Protein AF-A0A6A4UZ64-F1 (afdb_monomer_lite)

pLDDT: mean 75.23, std 24.89, range [23.45, 98.62]

Foldseek 3Di:
DDDPPPPVVVVVVVVVVVVVVVVVVVVVVVVVVVVVVVVLVVVLVVPPDPVVSVVSVVVVVVVVVVVVVVVVVVVVVVVVVVVVVVVVVVVVVVVVVVVVVVVVVVVVVVVVVVVVVVVVVVVVVVVVVVVVVVVVVVVVVVVVVVVVVVVVVVVVVVVVVVVVVVVVVVVVVVVVVVVVVVVVVVVVVVVVVVVVVVVVVVVVVVVVVVVVVVVVVVVVVVVVVVVVVVVVVVVVVVVVVVVVVVVVVVVVVVVVVVVVVVVVVVVVVVVVVVVVVVVVVVVVVVVVVVVVVVVVVVVVVVVVVVVVVVVVVVVVVVVVVVVVVVVVVVVVVVVPPVPDDDDDDDDDDDDDDDDDDDDDDDDDDDDDDDDDDDDDDDDDDDDDDDDDDDDDDDDDDDDDDDDDDDDDDDDDDDDDDDDDDDDDDDDDDDDDDDDDDDDDDDPDDDDDDDDDDD

Organism: Amphibalanus amphitrite (NCBI:txid1232801)

Secondary structure (DSSP, 8-state):
-----THHHHHHHHHHHHHHHHHHHHHHHHHHHHHHHHHHHH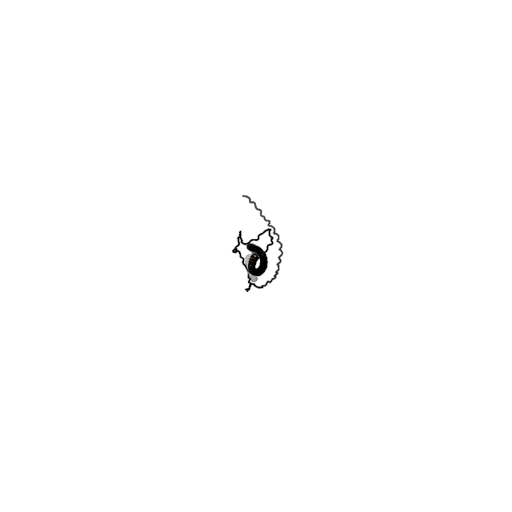HHHT--SHHHHHHHHHHHHHHHHHHHHHHHHHHHHHHHHHHHHHHHHHHHHHHHHHHHHHHHHHHHHHHHHHHHHHHHHHHHHHHHHHHHHHHHHHHHHHHHHHHHHHHHHHHHHHHHHHHHHHHHHHHHHHHHHHHHHHHHHHHHHHHHHHHHHHHHHHHHHHHHHHHHHHHHHHHHHHHHHHHHHHHHHHHHHHHHHHHHHHHHHHHHHHHHHHHHHHHHHHHHHHHHHHHHHHHHHHHHHHHHHHHHHHHHHHHHHHHHHHHHHHHHHHHHHHHHHHHHHHHHHHHHHHHHHTTS-----------------------------------------------------------------------------------PPP-PPPPPPPPPPPPPP---PPPPPP----

Radius of gyration: 127.4 Å; chains: 1; bounding box: 224×89×368 Å

Sequence (454 aa):
MTSSADSNNGSKVLEAQVSEDGAKRDRKTQKRIEKTVEQVMSAANDIADPSERLMFVCRKHAESQEENKKLNSSIRKLEQRVEQLLKEKASMESEQSKALLTRSRLEGLCRELQKQNKLVKEESVAKIREEEEKRREVSAKFQTTLSDITGTMNENNQKNNKLTEENIEMSKKLKSLCEQYEQNNSLVEKMMKQKELESQLAEARLAKLQLEMNQEKQAFLLEKQKLLQEMSTYQKRCTDLQMSEVSLREQLNTYTEKYEDFQGALAKSSKVFNNFKSEMEKNIRRLEKETATWRQRCEGSNRSLIKMAEQKQADDAQLLGQRRRIDTLERLCRALQARAAAGVGAEDGGGGETDEAAEGAAAAPERTLNGQGDCAESAVSSSEERPDTTPADSPAVSCCQDAAVDSTSGVTGSGDTSPGESTTPEPSAPAPAPAPAPAPAPSGAPAEAQPVSL

Structure (mmCIF, N/CA/C/O backbone):
data_AF-A0A6A4UZ64-F1
#
_entry.id   AF-A0A6A4UZ64-F1
#
loop_
_atom_site.group_PDB
_atom_site.id
_atom_site.type_symbol
_atom_site.label_atom_id
_atom_site.label_alt_id
_atom_site.label_comp_id
_atom_site.label_asym_id
_atom_site.label_entity_id
_atom_site.label_seq_id
_atom_site.pdbx_PDB_ins_code
_atom_site.Cartn_x
_atom_site.Cartn_y
_atom_site.Cartn_z
_atom_site.occupancy
_atom_site.B_iso_or_equiv
_atom_site.auth_seq_id
_atom_site.auth_comp_id
_atom_site.auth_asym_id
_atom_site.auth_atom_id
_atom_site.pdbx_PDB_model_num
ATOM 1 N N . MET A 1 1 ? -56.331 -39.428 98.655 1.00 46.72 1 MET A N 1
ATOM 2 C CA . MET A 1 1 ? -57.129 -40.491 99.301 1.00 46.72 1 MET A CA 1
ATOM 3 C C . MET A 1 1 ? -56.332 -41.030 100.477 1.00 46.72 1 MET A C 1
ATOM 5 O O . MET A 1 1 ? -55.365 -41.727 100.218 1.00 46.72 1 MET A O 1
ATOM 9 N N . THR A 1 2 ? -56.707 -40.698 101.715 1.00 43.50 2 THR A N 1
ATOM 10 C CA . THR A 1 2 ? -56.256 -41.353 102.966 1.00 43.50 2 THR A CA 1
ATOM 11 C C . THR A 1 2 ? -57.065 -40.780 104.145 1.00 43.50 2 THR A C 1
ATOM 13 O O . THR A 1 2 ? -57.401 -39.604 104.095 1.00 43.50 2 THR A O 1
ATOM 16 N N . SER A 1 3 ? -57.392 -41.620 105.143 1.00 41.50 3 SER A N 1
ATOM 17 C CA . SER A 1 3 ? -57.885 -41.338 106.521 1.00 41.50 3 SER A CA 1
ATOM 18 C C . SER A 1 3 ? -58.543 -39.972 106.837 1.00 41.50 3 SER A C 1
ATOM 20 O O . SER A 1 3 ? -57.881 -38.945 106.777 1.00 41.50 3 SER A O 1
ATOM 22 N N . SER A 1 4 ? -59.801 -39.836 107.283 1.00 48.75 4 SER A N 1
ATOM 23 C CA . SER A 1 4 ? -60.962 -40.747 107.440 1.00 48.75 4 SER A CA 1
ATOM 24 C C . SER A 1 4 ? -60.971 -41.881 108.488 1.00 48.75 4 SER A C 1
ATOM 26 O O . SER A 1 4 ? -61.999 -42.545 108.591 1.00 48.75 4 SER A O 1
ATOM 28 N N . ALA A 1 5 ? -59.926 -42.117 109.289 1.00 49.25 5 ALA A N 1
ATOM 29 C CA . ALA A 1 5 ? -59.957 -43.158 110.333 1.00 49.25 5 ALA A CA 1
ATOM 30 C C . ALA A 1 5 ? -60.399 -42.629 111.714 1.00 49.25 5 ALA A C 1
ATOM 32 O O . ALA A 1 5 ? -61.210 -43.259 112.394 1.00 49.25 5 ALA A O 1
ATOM 33 N N . ASP A 1 6 ? -59.894 -41.465 112.128 1.00 48.03 6 ASP A N 1
ATOM 34 C CA . ASP A 1 6 ? -59.922 -41.042 113.537 1.00 48.03 6 ASP A CA 1
ATOM 35 C C . ASP A 1 6 ? -61.311 -40.636 114.066 1.00 48.03 6 ASP A C 1
ATOM 37 O O . ASP A 1 6 ? -61.625 -40.855 115.240 1.00 48.03 6 ASP A O 1
ATOM 41 N N . SER A 1 7 ? -62.189 -40.101 113.209 1.00 50.59 7 SER A N 1
ATOM 42 C CA . SER A 1 7 ? -63.511 -39.598 113.624 1.00 50.59 7 SER A CA 1
ATOM 43 C C . SER A 1 7 ? -64.421 -40.673 114.232 1.00 50.59 7 SER A C 1
ATOM 45 O O . SER A 1 7 ? -65.237 -40.363 115.099 1.00 50.59 7 SER A O 1
ATOM 47 N N . ASN A 1 8 ? -64.278 -41.937 113.819 1.00 48.88 8 ASN A N 1
ATOM 48 C CA . ASN A 1 8 ? -65.162 -43.018 114.269 1.00 48.88 8 ASN A CA 1
ATOM 49 C C . ASN A 1 8 ? -64.829 -43.513 115.693 1.00 48.88 8 ASN A C 1
ATOM 51 O O . ASN A 1 8 ? -65.674 -44.108 116.360 1.00 48.88 8 ASN A O 1
ATOM 55 N N . ASN A 1 9 ? -63.615 -43.245 116.188 1.00 50.94 9 ASN A N 1
ATOM 56 C CA . ASN A 1 9 ? -63.218 -43.631 117.544 1.00 50.94 9 ASN A CA 1
ATOM 57 C C . ASN A 1 9 ? -63.698 -42.603 118.589 1.00 50.94 9 ASN A C 1
ATOM 59 O O . ASN A 1 9 ? -64.123 -42.974 119.682 1.00 50.94 9 ASN A O 1
ATOM 63 N N . GLY A 1 10 ? -63.712 -41.311 118.232 1.00 50.03 10 GLY A N 1
ATOM 64 C CA . GLY A 1 10 ? -64.172 -40.232 119.116 1.00 50.03 10 GLY A CA 1
ATOM 65 C C . GLY A 1 10 ? -65.662 -40.309 119.477 1.00 50.03 10 GLY A C 1
ATOM 66 O O . GLY A 1 10 ? -66.021 -40.080 120.631 1.00 50.03 10 GLY A O 1
ATOM 67 N N . SER A 1 11 ? -66.528 -40.692 118.529 1.00 53.59 11 SER A N 1
ATOM 68 C CA . SER A 1 11 ? -67.984 -40.745 118.761 1.00 53.59 11 SER A CA 1
ATOM 69 C C . SER A 1 11 ? -68.373 -41.751 119.855 1.00 53.59 11 SER A C 1
ATOM 71 O O . SER A 1 11 ? -69.161 -41.421 120.738 1.00 53.59 11 SER A O 1
ATOM 73 N N . LYS A 1 12 ? -67.758 -42.945 119.864 1.00 54.38 12 LYS A N 1
ATOM 74 C CA . LYS A 1 12 ? -68.024 -43.976 120.886 1.00 54.38 12 LYS A CA 1
ATOM 75 C C . LYS A 1 12 ? -67.574 -43.574 122.291 1.00 54.38 12 LYS A C 1
ATOM 77 O O . LYS A 1 12 ? -68.222 -43.952 123.265 1.00 54.38 12 LYS A O 1
ATOM 82 N N . VAL A 1 13 ? -66.478 -42.821 122.411 1.00 56.25 13 VAL A N 1
ATOM 83 C CA . VAL A 1 13 ? -65.994 -42.331 123.714 1.00 56.25 13 VAL A CA 1
ATOM 84 C C . VAL A 1 13 ? -66.969 -41.304 124.296 1.00 56.25 13 VAL A C 1
ATOM 86 O O . VAL A 1 13 ? -67.273 -41.362 125.487 1.00 56.25 13 VAL A O 1
ATOM 89 N N . LEU A 1 14 ? -67.513 -40.419 123.454 1.00 56.16 14 LEU A N 1
ATOM 90 C CA . LEU A 1 14 ? -68.499 -39.416 123.866 1.00 56.16 14 LEU A CA 1
ATOM 91 C C . LEU A 1 14 ? -69.822 -40.053 124.324 1.00 56.16 14 LEU A C 1
ATOM 93 O O . LEU A 1 14 ? -70.315 -39.703 125.396 1.00 56.16 14 LEU A O 1
ATOM 97 N N . GLU A 1 15 ? -70.371 -41.022 123.581 1.00 54.75 15 GLU A N 1
ATOM 98 C CA . GLU A 1 15 ? -71.595 -41.733 123.997 1.00 54.75 15 GLU A CA 1
ATOM 99 C C . GLU A 1 15 ? -71.411 -42.490 125.323 1.00 54.75 15 GLU A C 1
ATOM 101 O O . GLU A 1 15 ? -72.265 -42.408 126.209 1.00 54.75 15 GLU A O 1
ATOM 106 N N . ALA A 1 16 ? -70.274 -43.172 125.506 1.00 56.00 16 ALA A N 1
ATOM 107 C CA . ALA A 1 16 ? -69.980 -43.890 126.744 1.00 56.00 16 ALA A CA 1
ATOM 108 C C . ALA A 1 16 ? -69.924 -42.944 127.960 1.00 56.00 16 ALA A C 1
ATOM 110 O O . ALA A 1 16 ? -70.578 -43.204 128.974 1.00 56.00 16 ALA A O 1
ATOM 111 N N . GLN A 1 17 ? -69.207 -41.819 127.847 1.00 54.34 17 GLN A N 1
ATOM 112 C CA . GLN A 1 17 ? -69.059 -40.839 128.932 1.00 54.34 17 GLN A CA 1
ATOM 113 C C . GLN A 1 17 ? -70.385 -40.185 129.349 1.00 54.34 17 GLN A C 1
ATOM 115 O O . GLN A 1 17 ? -70.590 -39.932 130.538 1.00 54.34 17 GLN A O 1
ATOM 120 N N . VAL A 1 18 ? -71.311 -39.951 128.411 1.00 57.78 18 VAL A N 1
ATOM 121 C CA . VAL A 1 18 ? -72.632 -39.373 128.721 1.00 57.78 18 VAL A CA 1
ATOM 122 C C . VAL A 1 18 ? -73.469 -40.300 129.619 1.00 57.78 18 VAL A C 1
ATOM 124 O O . VAL A 1 18 ? -74.214 -39.809 130.469 1.00 57.78 18 VAL A O 1
ATOM 127 N N . SER A 1 19 ? -73.315 -41.624 129.491 1.00 58.53 19 SER A N 1
ATOM 128 C CA . SER A 1 19 ? -74.107 -42.609 130.248 1.00 58.53 19 SER A CA 1
ATOM 129 C C . SER A 1 19 ? -73.720 -42.718 131.734 1.00 58.53 19 SER A C 1
ATOM 131 O O . SER A 1 19 ? -74.588 -42.639 132.606 1.00 58.53 19 SER A O 1
ATOM 133 N N . GLU A 1 20 ? -72.422 -42.824 132.048 1.00 57.47 20 GLU A N 1
ATOM 134 C CA . GLU A 1 20 ? -71.928 -42.886 133.434 1.00 57.47 20 GLU A CA 1
ATOM 135 C C . GLU A 1 20 ? -72.263 -41.611 134.219 1.00 57.47 20 GLU A C 1
ATOM 137 O O . GLU A 1 20 ? -72.607 -41.660 135.406 1.00 57.47 20 GLU A O 1
ATOM 142 N N . ASP A 1 21 ? -72.128 -40.459 133.562 1.00 58.69 21 ASP A N 1
ATOM 143 C CA . ASP A 1 21 ? -72.280 -39.167 134.218 1.00 58.69 21 ASP A CA 1
ATOM 144 C C . ASP A 1 21 ? -73.758 -38.810 134.452 1.00 58.69 21 ASP A C 1
ATOM 146 O O . ASP A 1 21 ? -74.077 -38.131 135.427 1.00 58.69 21 ASP A O 1
ATOM 150 N N . GLY A 1 22 ? -74.681 -39.355 133.647 1.00 60.94 22 GLY A N 1
ATOM 151 C CA . GLY A 1 22 ? -76.120 -39.347 133.937 1.00 60.94 22 GLY A CA 1
ATOM 152 C C . GLY A 1 22 ? -76.445 -40.049 135.260 1.00 60.94 22 GLY A C 1
ATOM 153 O O . GLY A 1 22 ? -76.942 -39.418 136.192 1.00 60.94 22 GLY A O 1
ATOM 154 N N . ALA A 1 23 ? -76.050 -41.318 135.408 1.00 61.22 23 ALA A N 1
ATOM 155 C CA . ALA A 1 23 ? -76.323 -42.101 136.620 1.00 61.22 23 ALA A CA 1
ATOM 156 C C . ALA A 1 23 ? -75.717 -41.482 137.902 1.00 61.22 23 ALA A C 1
ATOM 158 O O . ALA A 1 23 ? -76.315 -41.544 138.984 1.00 61.22 23 ALA A O 1
ATOM 159 N N . LYS A 1 24 ? -74.544 -40.836 137.797 1.00 63.28 24 LYS A N 1
ATOM 160 C CA . LYS A 1 24 ? -73.922 -40.085 138.907 1.00 63.28 24 LYS A CA 1
ATOM 161 C C . LYS A 1 24 ? -74.680 -38.798 139.251 1.00 63.28 24 LYS A C 1
ATOM 163 O O . LYS A 1 24 ? -74.742 -38.442 140.432 1.00 63.28 24 LYS A O 1
ATOM 168 N N . ARG A 1 25 ? -75.274 -38.109 138.268 1.00 63.16 25 ARG A N 1
ATOM 169 C CA . ARG A 1 25 ? -76.149 -36.946 138.504 1.00 63.16 25 ARG A CA 1
ATOM 170 C C . ARG A 1 25 ? -77.462 -37.368 139.157 1.00 63.16 25 ARG A C 1
ATOM 172 O O . ARG A 1 25 ? -77.815 -36.768 140.168 1.00 63.16 25 ARG A O 1
ATOM 179 N N . ASP A 1 26 ? -78.112 -38.426 138.679 1.00 65.56 26 ASP A N 1
ATOM 180 C CA . ASP A 1 26 ? -79.411 -38.874 139.203 1.00 65.56 26 ASP A CA 1
ATOM 181 C C . ASP A 1 26 ? -79.323 -39.342 140.662 1.00 65.56 26 ASP A C 1
ATOM 183 O O . ASP A 1 26 ? -80.104 -38.927 141.519 1.00 65.56 26 ASP A O 1
ATOM 187 N N . ARG A 1 27 ? -78.273 -40.091 141.025 1.00 70.25 27 ARG A N 1
ATOM 188 C CA . ARG A 1 27 ? -78.033 -40.465 142.433 1.00 70.25 27 ARG A CA 1
ATOM 189 C C . ARG A 1 27 ? -77.709 -39.259 143.337 1.00 70.25 27 ARG A C 1
ATOM 191 O O . ARG A 1 27 ? -77.781 -39.370 144.563 1.00 70.25 27 ARG A O 1
ATOM 198 N N . LYS A 1 28 ? -77.351 -38.108 142.754 1.00 70.81 28 LYS A N 1
ATOM 199 C CA . LYS A 1 28 ? -77.047 -36.846 143.451 1.00 70.81 28 LYS A CA 1
ATOM 200 C C . LYS A 1 28 ? -78.245 -35.888 143.485 1.00 70.81 28 LYS A C 1
ATOM 202 O O . LYS A 1 28 ? -78.356 -35.132 144.447 1.00 70.81 28 LYS A O 1
ATOM 207 N N . THR A 1 29 ? -79.149 -35.921 142.505 1.00 71.75 29 THR A N 1
ATOM 208 C CA . THR A 1 29 ? -80.445 -35.224 142.567 1.00 71.75 29 THR A CA 1
ATOM 209 C C . THR A 1 29 ? -81.384 -35.927 143.539 1.00 71.75 29 THR A C 1
ATOM 211 O O . THR A 1 29 ? -81.924 -35.244 144.404 1.00 71.75 29 THR A O 1
ATOM 214 N N . GLN A 1 30 ? -81.468 -37.264 143.518 1.00 69.06 30 GLN A N 1
ATOM 215 C CA . GLN A 1 30 ? -82.259 -38.056 144.473 1.00 69.06 30 GLN A CA 1
ATOM 216 C C . GLN A 1 30 ? -81.941 -37.672 145.932 1.00 69.06 30 GLN A C 1
ATOM 218 O O . GLN A 1 30 ? -82.822 -37.237 146.670 1.00 69.06 30 GLN A O 1
ATOM 223 N N . LYS A 1 31 ? -80.651 -37.672 146.306 1.00 74.81 31 LYS A N 1
ATOM 224 C CA . LYS A 1 31 ? -80.186 -37.255 147.644 1.00 74.81 31 LYS A CA 1
ATOM 225 C C . LYS A 1 31 ? -80.425 -35.781 147.988 1.00 74.81 31 LYS A C 1
ATOM 227 O O . LYS A 1 31 ? -80.440 -35.426 149.165 1.00 74.81 31 LYS A O 1
ATOM 232 N N . ARG A 1 32 ? -80.571 -34.894 146.995 1.00 70.75 32 ARG A N 1
ATOM 233 C CA . ARG A 1 32 ? -80.977 -33.497 147.244 1.00 70.75 32 ARG A CA 1
ATOM 234 C C . ARG A 1 32 ? -82.479 -33.409 147.497 1.00 70.75 32 ARG A C 1
ATOM 236 O O . ARG A 1 32 ? -82.862 -32.707 148.424 1.00 70.75 32 ARG A O 1
ATOM 243 N N . ILE A 1 33 ? -83.283 -34.145 146.725 1.00 71.69 33 ILE A N 1
ATOM 244 C CA . ILE A 1 33 ? -84.744 -34.217 146.866 1.00 71.69 33 ILE A CA 1
ATOM 245 C C . ILE A 1 33 ? -85.106 -34.745 148.258 1.00 71.69 33 ILE A C 1
ATOM 247 O O . ILE A 1 33 ? -85.822 -34.057 148.983 1.00 71.69 33 ILE A O 1
ATOM 251 N N . GLU A 1 34 ? -84.534 -35.886 148.663 1.00 72.94 34 GLU A N 1
ATOM 252 C CA . GLU A 1 34 ? -84.685 -36.481 150.003 1.00 72.94 34 GLU A CA 1
ATOM 253 C C . GLU A 1 34 ? -84.432 -35.437 151.105 1.00 72.94 34 GLU A C 1
ATOM 255 O O . GLU A 1 34 ? -85.305 -35.176 151.932 1.00 72.94 34 GLU A O 1
ATOM 260 N N . LYS A 1 35 ? -83.293 -34.735 151.043 1.00 74.81 35 LYS A N 1
ATOM 261 C CA . LYS A 1 35 ? -82.915 -33.731 152.047 1.00 74.81 35 LYS A CA 1
ATOM 262 C C . LYS A 1 35 ? -83.826 -32.493 152.072 1.00 74.81 35 LYS A C 1
ATOM 264 O O . LYS A 1 35 ? -84.039 -31.916 153.137 1.00 74.81 35 LYS A O 1
ATOM 269 N N . THR A 1 36 ? -84.386 -32.067 150.936 1.00 70.62 36 THR A N 1
ATOM 270 C CA . THR A 1 36 ? -85.413 -31.005 150.932 1.00 70.62 36 THR A CA 1
ATOM 271 C C . THR A 1 36 ? -86.767 -31.486 151.446 1.00 70.62 36 THR A C 1
ATOM 273 O O . THR A 1 36 ? -87.466 -30.704 152.088 1.00 70.62 36 THR A O 1
ATOM 276 N N . VAL A 1 37 ? -87.131 -32.755 151.228 1.00 72.31 37 VAL A N 1
ATOM 277 C CA . VAL A 1 37 ? -88.349 -33.344 151.807 1.00 72.31 37 VAL A CA 1
ATOM 278 C C . VAL A 1 37 ? -88.231 -33.403 153.331 1.00 72.31 37 VAL A C 1
ATOM 280 O O . VAL A 1 37 ? -89.152 -32.963 154.013 1.00 72.31 37 VAL A O 1
ATOM 283 N N . GLU A 1 38 ? -87.084 -33.824 153.876 1.00 74.38 38 GLU A N 1
ATOM 284 C CA . GLU A 1 38 ? -86.818 -33.781 155.324 1.00 74.38 38 GLU A CA 1
ATOM 285 C C . GLU A 1 38 ? -86.960 -32.362 155.903 1.00 74.38 38 GLU A C 1
ATOM 287 O O . GLU A 1 38 ? -87.641 -32.178 156.912 1.00 74.38 38 GLU A O 1
ATOM 292 N N . GLN A 1 39 ? -86.390 -31.338 155.251 1.00 72.06 39 GLN A N 1
ATOM 293 C CA . GLN A 1 39 ? -86.523 -29.948 155.713 1.00 72.06 39 GLN A CA 1
ATOM 294 C C . GLN A 1 39 ? -87.974 -29.441 155.695 1.00 72.06 39 GLN A C 1
ATOM 296 O O . GLN A 1 39 ? -88.387 -28.759 156.633 1.00 72.06 39 GLN A O 1
ATOM 301 N N . VAL A 1 40 ? -88.757 -29.772 154.662 1.00 72.69 40 VAL A N 1
ATOM 302 C CA . VAL A 1 40 ? -90.175 -29.374 154.578 1.00 72.69 40 VAL A CA 1
ATOM 303 C C . VAL A 1 40 ? -91.022 -30.116 155.616 1.00 72.69 40 VAL A C 1
ATOM 305 O O . VAL A 1 40 ? -91.861 -29.492 156.260 1.00 72.69 40 VAL A O 1
ATOM 308 N N . MET A 1 41 ? -90.779 -31.412 155.832 1.00 73.38 41 MET A N 1
ATOM 309 C CA . MET A 1 41 ? -91.495 -32.209 156.836 1.00 73.38 41 MET A CA 1
ATOM 310 C C . MET A 1 41 ? -91.154 -31.783 158.271 1.00 73.38 41 MET A C 1
ATOM 312 O O . MET A 1 41 ? -92.044 -31.751 159.118 1.00 73.38 41 MET A O 1
ATOM 316 N N . SER A 1 42 ? -89.901 -31.401 158.547 1.00 72.06 42 SER A N 1
ATOM 317 C CA . SER A 1 42 ? -89.509 -30.850 159.850 1.00 72.06 42 SER A CA 1
ATOM 318 C C . SER A 1 42 ? -90.230 -29.530 160.129 1.00 72.06 42 SER A C 1
ATOM 320 O O . SER A 1 42 ? -90.925 -29.426 161.133 1.00 72.06 42 SER A O 1
ATOM 322 N N . ALA A 1 43 ? -90.151 -28.560 159.210 1.00 67.12 43 ALA A N 1
ATOM 323 C CA . ALA A 1 43 ? -90.790 -27.250 159.378 1.00 67.12 43 ALA A CA 1
ATOM 324 C C . ALA A 1 43 ? -92.332 -27.315 159.422 1.00 67.12 43 ALA A C 1
ATOM 326 O O . ALA A 1 43 ? -92.973 -26.416 159.958 1.00 67.12 43 ALA A O 1
ATOM 327 N N . ALA A 1 44 ? -92.937 -28.378 158.882 1.00 66.25 44 ALA A N 1
ATOM 328 C CA . ALA A 1 44 ? -94.363 -28.649 159.031 1.00 66.25 44 ALA A CA 1
ATOM 329 C C . ALA A 1 44 ? -94.722 -29.209 160.424 1.00 66.25 44 ALA A C 1
ATOM 331 O O . ALA A 1 44 ? -95.828 -28.977 160.909 1.00 66.25 44 ALA A O 1
ATOM 332 N N . ASN A 1 45 ? -93.820 -29.943 161.086 1.00 69.50 45 ASN A N 1
ATOM 333 C CA . ASN A 1 45 ? -94.112 -30.586 162.371 1.00 69.50 45 ASN A CA 1
ATOM 334 C C . ASN A 1 45 ? -94.202 -29.611 163.553 1.00 69.50 45 ASN A C 1
ATOM 336 O O . ASN A 1 45 ? -94.972 -29.883 164.476 1.00 69.50 45 ASN A O 1
ATOM 340 N N . ASP A 1 46 ? -93.494 -28.482 163.491 1.00 65.56 46 ASP A N 1
ATOM 341 C CA . ASP A 1 46 ? -93.517 -27.428 164.517 1.00 65.56 46 ASP A CA 1
ATOM 342 C C . ASP A 1 46 ? -94.838 -26.624 164.532 1.00 65.56 46 ASP A C 1
ATOM 344 O O . ASP A 1 46 ? -95.129 -25.902 165.486 1.00 65.56 46 ASP A O 1
ATOM 348 N N . ILE A 1 47 ? -95.668 -26.758 163.489 1.00 71.81 47 ILE A N 1
ATOM 349 C CA . ILE A 1 47 ? -96.963 -26.077 163.366 1.00 71.81 47 ILE A CA 1
ATOM 350 C C . ILE A 1 47 ? -98.032 -26.894 164.103 1.00 71.81 47 ILE A C 1
ATOM 352 O O . ILE A 1 47 ? -98.448 -27.955 163.629 1.00 71.81 47 ILE A O 1
ATOM 356 N N . ALA A 1 48 ? -98.463 -26.417 165.273 1.00 61.06 48 ALA A N 1
ATOM 357 C CA . ALA A 1 48 ? -99.353 -27.157 166.173 1.00 61.06 48 ALA A CA 1
ATOM 358 C C . ALA A 1 48 ? -100.775 -27.388 165.618 1.00 61.06 48 ALA A C 1
ATOM 360 O O . ALA A 1 48 ? -101.395 -28.393 165.963 1.00 61.06 48 ALA A O 1
ATOM 361 N N . ASP A 1 49 ? -101.280 -26.504 164.752 1.00 65.69 49 ASP A N 1
ATOM 362 C CA . ASP A 1 49 ? -102.584 -26.675 164.104 1.00 65.69 49 ASP A CA 1
ATOM 363 C C . ASP A 1 49 ? -102.492 -27.527 162.811 1.00 65.69 49 ASP A C 1
ATOM 365 O O . ASP A 1 49 ? -101.674 -27.233 161.929 1.00 65.69 49 ASP A O 1
ATOM 369 N N . PRO A 1 50 ? -103.337 -28.565 162.635 1.00 72.19 50 PRO A N 1
ATOM 370 C CA . PRO A 1 50 ? -103.339 -29.392 161.424 1.00 72.19 50 PRO A CA 1
ATOM 371 C C . PRO A 1 50 ? -103.693 -28.653 160.120 1.00 72.19 50 PRO A C 1
ATOM 373 O O . PRO A 1 50 ? -103.242 -29.073 159.051 1.00 72.19 50 PRO A O 1
ATOM 376 N N . SER A 1 51 ? -104.484 -27.576 160.175 1.00 75.88 51 SER A N 1
ATOM 377 C CA . SER A 1 51 ? -104.899 -26.805 158.995 1.00 75.88 51 SER A CA 1
ATOM 378 C C . SER A 1 51 ? -103.771 -25.890 158.508 1.00 75.88 51 SER A C 1
ATOM 380 O O . SER A 1 51 ? -103.421 -25.902 157.323 1.00 75.88 51 SER A O 1
ATOM 382 N N . GLU A 1 52 ? -103.110 -25.173 159.422 1.00 75.06 52 GLU A N 1
ATOM 383 C CA . GLU A 1 52 ? -101.904 -24.393 159.116 1.00 75.06 52 GLU A CA 1
ATOM 384 C C . GLU A 1 52 ? -100.761 -25.280 158.593 1.00 75.06 52 GLU A C 1
ATOM 386 O O . GLU A 1 52 ? -100.054 -24.908 157.649 1.00 75.06 52 GLU A O 1
ATOM 391 N N . ARG A 1 53 ? -100.618 -26.496 159.138 1.00 74.06 53 ARG A N 1
ATOM 392 C CA . ARG A 1 53 ? -99.644 -27.491 158.668 1.00 74.06 53 ARG A CA 1
ATOM 393 C C . ARG A 1 53 ? -99.879 -27.885 157.206 1.00 74.06 53 ARG A C 1
ATOM 395 O O . ARG A 1 53 ? -98.933 -27.911 156.415 1.00 74.06 53 ARG A O 1
ATOM 402 N N . LEU A 1 54 ? -101.132 -28.144 156.824 1.00 79.50 54 LEU A N 1
ATOM 403 C CA . LEU A 1 54 ? -101.502 -28.425 155.434 1.00 79.50 54 LEU A CA 1
ATOM 404 C C . LEU A 1 54 ? -101.255 -27.204 154.531 1.00 79.50 54 LEU A C 1
ATOM 406 O O . LEU A 1 54 ? -100.673 -27.343 153.455 1.00 79.50 54 LEU A O 1
ATOM 410 N N . MET A 1 55 ? -101.611 -26.002 154.993 1.00 80.31 55 MET A N 1
ATOM 411 C CA . MET A 1 55 ? -101.362 -24.739 154.284 1.00 80.31 55 MET A CA 1
ATOM 412 C C . MET A 1 55 ? -99.872 -24.509 153.982 1.00 80.31 55 MET A C 1
ATOM 414 O O . MET A 1 55 ? -99.539 -24.057 152.883 1.00 80.31 55 MET A O 1
ATOM 418 N N . PHE A 1 56 ? -98.963 -24.854 154.901 1.00 82.38 56 PHE A N 1
ATOM 419 C CA . PHE A 1 56 ? -97.516 -24.764 154.668 1.00 82.38 56 PHE A CA 1
ATOM 420 C C . PHE A 1 56 ? -97.040 -25.719 153.562 1.00 82.38 56 PHE A C 1
ATOM 422 O O . PHE A 1 56 ? -96.324 -25.297 152.650 1.00 82.38 56 PHE A O 1
ATOM 429 N N . VAL A 1 57 ? -97.478 -26.983 153.588 1.00 82.06 57 VAL A N 1
ATOM 430 C CA . VAL A 1 57 ? -97.123 -27.976 152.555 1.00 82.06 57 VAL A CA 1
ATOM 431 C C . VAL A 1 57 ? -97.701 -27.581 151.192 1.00 82.06 57 VAL A C 1
ATOM 433 O O . VAL A 1 57 ? -96.984 -27.610 150.190 1.00 82.06 57 VAL A O 1
ATOM 436 N N . CYS A 1 58 ? -98.955 -27.121 151.141 1.00 82.88 58 CYS A N 1
ATOM 437 C CA . CYS A 1 58 ? -99.568 -26.596 149.920 1.00 82.88 58 CYS A CA 1
ATOM 438 C C . CYS A 1 58 ? -98.823 -25.366 149.376 1.00 82.88 58 CYS A C 1
ATOM 440 O O . CYS A 1 58 ? -98.595 -25.283 148.168 1.00 82.88 58 CYS A O 1
ATOM 442 N N . ARG A 1 59 ? -98.371 -24.446 150.244 1.00 84.69 59 ARG A N 1
ATOM 443 C CA . ARG A 1 59 ? -97.529 -23.307 149.843 1.00 84.69 59 ARG A CA 1
ATOM 444 C C . ARG A 1 59 ? -96.196 -23.777 149.257 1.00 84.69 59 ARG A C 1
ATOM 446 O O . ARG A 1 59 ? -95.832 -23.325 148.176 1.00 84.69 59 ARG A O 1
ATOM 453 N N . LYS A 1 60 ? -95.498 -24.719 149.902 1.00 85.19 60 LYS A N 1
ATOM 454 C CA . LYS A 1 60 ? -94.223 -25.260 149.394 1.00 85.19 60 LYS A CA 1
ATOM 455 C C . LYS A 1 60 ? -94.381 -26.018 148.075 1.00 85.19 60 LYS A C 1
ATOM 457 O O . LYS A 1 60 ? -93.529 -25.888 147.197 1.00 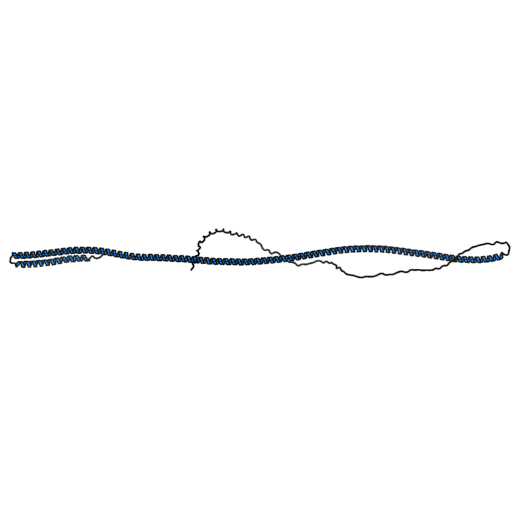85.19 60 LYS A O 1
ATOM 462 N N . HIS A 1 61 ? -95.489 -26.734 147.882 1.00 84.12 61 HIS A N 1
ATOM 463 C CA . HIS A 1 61 ? -95.810 -27.326 146.585 1.00 84.12 61 HIS A CA 1
ATOM 464 C C . HIS A 1 61 ? -96.067 -26.249 145.518 1.00 84.12 61 HIS A C 1
ATOM 466 O O . HIS A 1 61 ? -95.525 -26.347 144.421 1.00 84.12 61 HIS A O 1
ATOM 472 N N . ALA A 1 62 ? -96.823 -25.192 145.833 1.00 86.06 62 ALA A N 1
ATOM 473 C CA . ALA A 1 62 ? -97.072 -24.083 144.910 1.00 86.06 62 ALA A CA 1
ATOM 474 C C . ALA A 1 62 ? -95.786 -23.320 144.531 1.00 86.06 62 ALA A C 1
ATOM 476 O O . ALA A 1 62 ? -95.596 -22.997 143.359 1.00 86.06 62 ALA A O 1
ATOM 477 N N . GLU A 1 63 ? -94.877 -23.093 145.485 1.00 85.50 63 GLU A N 1
ATOM 478 C CA . GLU A 1 63 ? -93.540 -22.535 145.234 1.00 85.50 63 GLU A CA 1
ATOM 479 C C . GLU A 1 63 ? -92.741 -23.423 144.263 1.00 85.50 63 GLU A C 1
ATOM 481 O O . GLU A 1 63 ? -92.249 -22.929 143.249 1.00 85.50 63 GLU A O 1
ATOM 486 N N . SER A 1 64 ? -92.688 -24.740 144.498 1.00 86.25 64 SER A N 1
ATOM 487 C CA . SER A 1 64 ? -91.972 -25.685 143.626 1.00 86.25 64 SER A CA 1
ATOM 488 C C . SER A 1 64 ? -92.611 -25.838 142.235 1.00 86.25 64 SER A C 1
ATOM 490 O O . SER A 1 64 ? -91.906 -25.986 141.234 1.00 86.25 64 SER A O 1
ATOM 492 N N . GLN A 1 65 ? -93.940 -25.746 142.129 1.00 87.12 65 GLN A N 1
ATOM 493 C CA . GLN A 1 65 ? -94.649 -25.684 140.845 1.00 87.12 65 GLN A CA 1
ATOM 494 C C . GLN A 1 65 ? -94.313 -24.396 140.081 1.00 87.12 65 GLN A C 1
ATOM 496 O O . GLN A 1 65 ? -94.147 -24.412 138.863 1.00 87.12 65 GLN A O 1
ATOM 501 N N . GLU A 1 66 ? -94.173 -23.271 140.780 1.00 87.50 66 GLU A N 1
ATOM 502 C CA . GLU A 1 66 ? -93.788 -21.993 140.184 1.00 87.50 66 GLU A CA 1
ATOM 503 C C . GLU A 1 66 ? -92.306 -21.970 139.762 1.00 87.50 66 GLU A C 1
ATOM 505 O O . GLU A 1 66 ? -91.972 -21.454 138.695 1.00 87.50 66 GLU A O 1
ATOM 510 N N . GLU A 1 67 ? -91.412 -22.606 140.522 1.00 87.75 67 GLU A N 1
ATOM 511 C CA . GLU A 1 67 ? -90.035 -22.882 140.088 1.00 87.75 67 GLU A CA 1
ATOM 512 C C . GLU A 1 67 ? -89.992 -23.802 138.861 1.00 87.75 67 GLU A C 1
ATOM 514 O O . GLU A 1 67 ? -89.261 -23.517 137.913 1.00 87.75 67 GLU A O 1
ATOM 519 N N . ASN A 1 68 ? -90.830 -24.842 138.806 1.00 87.06 68 ASN A N 1
ATOM 520 C CA . ASN A 1 68 ? -90.954 -25.697 137.625 1.00 87.06 68 ASN A CA 1
ATOM 521 C C . ASN A 1 68 ? -91.465 -24.927 136.400 1.00 87.06 68 ASN A C 1
ATOM 523 O O . ASN A 1 68 ? -90.924 -25.111 135.310 1.00 87.06 68 ASN A O 1
ATOM 527 N N . LYS A 1 69 ? -92.441 -24.019 136.542 1.00 91.81 69 LYS A N 1
ATOM 528 C CA . LYS A 1 69 ? -92.856 -23.123 135.443 1.00 91.81 69 LYS A CA 1
ATOM 529 C C . LYS A 1 69 ? -91.705 -22.231 134.980 1.00 91.81 69 LYS A C 1
ATOM 531 O O . LYS A 1 69 ? -91.482 -22.108 133.776 1.00 91.81 69 LYS A O 1
ATOM 536 N N . LYS A 1 70 ? -90.940 -21.648 135.910 1.00 91.62 70 LYS A N 1
ATOM 537 C CA . LYS A 1 70 ? -89.766 -20.812 135.597 1.00 91.62 70 LYS A CA 1
ATOM 538 C C . LYS A 1 70 ? -88.689 -21.611 134.863 1.00 91.62 70 LYS A C 1
ATOM 540 O O . LYS A 1 70 ? -88.230 -21.155 133.815 1.00 91.62 70 LYS A O 1
ATOM 545 N N . LEU A 1 71 ? -88.356 -22.815 135.332 1.00 90.44 71 LEU A N 1
ATOM 546 C CA . LEU A 1 71 ? -87.407 -23.722 134.678 1.00 90.44 71 LEU A CA 1
ATOM 547 C C . LEU A 1 71 ? -87.889 -24.139 133.284 1.00 90.44 71 LEU A C 1
ATOM 549 O O . LEU A 1 71 ? -87.136 -23.977 132.330 1.00 90.44 71 LEU A O 1
ATOM 553 N N . ASN A 1 72 ? -89.150 -24.549 133.122 1.00 89.75 72 ASN A N 1
ATOM 554 C CA . ASN A 1 72 ? -89.731 -24.845 131.806 1.00 89.75 72 ASN A CA 1
ATOM 555 C C . ASN A 1 72 ? -89.725 -23.618 130.873 1.00 89.75 72 ASN A C 1
ATOM 557 O O . ASN A 1 72 ? -89.456 -23.752 129.682 1.00 89.75 72 ASN A O 1
ATOM 561 N N . SER A 1 73 ? -89.954 -22.406 131.392 1.00 92.56 73 SER A N 1
ATOM 562 C CA . SER A 1 73 ? -89.829 -21.170 130.602 1.00 92.56 73 SER A CA 1
ATOM 563 C C . SER A 1 73 ? -88.382 -20.865 130.194 1.00 92.56 73 SER A C 1
ATOM 565 O O . SER A 1 73 ? -88.158 -20.253 129.153 1.00 92.56 73 SER A O 1
ATOM 567 N N . SER A 1 74 ? -87.404 -21.294 130.998 1.00 92.38 74 SER A N 1
ATOM 568 C CA . SER A 1 74 ? -85.974 -21.169 130.707 1.00 92.38 74 SER A CA 1
ATOM 569 C C . SER A 1 74 ? -85.535 -22.196 129.662 1.00 92.38 74 SER A C 1
ATOM 571 O O . SER A 1 74 ? -84.899 -21.830 128.679 1.00 92.38 74 SER A O 1
ATOM 573 N N . ILE A 1 75 ? -85.967 -23.454 129.811 1.00 91.88 75 ILE A N 1
ATOM 574 C CA . ILE A 1 75 ? -85.754 -24.536 128.841 1.00 91.88 75 ILE A CA 1
ATOM 575 C C . ILE A 1 75 ? -86.297 -24.120 127.472 1.00 91.88 75 ILE A C 1
ATOM 577 O O . ILE A 1 75 ? -85.521 -24.073 126.527 1.00 91.88 75 ILE A O 1
ATOM 581 N N . ARG A 1 76 ? -87.550 -23.650 127.379 1.00 93.81 76 ARG A N 1
ATOM 582 C CA . ARG A 1 76 ? -88.131 -23.160 126.111 1.00 93.81 76 ARG A CA 1
ATOM 583 C C . ARG A 1 76 ? -87.340 -22.018 125.463 1.00 93.81 76 ARG A C 1
ATOM 585 O O . ARG A 1 76 ? -87.228 -21.972 124.243 1.00 93.81 76 ARG A O 1
ATOM 592 N N . LYS A 1 77 ? -86.764 -21.104 126.255 1.00 94.25 77 LYS A N 1
ATOM 593 C CA . LYS A 1 77 ? -85.890 -20.028 125.744 1.00 94.25 77 LYS A CA 1
ATOM 594 C C . LYS A 1 77 ? -84.548 -20.567 125.239 1.00 94.25 77 LYS A C 1
ATOM 596 O O . LYS A 1 77 ? -84.039 -20.080 124.233 1.00 94.25 77 LYS A O 1
ATOM 601 N N . LEU A 1 78 ? -83.980 -21.564 125.918 1.00 92.88 78 LEU A N 1
ATOM 602 C CA . LEU A 1 78 ? -82.748 -22.233 125.497 1.00 92.88 78 LEU A CA 1
ATOM 603 C C . LEU A 1 78 ? -82.975 -23.078 124.236 1.00 92.88 78 LEU A C 1
ATOM 605 O O . LEU A 1 78 ? -82.179 -22.980 123.311 1.00 92.88 78 LEU A O 1
ATOM 609 N N . GLU A 1 79 ? -84.079 -23.821 124.153 1.00 93.44 79 GLU A N 1
ATOM 610 C CA . GLU A 1 79 ? -84.513 -24.564 122.961 1.00 93.44 79 GLU A CA 1
ATOM 611 C C . GLU A 1 79 ? -84.676 -23.625 121.760 1.00 93.44 79 GLU A C 1
ATOM 613 O O . GLU A 1 79 ? -84.069 -23.859 120.717 1.00 93.44 79 GLU A O 1
ATOM 618 N N . GLN A 1 80 ? -85.392 -22.505 121.925 1.00 94.62 80 GLN A N 1
ATOM 619 C CA . GLN A 1 80 ? -85.519 -21.474 120.888 1.00 94.62 80 GLN A CA 1
ATOM 620 C C . GLN A 1 80 ? -84.163 -20.885 120.477 1.00 94.62 80 GLN A C 1
ATOM 622 O O . GLN A 1 80 ? -83.922 -20.693 119.285 1.00 94.62 80 GLN A O 1
ATOM 627 N N . ARG A 1 81 ? -83.245 -20.625 121.422 1.00 95.06 81 ARG A N 1
ATOM 628 C CA . ARG A 1 81 ? -81.905 -20.115 121.081 1.00 95.06 81 ARG A CA 1
ATOM 629 C C . ARG A 1 81 ? -81.037 -21.173 120.395 1.00 95.06 81 ARG A C 1
ATOM 631 O O . ARG A 1 81 ? -80.261 -20.806 119.519 1.00 95.06 81 ARG A O 1
ATOM 638 N N . VAL A 1 82 ? -81.176 -22.457 120.730 1.00 94.19 82 VAL A N 1
ATOM 639 C CA . VAL A 1 82 ? -80.509 -23.568 120.028 1.00 94.19 82 VAL A CA 1
ATOM 640 C C . VAL A 1 82 ? -81.067 -23.726 118.614 1.00 94.19 82 VAL A C 1
ATOM 642 O O . VAL A 1 82 ? -80.289 -23.808 117.669 1.00 94.19 82 VAL A O 1
ATOM 645 N N . GLU A 1 83 ? -82.388 -23.690 118.430 1.00 94.94 83 GLU A N 1
ATOM 646 C CA . GLU A 1 83 ? -83.015 -23.736 117.104 1.00 94.94 83 GLU A CA 1
ATOM 647 C C . GLU A 1 83 ? -82.584 -22.537 116.239 1.00 94.94 83 GLU A C 1
ATOM 649 O O . GLU A 1 83 ? -82.260 -22.695 115.060 1.00 94.94 83 GLU A O 1
ATOM 654 N N . GLN A 1 84 ? -82.507 -21.341 116.833 1.00 95.12 84 GLN A N 1
ATOM 655 C CA . GLN A 1 84 ? -81.985 -20.148 116.171 1.00 95.12 84 GLN A CA 1
ATOM 656 C C . GLN A 1 84 ? -80.503 -20.311 115.797 1.00 95.12 84 GLN A C 1
ATOM 658 O O . GLN A 1 84 ? -80.150 -20.054 114.652 1.00 95.12 84 GLN A O 1
ATOM 663 N N . LEU A 1 85 ? -79.651 -20.793 116.709 1.00 94.56 85 LEU A N 1
ATOM 664 C CA . LEU A 1 85 ? -78.229 -21.056 116.447 1.00 94.56 85 LEU A CA 1
ATOM 665 C C . LEU A 1 85 ? -78.014 -22.111 115.351 1.00 94.56 85 LEU A C 1
ATOM 667 O O . LEU A 1 85 ? -77.076 -21.991 114.568 1.00 94.56 85 LEU A O 1
ATOM 671 N N . LEU A 1 86 ? -78.881 -23.124 115.255 1.00 95.25 86 LEU A N 1
ATOM 672 C CA . LEU A 1 86 ? -78.839 -24.121 114.181 1.00 95.25 86 LEU A CA 1
ATOM 673 C C . LEU A 1 86 ? -79.232 -23.517 112.823 1.00 95.25 86 LEU A C 1
ATOM 675 O O . LEU A 1 86 ? -78.594 -23.827 111.817 1.00 95.25 86 LEU A O 1
ATOM 679 N N . LYS A 1 87 ? -80.222 -22.614 112.786 1.00 95.31 87 LYS A N 1
ATOM 680 C CA . LYS A 1 87 ? -80.595 -21.860 111.573 1.00 95.31 87 LYS A CA 1
ATOM 681 C C . LYS A 1 87 ? -79.507 -20.862 111.161 1.00 95.31 87 LYS A C 1
ATOM 683 O O . LYS A 1 87 ? -79.151 -20.814 109.987 1.00 95.31 87 LYS A O 1
ATOM 688 N N . GLU A 1 88 ? -78.940 -20.126 112.121 1.00 94.62 88 GLU A N 1
ATOM 689 C CA . GLU A 1 88 ? -77.782 -19.238 111.933 1.00 94.62 88 GLU A CA 1
ATOM 690 C C . GLU A 1 88 ? -76.602 -20.034 111.347 1.00 94.62 88 GLU A C 1
ATOM 692 O O . GLU A 1 88 ? -76.086 -19.680 110.287 1.00 94.62 88 GLU A O 1
ATOM 697 N N . LYS A 1 89 ? -76.246 -21.176 111.955 1.00 95.56 89 LYS A N 1
ATOM 698 C CA . LYS A 1 89 ? -75.198 -22.079 111.459 1.00 95.56 89 LYS A CA 1
ATOM 699 C C . LYS A 1 89 ? -75.468 -22.547 110.021 1.00 95.56 89 LYS A C 1
ATOM 701 O O . LYS A 1 89 ? -74.578 -22.440 109.181 1.00 95.56 89 LYS A O 1
ATOM 706 N N . ALA A 1 90 ? -76.672 -23.038 109.726 1.00 94.69 90 ALA A N 1
ATOM 707 C CA . ALA A 1 90 ? -77.018 -23.538 108.394 1.00 94.69 90 ALA A CA 1
ATOM 708 C C . ALA A 1 90 ? -76.980 -22.436 107.314 1.00 94.69 90 ALA A C 1
ATOM 710 O O . ALA A 1 90 ? -76.588 -22.707 106.176 1.00 94.69 90 ALA A O 1
ATOM 711 N N . SER A 1 91 ? -77.325 -21.187 107.663 1.00 94.62 91 SER A N 1
ATOM 712 C CA . SER A 1 91 ? -77.133 -20.035 106.769 1.00 94.62 91 SER A CA 1
ATOM 713 C C . SER A 1 91 ? -75.647 -19.795 106.502 1.00 94.62 91 SER A C 1
ATOM 715 O O . SER A 1 91 ? -75.232 -19.776 105.345 1.00 94.62 91 SER A O 1
ATOM 717 N N . MET A 1 92 ? -74.821 -19.749 107.553 1.00 95.00 92 MET A N 1
ATOM 718 C CA . MET A 1 92 ? -73.372 -19.549 107.427 1.00 95.00 92 MET A CA 1
ATOM 719 C C . MET A 1 92 ? -72.684 -20.662 106.614 1.00 95.00 92 MET A C 1
ATOM 721 O O . MET A 1 92 ? -71.828 -20.363 105.786 1.00 95.00 92 MET A O 1
ATOM 725 N N . GLU A 1 93 ? -73.072 -21.932 106.775 1.00 95.25 93 GLU A N 1
ATOM 726 C CA . GLU A 1 93 ? -72.549 -23.053 105.970 1.00 95.25 93 GLU A CA 1
ATOM 727 C C . GLU A 1 93 ? -72.989 -22.952 104.492 1.00 95.25 93 GLU A C 1
ATOM 729 O O . GLU A 1 93 ? -72.201 -23.223 103.577 1.00 95.25 93 GLU A O 1
ATOM 734 N N . SER A 1 94 ? -74.220 -22.490 104.233 1.00 95.19 94 SER A N 1
ATOM 735 C CA . SER A 1 94 ? -74.733 -22.197 102.884 1.00 95.19 94 SER A CA 1
ATOM 736 C C . SER A 1 94 ? -73.971 -21.043 102.220 1.00 95.19 94 SER A C 1
ATOM 738 O O . SER A 1 94 ? -73.591 -21.125 101.050 1.00 95.19 94 SER A O 1
ATOM 740 N N . GLU A 1 95 ? -73.724 -19.968 102.964 1.00 95.19 95 GLU A N 1
ATOM 741 C CA . GLU A 1 95 ? -72.994 -18.777 102.524 1.00 95.19 95 GLU A CA 1
ATOM 742 C C . GLU A 1 95 ? -71.511 -19.073 102.287 1.00 95.19 95 GLU A C 1
ATOM 744 O O . GLU A 1 95 ? -70.980 -18.705 101.238 1.00 95.19 95 GLU A O 1
ATOM 749 N N . GLN A 1 96 ? -70.865 -19.834 103.175 1.00 95.31 96 GLN A N 1
ATOM 750 C CA . GLN A 1 96 ? -69.496 -20.319 102.991 1.00 95.31 96 GLN A CA 1
ATOM 751 C C . GLN A 1 96 ? -69.376 -21.194 101.737 1.00 95.31 96 GLN A C 1
ATOM 753 O O . GLN A 1 96 ? -68.446 -21.021 100.949 1.00 95.31 96 GLN A O 1
ATOM 758 N N . SER A 1 97 ? -70.338 -22.092 101.502 1.00 96.62 97 SER A N 1
ATOM 759 C CA . SER A 1 97 ? -70.369 -22.942 100.305 1.00 96.62 97 SER A CA 1
ATOM 760 C C . SER A 1 97 ? -70.494 -22.115 99.019 1.00 96.62 97 SER A C 1
ATOM 762 O O . SER A 1 97 ? -69.750 -22.336 98.060 1.00 96.62 97 SER A O 1
ATOM 764 N N . LYS A 1 98 ? -71.373 -21.101 99.006 1.00 97.00 98 LYS A N 1
ATOM 765 C CA . LYS A 1 98 ? -71.498 -20.142 97.892 1.00 97.00 98 LYS A CA 1
ATOM 766 C C . LYS A 1 98 ? -70.200 -19.355 97.685 1.00 97.00 98 LYS A C 1
ATOM 768 O O . LYS A 1 98 ? -69.748 -19.232 96.548 1.00 97.00 98 LYS A O 1
ATOM 773 N N . ALA A 1 99 ? -69.578 -18.875 98.763 1.00 95.75 99 ALA A N 1
ATOM 774 C CA . ALA A 1 99 ? -68.326 -18.122 98.722 1.00 95.75 99 ALA A CA 1
ATOM 775 C C . ALA A 1 99 ? -67.144 -18.958 98.200 1.00 95.75 99 ALA A C 1
ATOM 777 O O . ALA A 1 99 ? -66.323 -18.452 97.440 1.00 95.75 99 ALA A O 1
ATOM 778 N N . LEU A 1 100 ? -67.062 -20.249 98.540 1.00 96.31 100 LEU A N 1
ATOM 779 C CA . LEU A 1 100 ? -66.046 -21.156 97.995 1.00 96.31 100 LEU A CA 1
ATOM 780 C C . LEU A 1 100 ? -66.234 -21.389 96.488 1.00 96.31 100 LEU A C 1
ATOM 782 O O . LEU A 1 100 ? -65.254 -21.363 95.740 1.00 96.31 100 LEU A O 1
ATOM 786 N N . LEU A 1 101 ? -67.478 -21.552 96.024 1.00 96.12 101 LEU A N 1
ATOM 787 C CA . LEU A 1 101 ? -67.792 -21.697 94.599 1.00 96.12 101 LEU A CA 1
ATOM 788 C C . LEU A 1 101 ? -67.478 -20.422 93.799 1.00 96.12 101 LEU A C 1
ATOM 790 O O . LEU A 1 101 ? -66.876 -20.508 92.726 1.00 96.12 101 LEU A O 1
ATOM 794 N N . THR A 1 102 ? -67.821 -19.234 94.311 1.00 95.44 102 THR A N 1
ATOM 795 C CA . THR A 1 102 ? -67.464 -17.970 93.644 1.00 95.44 102 THR A CA 1
ATOM 796 C C . THR A 1 102 ? -65.957 -17.726 93.665 1.00 95.44 102 THR A C 1
ATOM 798 O O . THR A 1 102 ? -65.409 -17.339 92.634 1.00 95.44 102 THR A O 1
ATOM 801 N N . ARG A 1 103 ? -65.258 -18.035 94.769 1.00 96.56 103 ARG A N 1
ATOM 802 C CA . ARG A 1 103 ? -63.790 -17.950 94.848 1.00 96.56 103 ARG A CA 1
ATOM 803 C C . ARG A 1 103 ? -63.120 -18.867 93.823 1.00 96.56 103 ARG A C 1
ATOM 805 O O . ARG A 1 103 ? -62.270 -18.402 93.075 1.00 96.56 103 ARG A O 1
ATOM 812 N N . SER A 1 104 ? -63.552 -20.126 93.715 1.00 96.75 104 SER A N 1
ATOM 813 C CA . SER A 1 104 ? -63.033 -21.078 92.721 1.00 96.75 104 SER A CA 1
ATOM 814 C C . SER A 1 104 ? -63.274 -20.606 91.279 1.00 96.75 104 SER A C 1
ATOM 816 O O . SER A 1 104 ? -62.364 -20.654 90.448 1.00 96.75 104 SER A O 1
ATOM 818 N N . ARG A 1 105 ? -64.463 -20.058 90.984 1.00 96.81 105 ARG A N 1
ATOM 819 C CA . ARG A 1 105 ? -64.774 -19.476 89.667 1.00 96.81 105 ARG A CA 1
ATOM 820 C C . ARG A 1 105 ? -63.900 -18.257 89.349 1.00 96.81 105 ARG A C 1
ATOM 822 O O . ARG A 1 105 ? -63.442 -18.130 88.216 1.00 96.81 105 ARG A O 1
ATOM 829 N N . LEU A 1 106 ? -63.641 -17.390 90.330 1.00 96.81 106 LEU A N 1
ATOM 830 C CA . LEU A 1 106 ? -62.747 -16.236 90.184 1.00 96.81 106 LEU A CA 1
ATOM 831 C C . LEU A 1 106 ? -61.280 -16.661 90.021 1.00 96.81 106 LEU A C 1
ATOM 833 O O . LEU A 1 106 ? -60.602 -16.132 89.148 1.00 96.81 106 LEU A O 1
ATOM 837 N N . GLU A 1 107 ? -60.797 -17.653 90.774 1.00 96.44 107 GLU A N 1
ATOM 838 C CA . GLU A 1 107 ? -59.457 -18.234 90.587 1.00 96.44 107 GLU A CA 1
ATOM 839 C C . GLU A 1 107 ? -59.272 -18.791 89.165 1.00 96.44 107 GLU A C 1
ATOM 841 O O . GLU A 1 107 ? -58.239 -18.549 88.537 1.00 96.44 107 GLU A O 1
ATOM 846 N N . GLY A 1 108 ? -60.277 -19.498 88.633 1.00 97.19 108 GLY A N 1
ATOM 847 C CA . GLY A 1 108 ? -60.276 -19.999 87.256 1.00 97.19 108 GLY A CA 1
ATOM 848 C C . GLY A 1 108 ? -60.241 -18.877 86.213 1.00 97.19 108 GLY A C 1
ATOM 849 O O . GLY A 1 108 ? -59.396 -18.895 85.318 1.00 97.19 108 GLY A O 1
ATOM 850 N N . LEU A 1 109 ? -61.103 -17.865 86.367 1.00 97.00 109 LEU A N 1
ATOM 851 C CA . LEU A 1 109 ? -61.133 -16.684 85.494 1.00 97.00 109 LEU A CA 1
ATOM 852 C C . LEU A 1 109 ? -59.808 -15.910 85.525 1.00 97.00 109 LEU A C 1
ATOM 854 O O . LEU A 1 109 ? -59.304 -15.536 84.471 1.00 97.00 109 LEU A O 1
ATOM 858 N N . CYS A 1 110 ? -59.203 -15.720 86.700 1.00 96.88 110 CYS A N 1
ATOM 859 C CA . CYS A 1 110 ? -57.903 -15.063 86.838 1.00 96.88 110 CYS A CA 1
ATOM 860 C C . CYS A 1 110 ? -56.772 -15.851 86.161 1.00 96.88 110 CYS A C 1
ATOM 862 O O . CYS A 1 110 ? -55.927 -15.244 85.505 1.00 96.88 110 CYS A O 1
ATOM 864 N N . ARG A 1 111 ? -56.759 -17.188 86.268 1.00 97.62 111 ARG A N 1
ATOM 865 C CA . ARG A 1 111 ? -55.761 -18.039 85.590 1.00 97.62 111 ARG A CA 1
ATOM 866 C C . ARG A 1 111 ? -55.886 -17.966 84.070 1.00 97.62 111 ARG A C 1
ATOM 868 O O . ARG A 1 111 ? -54.874 -17.794 83.394 1.00 97.62 111 ARG A O 1
ATOM 875 N N . GLU A 1 112 ? -57.101 -18.056 83.528 1.00 97.25 112 GLU A N 1
ATOM 876 C CA . GLU A 1 112 ? -57.291 -17.941 82.079 1.00 97.25 112 GLU A CA 1
ATOM 877 C C . GLU A 1 112 ? -57.003 -16.510 81.598 1.00 97.25 112 GLU A C 1
ATOM 879 O O . GLU A 1 112 ? -56.299 -16.344 80.610 1.00 97.25 112 GLU A O 1
ATOM 884 N N . LEU A 1 113 ? -57.404 -15.467 82.336 1.00 97.00 113 LEU A N 1
ATOM 885 C CA . LEU A 1 113 ? -57.060 -14.077 82.013 1.00 97.00 113 LEU A CA 1
ATOM 886 C C . LEU A 1 113 ? -55.540 -13.832 82.013 1.00 97.00 113 LEU A C 1
ATOM 888 O O . LEU A 1 113 ? -55.040 -13.126 81.138 1.00 97.00 113 LEU A O 1
ATOM 892 N N . GLN A 1 114 ? -54.790 -14.427 82.948 1.00 97.25 114 GLN A N 1
ATOM 893 C CA . GLN A 1 114 ? -53.321 -14.389 82.960 1.00 97.25 114 GLN A CA 1
ATOM 894 C C . GLN A 1 114 ? -52.720 -15.124 81.754 1.00 97.25 114 GLN A C 1
ATOM 896 O O . GLN A 1 114 ? -51.808 -14.601 81.114 1.00 97.25 114 GLN A O 1
ATOM 901 N N . LYS A 1 115 ? -53.251 -16.303 81.406 1.00 98.00 115 LYS A N 1
ATOM 902 C CA . LYS A 1 115 ? -52.842 -17.088 80.230 1.00 98.00 115 LYS A CA 1
ATOM 903 C C . LYS A 1 115 ? -53.110 -16.344 78.918 1.00 98.00 115 LYS A C 1
ATOM 905 O O . LYS A 1 115 ? -52.209 -16.264 78.090 1.00 98.00 115 LYS A O 1
ATOM 910 N N . GLN A 1 116 ? -54.282 -15.730 78.765 1.00 97.44 116 GLN A N 1
ATOM 911 C CA . GLN A 1 116 ? -54.627 -14.887 77.615 1.00 97.44 116 GLN A CA 1
ATOM 912 C C . GLN A 1 116 ? -53.733 -13.637 77.548 1.00 97.44 116 GLN A C 1
ATOM 914 O O . GLN A 1 116 ? -53.178 -13.340 76.497 1.00 97.44 116 GLN A O 1
ATOM 919 N N . ASN A 1 117 ? -53.483 -12.955 78.675 1.00 97.00 117 ASN A N 1
ATOM 920 C CA . ASN A 1 117 ? -52.533 -11.833 78.726 1.00 97.00 117 ASN A CA 1
ATOM 921 C C . ASN A 1 117 ? -51.098 -12.241 78.357 1.00 97.00 117 ASN A C 1
ATOM 923 O O . ASN A 1 117 ? -50.368 -11.438 77.778 1.00 97.00 117 ASN A O 1
ATOM 927 N N . LYS A 1 118 ? -50.671 -13.462 78.705 1.00 97.69 118 LYS A N 1
ATOM 928 C CA . LYS A 1 118 ? -49.366 -13.997 78.302 1.00 97.69 118 LYS A CA 1
ATOM 929 C C . LYS A 1 118 ? -49.339 -14.279 76.798 1.00 97.69 118 LYS A C 1
ATOM 931 O O . LYS A 1 118 ? -48.446 -13.782 76.123 1.00 97.69 118 LYS A O 1
ATOM 936 N N . LEU A 1 119 ? -50.349 -14.979 76.281 1.00 97.31 119 LEU A N 1
ATOM 937 C CA . LEU A 1 119 ? -50.476 -15.326 74.864 1.00 97.31 119 LEU A CA 1
ATOM 938 C C . LEU A 1 119 ? -50.515 -14.076 73.974 1.00 97.31 119 LEU A C 1
ATOM 940 O O . LEU A 1 119 ? -49.727 -13.985 73.044 1.00 97.31 119 LEU A O 1
ATOM 944 N N . VAL A 1 120 ? -51.326 -13.067 74.312 1.00 97.56 120 VAL A N 1
ATOM 945 C CA . VAL A 1 120 ? -51.398 -11.793 73.569 1.00 97.56 120 VAL A CA 1
ATOM 946 C C . VAL A 1 120 ? -50.060 -11.039 73.578 1.00 97.56 120 VAL A C 1
ATOM 948 O O . VAL A 1 120 ? -49.706 -10.403 72.588 1.00 97.56 120 VAL A O 1
ATOM 951 N N . LYS A 1 121 ? -49.274 -11.120 74.662 1.00 97.44 121 LYS A N 1
ATOM 952 C CA . LYS A 1 121 ? -47.915 -10.547 74.699 1.00 97.44 121 LYS A CA 1
ATOM 953 C C . LYS A 1 121 ? -46.938 -11.332 73.824 1.00 97.44 121 LYS A C 1
ATOM 955 O O . LYS A 1 121 ? -46.139 -10.718 73.125 1.00 97.44 121 LYS A O 1
ATOM 960 N N . GLU A 1 122 ? -47.003 -12.661 73.850 1.00 96.94 122 GLU A N 1
ATOM 961 C CA . GLU A 1 122 ? -46.153 -13.534 73.033 1.00 96.94 122 GLU A CA 1
ATOM 962 C C . GLU A 1 122 ? -46.474 -13.385 71.534 1.00 96.94 122 GLU A C 1
ATOM 964 O O . GLU A 1 122 ? -45.554 -13.205 70.738 1.00 96.94 122 GLU A O 1
ATOM 969 N N . GLU A 1 123 ? -47.756 -13.337 71.160 1.00 96.50 123 GLU A N 1
ATOM 970 C CA . GLU A 1 123 ? -48.226 -13.077 69.792 1.00 96.50 123 GLU A CA 1
ATOM 971 C C . GLU A 1 123 ? -47.845 -11.669 69.314 1.00 96.50 123 GLU A C 1
ATOM 973 O O . GLU A 1 123 ? -47.311 -11.518 68.218 1.00 96.50 123 GLU A O 1
ATOM 978 N N . SER A 1 124 ? -48.041 -10.636 70.142 1.00 96.31 124 SER A N 1
ATOM 979 C CA . SER A 1 124 ? -47.651 -9.258 69.811 1.00 96.31 124 SER A CA 1
ATOM 980 C C . SER A 1 124 ? -46.146 -9.142 69.535 1.00 96.31 124 SER A C 1
ATOM 982 O O . SER A 1 124 ? -45.742 -8.599 68.507 1.00 96.31 124 SER A O 1
ATOM 984 N N . VAL A 1 125 ? -45.300 -9.731 70.389 1.00 97.00 125 VAL A N 1
ATOM 985 C CA . VAL A 1 125 ? -43.839 -9.743 70.192 1.00 97.00 125 VAL A CA 1
ATOM 986 C C . VAL A 1 125 ? -43.428 -10.580 68.974 1.00 97.00 125 VAL A C 1
ATOM 988 O O . VAL A 1 125 ? -42.505 -10.189 68.260 1.00 97.00 125 VAL A O 1
ATOM 991 N N . ALA A 1 126 ? -44.102 -11.701 68.699 1.00 97.25 126 ALA A N 1
ATOM 992 C CA . ALA A 1 126 ? -43.861 -12.489 67.490 1.00 97.25 126 ALA A CA 1
ATOM 993 C C . ALA A 1 126 ? -44.207 -11.694 66.219 1.00 97.25 126 ALA A C 1
ATOM 995 O O . ALA A 1 126 ? -43.392 -11.616 65.304 1.00 97.25 126 ALA A O 1
ATOM 996 N N . LYS A 1 127 ? -45.364 -11.026 66.202 1.00 97.44 127 LYS A N 1
ATOM 997 C CA . LYS A 1 127 ? -45.854 -10.228 65.071 1.00 97.44 127 LYS A CA 1
ATOM 998 C C . LYS A 1 127 ? -45.012 -8.976 64.809 1.00 97.44 127 LYS A C 1
ATOM 1000 O O . LYS A 1 127 ? -44.798 -8.616 63.656 1.00 97.44 127 LYS A O 1
ATOM 1005 N N . ILE A 1 128 ? -44.477 -8.344 65.858 1.00 96.69 128 ILE A N 1
ATOM 1006 C CA . ILE A 1 128 ? -43.487 -7.262 65.723 1.00 96.69 128 ILE A CA 1
ATOM 1007 C C . ILE A 1 128 ? -42.229 -7.780 65.013 1.00 96.69 128 ILE A C 1
ATOM 1009 O O . ILE A 1 128 ? -41.791 -7.167 64.042 1.00 96.69 128 ILE A O 1
ATOM 1013 N N . ARG A 1 129 ? -41.688 -8.934 65.433 1.00 96.81 129 ARG A N 1
ATOM 1014 C CA . ARG A 1 129 ? -40.512 -9.544 64.783 1.00 96.81 129 ARG A CA 1
ATOM 1015 C C . ARG A 1 129 ? -40.782 -9.930 63.332 1.00 96.81 129 ARG A C 1
ATOM 1017 O O . ARG A 1 129 ? -39.930 -9.682 62.490 1.00 96.81 129 ARG A O 1
ATOM 1024 N N . GLU A 1 130 ? -41.956 -10.487 63.040 1.00 96.94 130 GLU A N 1
ATOM 1025 C CA . GLU A 1 130 ? -42.379 -10.862 61.685 1.00 96.94 130 GLU A CA 1
ATOM 1026 C C . GLU A 1 130 ? -42.432 -9.639 60.745 1.00 96.94 130 GLU A C 1
ATOM 1028 O O . GLU A 1 130 ? -41.916 -9.679 59.630 1.00 96.94 130 GLU A O 1
ATOM 1033 N N . GLU A 1 131 ? -42.989 -8.513 61.201 1.00 96.88 131 GLU A N 1
ATOM 1034 C CA . GLU A 1 131 ? -43.028 -7.267 60.422 1.00 96.88 131 GLU A CA 1
ATOM 1035 C C . GLU A 1 131 ? -41.652 -6.582 60.312 1.00 96.88 131 GLU A C 1
ATOM 1037 O O . GLU A 1 131 ? -41.325 -6.008 59.271 1.00 96.88 131 GLU A O 1
ATOM 1042 N N . GLU A 1 132 ? -40.801 -6.665 61.339 1.00 96.69 132 GLU A N 1
ATOM 1043 C CA . GLU A 1 132 ? -39.394 -6.245 61.252 1.00 96.69 132 GLU A CA 1
ATOM 1044 C C . GLU A 1 132 ? -38.586 -7.104 60.267 1.00 96.69 132 GLU A C 1
ATOM 1046 O O . GLU A 1 132 ? -37.710 -6.586 59.572 1.00 96.69 132 GLU A O 1
ATOM 1051 N N . GLU A 1 133 ? -38.880 -8.402 60.187 1.00 96.94 133 GLU A N 1
ATOM 1052 C CA . GLU A 1 133 ? -38.250 -9.351 59.268 1.00 96.94 133 GLU A CA 1
ATOM 1053 C C . GLU A 1 133 ? -38.662 -9.076 57.823 1.00 96.94 133 GLU A C 1
ATOM 1055 O O . GLU A 1 133 ? -37.793 -8.868 56.978 1.00 96.94 133 GLU A O 1
ATOM 1060 N N . LYS A 1 134 ? -39.966 -8.914 57.555 1.00 97.62 134 LYS A N 1
ATOM 1061 C CA . LYS A 1 134 ? -40.480 -8.464 56.248 1.00 97.62 134 LYS A CA 1
ATOM 1062 C C . LYS A 1 134 ? -39.858 -7.137 55.817 1.00 97.62 134 LYS A C 1
ATOM 1064 O O . LYS A 1 134 ? -39.463 -6.990 54.662 1.00 97.62 134 LYS A O 1
ATOM 1069 N N . ARG A 1 135 ? -39.721 -6.168 56.732 1.00 97.81 135 ARG A N 1
ATOM 1070 C CA . ARG A 1 135 ? -39.050 -4.886 56.446 1.00 97.81 135 ARG A CA 1
ATOM 1071 C C . ARG A 1 135 ? -37.569 -5.066 56.115 1.00 97.81 135 ARG A C 1
ATOM 1073 O O . ARG A 1 135 ? -37.093 -4.418 55.181 1.00 97.81 135 ARG A O 1
ATOM 1080 N N . ARG A 1 136 ? -36.852 -5.944 56.829 1.00 97.75 136 ARG A N 1
ATOM 1081 C CA . ARG A 1 136 ? -35.453 -6.301 56.527 1.00 97.75 136 ARG A CA 1
ATOM 1082 C C . ARG A 1 136 ? -35.329 -6.978 55.164 1.00 97.75 136 ARG A C 1
ATOM 1084 O O . ARG A 1 136 ? -34.506 -6.543 54.366 1.00 97.75 136 ARG A O 1
ATOM 1091 N N . GLU A 1 137 ? -36.174 -7.961 54.862 1.00 97.69 137 GLU A N 1
ATOM 1092 C CA . GLU A 1 137 ? -36.209 -8.635 53.561 1.00 97.69 137 GLU A CA 1
ATOM 1093 C C . GLU A 1 137 ? -36.478 -7.670 52.406 1.00 97.69 137 GLU A C 1
ATOM 1095 O O . GLU A 1 137 ? -35.753 -7.688 51.417 1.00 97.69 137 GLU A O 1
ATOM 1100 N N . VAL A 1 138 ? -37.515 -6.834 52.511 1.00 97.38 138 VAL A N 1
ATOM 1101 C CA . VAL A 1 138 ? -37.877 -5.872 51.459 1.00 97.38 138 VAL A CA 1
ATOM 1102 C C . VAL A 1 138 ? -36.752 -4.855 51.250 1.00 97.38 138 VAL A C 1
ATOM 1104 O O . VAL A 1 138 ? -36.379 -4.589 50.110 1.00 97.38 138 VAL A O 1
ATOM 1107 N N . SER A 1 139 ? -36.149 -4.350 52.331 1.00 97.31 139 SER A N 1
ATOM 1108 C CA . SER A 1 139 ? -34.994 -3.446 52.247 1.00 97.31 139 SER A CA 1
ATOM 1109 C C . SER A 1 139 ? -33.782 -4.122 51.593 1.00 97.31 139 SER A C 1
ATOM 1111 O O . SER A 1 139 ? -33.145 -3.523 50.731 1.00 97.31 139 SER A O 1
ATOM 1113 N N . ALA A 1 140 ? -33.485 -5.377 51.950 1.00 98.19 140 ALA A N 1
ATOM 1114 C CA . ALA A 1 140 ? -32.402 -6.147 51.342 1.00 98.19 140 ALA A CA 1
ATOM 1115 C C . ALA A 1 140 ? -32.654 -6.385 49.846 1.00 98.19 140 ALA A C 1
ATOM 1117 O O . ALA A 1 140 ? -31.780 -6.099 49.036 1.00 98.19 140 ALA A O 1
ATOM 1118 N N . LYS A 1 141 ? -33.869 -6.806 49.470 1.00 98.25 141 LYS A N 1
ATOM 1119 C CA . LYS A 1 141 ? -34.286 -7.003 48.071 1.00 98.25 141 LYS A CA 1
ATOM 1120 C C . LYS A 1 141 ? -34.107 -5.721 47.250 1.00 98.25 141 LYS A C 1
ATOM 1122 O O . LYS A 1 141 ? -33.491 -5.777 46.191 1.00 98.25 141 LYS A O 1
ATOM 1127 N N . PHE A 1 142 ? -34.537 -4.561 47.761 1.00 98.19 142 PHE A N 1
ATOM 1128 C CA . PHE A 1 142 ? -34.298 -3.274 47.094 1.00 98.19 142 PHE A CA 1
ATOM 1129 C C . PHE A 1 142 ? -32.807 -2.931 46.951 1.00 98.19 142 PHE A C 1
ATOM 1131 O O . PHE A 1 142 ? -32.403 -2.470 45.887 1.00 98.19 142 PHE A O 1
ATOM 1138 N N . GLN A 1 143 ? -31.983 -3.163 47.978 1.00 98.25 143 GLN A N 1
ATOM 1139 C CA . GLN A 1 143 ? -30.538 -2.900 47.904 1.00 98.25 143 GLN A CA 1
ATOM 1140 C C . GLN A 1 143 ? -29.826 -3.834 46.914 1.00 98.25 143 GLN A C 1
ATOM 1142 O O . GLN A 1 143 ? -29.002 -3.367 46.131 1.00 98.25 143 GLN A O 1
ATOM 1147 N N . THR A 1 144 ? -30.185 -5.122 46.878 1.00 98.31 144 THR A N 1
ATOM 1148 C CA . THR A 1 144 ? -29.695 -6.068 45.866 1.00 98.31 144 THR A CA 1
ATOM 1149 C C . THR A 1 144 ? -30.085 -5.605 44.464 1.00 98.31 144 THR A C 1
ATOM 1151 O O . THR A 1 144 ? -29.204 -5.387 43.644 1.00 98.31 144 THR A O 1
ATOM 1154 N N . THR A 1 145 ? -31.365 -5.311 44.204 1.00 98.12 145 THR A N 1
ATOM 1155 C CA . THR A 1 145 ? -31.806 -4.840 42.879 1.00 98.12 145 THR A CA 1
ATOM 1156 C C . THR A 1 145 ? -31.145 -3.520 42.459 1.00 98.12 145 THR A C 1
ATOM 1158 O O . THR A 1 145 ? -30.792 -3.365 41.292 1.00 98.12 145 THR A O 1
ATOM 1161 N N . LEU A 1 146 ? -30.914 -2.576 43.380 1.00 98.25 146 LEU A N 1
ATOM 1162 C CA . LEU A 1 146 ? -30.155 -1.351 43.087 1.00 98.25 146 LEU A CA 1
ATOM 1163 C C . LEU A 1 146 ? -28.685 -1.647 42.751 1.00 98.25 146 LEU A C 1
ATOM 1165 O O . LEU A 1 146 ? -28.141 -1.046 41.821 1.00 98.25 146 LEU A O 1
ATOM 1169 N N . SER A 1 147 ? -28.053 -2.587 43.459 1.00 98.31 147 SER A N 1
ATOM 1170 C CA . SER A 1 147 ? -26.700 -3.065 43.155 1.00 98.31 147 SER A CA 1
ATOM 1171 C C . SER A 1 147 ? -26.633 -3.738 41.780 1.00 98.31 147 SER A C 1
ATOM 1173 O O . SER A 1 147 ? -25.736 -3.428 41.000 1.00 98.31 147 SER A O 1
ATOM 1175 N N . ASP A 1 148 ? -27.603 -4.588 41.440 1.00 98.31 148 ASP A N 1
ATOM 1176 C CA . ASP A 1 148 ? -27.664 -5.309 40.162 1.00 98.31 148 ASP A CA 1
ATOM 1177 C C . ASP A 1 148 ? -27.891 -4.354 38.978 1.00 98.31 148 ASP A C 1
ATOM 1179 O O . ASP A 1 148 ? -27.230 -4.469 37.942 1.00 98.31 148 ASP A O 1
ATOM 1183 N N . ILE A 1 149 ? -28.770 -3.356 39.137 1.00 98.12 149 ILE A N 1
ATOM 1184 C CA . ILE A 1 149 ? -28.977 -2.279 38.153 1.00 98.12 149 ILE A CA 1
ATOM 1185 C C . ILE A 1 149 ? -27.687 -1.468 37.969 1.00 98.12 149 ILE A C 1
ATOM 1187 O O . ILE A 1 149 ? -27.276 -1.212 36.836 1.00 98.12 149 ILE A O 1
ATOM 1191 N N . THR A 1 150 ? -27.014 -1.103 39.065 1.00 97.88 150 THR A N 1
ATOM 1192 C CA . THR A 1 150 ? -25.758 -0.333 39.029 1.00 97.88 150 THR A CA 1
ATOM 1193 C C . THR A 1 150 ? -24.629 -1.135 38.372 1.00 97.88 150 THR A C 1
ATOM 1195 O O . THR A 1 150 ? -23.895 -0.600 37.540 1.00 97.88 150 THR A O 1
ATOM 1198 N N . GLY A 1 151 ? -24.523 -2.431 38.681 1.00 98.50 151 GLY A N 1
ATOM 1199 C CA . GLY A 1 151 ? -23.588 -3.362 38.049 1.00 98.50 151 GLY A CA 1
ATOM 1200 C C . GLY A 1 151 ? -23.844 -3.494 36.550 1.00 98.50 151 GLY A C 1
ATOM 1201 O O . GLY A 1 151 ? -22.932 -3.279 35.756 1.00 98.50 151 GLY A O 1
ATOM 1202 N N . THR A 1 152 ? -25.098 -3.726 36.155 1.00 97.94 152 THR A N 1
ATOM 1203 C CA . THR A 1 152 ? -25.519 -3.823 34.745 1.00 97.94 152 THR A CA 1
ATOM 1204 C C . THR A 1 152 ? -25.225 -2.533 33.971 1.00 97.94 152 THR A C 1
ATOM 1206 O O . THR A 1 152 ? -24.735 -2.579 32.841 1.00 97.94 152 THR A O 1
ATOM 1209 N N . MET A 1 153 ? -25.472 -1.367 34.578 1.00 97.69 153 MET A N 1
ATOM 1210 C CA . MET A 1 153 ? -25.167 -0.065 33.979 1.00 97.69 153 MET A CA 1
ATOM 1211 C C . MET A 1 153 ? -23.656 0.146 33.808 1.00 97.69 153 MET A C 1
ATOM 1213 O O . MET A 1 153 ? -23.219 0.596 32.747 1.00 97.69 153 MET A O 1
ATOM 1217 N N . ASN A 1 154 ? -22.849 -0.219 34.809 1.00 97.81 154 ASN A N 1
ATOM 1218 C CA . ASN A 1 154 ? -21.390 -0.126 34.743 1.00 97.81 154 ASN A CA 1
ATOM 1219 C C . ASN A 1 154 ? -20.799 -1.111 33.715 1.00 97.81 154 ASN A C 1
ATOM 1221 O O . ASN A 1 154 ? -19.945 -0.729 32.920 1.00 97.81 154 ASN A O 1
ATOM 1225 N N . GLU A 1 155 ? -21.300 -2.347 33.654 1.00 97.94 155 GLU A N 1
ATOM 1226 C CA . GLU A 1 155 ? -20.944 -3.318 32.613 1.00 97.94 155 GLU A CA 1
ATOM 1227 C C . GLU A 1 155 ? -21.256 -2.803 31.206 1.00 97.94 155 GLU A C 1
ATOM 1229 O O . GLU A 1 155 ? -20.435 -2.951 30.303 1.00 97.94 155 GLU A O 1
ATOM 1234 N N . ASN A 1 156 ? -22.436 -2.210 31.002 1.00 98.12 156 ASN A N 1
ATOM 1235 C CA . ASN A 1 156 ? -22.821 -1.643 29.712 1.00 98.12 156 ASN A CA 1
ATOM 1236 C C . ASN A 1 156 ? -21.895 -0.475 29.331 1.00 98.12 156 ASN A C 1
ATOM 1238 O O . ASN A 1 156 ? -21.381 -0.427 28.217 1.00 98.12 156 ASN A O 1
ATOM 1242 N N . ASN A 1 157 ? -21.583 0.406 30.287 1.00 97.94 157 ASN A N 1
ATOM 1243 C CA . ASN A 1 157 ? -20.641 1.505 30.082 1.00 97.94 157 ASN A CA 1
ATOM 1244 C C . ASN A 1 157 ? -19.225 0.997 29.733 1.00 97.94 157 ASN A C 1
ATOM 1246 O O . ASN A 1 157 ? -18.599 1.495 28.804 1.00 97.94 157 ASN A O 1
ATOM 1250 N N . GLN A 1 158 ? -18.740 -0.057 30.400 1.00 98.12 158 GLN A N 1
ATOM 1251 C CA . GLN A 1 158 ? -17.461 -0.700 30.069 1.00 98.12 158 GLN A CA 1
ATOM 1252 C C . GLN A 1 158 ? -17.465 -1.367 28.686 1.00 98.12 158 GLN A C 1
ATOM 1254 O O . GLN A 1 158 ? -16.466 -1.292 27.974 1.00 98.12 158 GLN A O 1
ATOM 1259 N N . LYS A 1 159 ? -18.571 -2.007 28.285 1.00 98.06 159 LYS A N 1
ATOM 1260 C CA . LYS A 1 159 ? -18.730 -2.599 26.943 1.00 98.06 159 LYS A CA 1
ATOM 1261 C C . LYS A 1 159 ? -18.742 -1.510 25.863 1.00 98.06 159 LYS A C 1
ATOM 1263 O O . LYS A 1 159 ? -18.075 -1.666 24.848 1.00 98.06 159 LYS A O 1
ATOM 1268 N N . ASN A 1 160 ? -19.412 -0.384 26.111 1.00 98.25 160 ASN A N 1
ATOM 1269 C CA . ASN A 1 160 ? -19.422 0.778 25.219 1.00 98.25 160 ASN A CA 1
ATOM 1270 C C . ASN A 1 160 ? -18.028 1.431 25.099 1.00 98.25 160 ASN A C 1
ATOM 1272 O O . ASN A 1 160 ? -17.549 1.682 23.994 1.00 98.25 160 ASN A O 1
ATOM 1276 N N . ASN A 1 161 ? -17.321 1.615 26.219 1.00 98.12 161 ASN A N 1
ATOM 1277 C CA . ASN A 1 161 ? -15.948 2.130 26.215 1.00 98.12 161 ASN A CA 1
ATOM 1278 C C . ASN A 1 161 ? -15.009 1.224 25.399 1.00 98.12 161 ASN A C 1
ATOM 1280 O O . ASN A 1 161 ? -14.317 1.721 24.518 1.00 98.12 161 ASN A O 1
ATOM 1284 N N . LYS A 1 162 ? -15.073 -0.103 25.576 1.00 98.44 162 LYS A N 1
ATOM 1285 C CA . LYS A 1 162 ? -14.304 -1.052 24.747 1.00 98.44 162 LYS A CA 1
ATOM 1286 C C . LYS A 1 162 ? -14.644 -0.953 23.259 1.00 98.44 162 LYS A C 1
ATOM 1288 O O . LYS A 1 162 ? -13.740 -0.864 22.441 1.00 98.44 162 LYS A O 1
ATOM 1293 N N . LEU A 1 163 ? -15.928 -0.882 22.900 1.00 98.38 163 LEU A N 1
ATOM 1294 C CA . LEU A 1 163 ? -16.345 -0.724 21.500 1.00 98.38 163 LEU A CA 1
ATOM 1295 C C . LEU A 1 163 ? -15.861 0.598 20.882 1.00 98.38 163 LEU A C 1
ATOM 1297 O O . LEU A 1 163 ? -15.526 0.633 19.699 1.00 98.38 163 LEU A O 1
ATOM 1301 N N . THR A 1 164 ? -15.791 1.685 21.657 1.00 98.12 164 THR A N 1
ATOM 1302 C CA . THR A 1 164 ? -15.220 2.954 21.170 1.00 98.12 164 THR A CA 1
ATOM 1303 C C . THR A 1 164 ? -13.693 2.907 21.063 1.00 98.12 164 THR A C 1
ATOM 1305 O O . THR A 1 164 ? -13.156 3.392 20.069 1.00 98.12 164 THR A O 1
ATOM 1308 N N . GLU A 1 165 ? -12.992 2.258 21.996 1.00 98.38 165 GLU A N 1
ATOM 1309 C CA . GLU A 1 165 ? -11.547 1.990 21.916 1.00 98.38 165 GLU A CA 1
ATOM 1310 C C . GLU A 1 165 ? -11.190 1.128 20.688 1.00 98.38 165 GLU A C 1
ATOM 1312 O O . GLU A 1 165 ? -10.331 1.516 19.892 1.00 98.38 165 GLU A O 1
ATOM 1317 N N . GLU A 1 166 ? -11.899 0.015 20.477 1.00 98.19 166 GLU A N 1
ATOM 1318 C CA . GLU A 1 166 ? -11.740 -0.891 19.330 1.00 98.19 166 GLU A CA 1
ATOM 1319 C C . GLU A 1 166 ? -12.024 -0.184 17.994 1.00 98.19 166 GLU A C 1
ATOM 1321 O O . GLU A 1 166 ? -11.276 -0.347 17.028 1.00 98.19 166 GLU A O 1
ATOM 1326 N N . ASN A 1 167 ? -13.061 0.659 17.931 1.00 98.38 167 ASN A N 1
ATOM 1327 C CA . ASN A 1 167 ? -13.392 1.449 16.741 1.00 98.38 167 ASN A CA 1
ATOM 1328 C C . ASN A 1 167 ? -12.326 2.529 16.456 1.00 98.38 167 ASN A C 1
ATOM 1330 O O . ASN A 1 167 ? -11.917 2.719 15.307 1.00 98.38 167 ASN A O 1
ATOM 1334 N N . ILE A 1 168 ? -11.785 3.177 17.494 1.00 98.44 168 ILE A N 1
ATOM 1335 C CA . ILE A 1 168 ? -10.640 4.093 17.371 1.00 98.44 168 ILE A CA 1
ATOM 1336 C C . ILE A 1 168 ? -9.392 3.347 16.872 1.00 98.44 168 ILE A C 1
ATOM 1338 O O . ILE A 1 168 ? -8.665 3.876 16.028 1.00 98.44 168 ILE A O 1
ATOM 1342 N N . GLU A 1 169 ? -9.126 2.127 17.345 1.00 98.44 169 GLU A N 1
ATOM 1343 C CA . GLU A 1 169 ? -7.992 1.322 16.878 1.00 98.44 169 GLU A CA 1
ATOM 1344 C C . GLU A 1 169 ? -8.176 0.850 15.426 1.00 98.44 169 GLU A C 1
ATOM 1346 O O . GLU A 1 169 ? -7.255 0.973 14.616 1.00 98.44 169 GLU A O 1
ATOM 1351 N N . MET A 1 170 ? -9.375 0.390 15.058 1.00 98.50 170 MET A N 1
ATOM 1352 C CA . MET A 1 170 ? -9.729 0.036 13.680 1.00 98.50 170 MET A CA 1
ATOM 1353 C C . MET A 1 170 ? -9.584 1.242 12.743 1.00 98.50 170 MET A C 1
ATOM 1355 O O . MET A 1 170 ? -8.961 1.136 11.688 1.00 98.50 170 MET A O 1
ATOM 1359 N N . SER A 1 171 ? -10.061 2.416 13.165 1.00 98.56 171 SER A N 1
ATOM 1360 C CA . SER A 1 171 ? -9.916 3.676 12.428 1.00 98.56 171 SER A CA 1
ATOM 1361 C C . SER A 1 171 ? -8.449 4.087 12.238 1.00 98.56 171 SER A C 1
ATOM 1363 O O . SER A 1 171 ? -8.090 4.599 11.178 1.00 98.56 171 SER A O 1
ATOM 1365 N N . LYS A 1 172 ? -7.576 3.845 13.228 1.00 98.56 172 LYS A N 1
ATOM 1366 C CA . LYS A 1 172 ? -6.120 4.058 13.098 1.00 98.56 172 LYS A CA 1
ATOM 1367 C C . LYS A 1 172 ? -5.488 3.076 12.105 1.00 98.56 172 LYS A C 1
ATOM 1369 O O . LYS A 1 172 ? -4.703 3.502 11.263 1.00 98.56 172 LYS A O 1
ATOM 1374 N N . LYS A 1 173 ? -5.852 1.789 12.170 1.00 98.62 173 LYS A N 1
ATOM 1375 C CA . LYS A 1 173 ? -5.365 0.748 11.243 1.00 98.62 173 LYS A CA 1
ATOM 1376 C C . LYS A 1 173 ? -5.765 1.047 9.797 1.00 98.62 173 LYS A C 1
ATOM 1378 O O . LYS A 1 173 ? -4.916 0.975 8.916 1.00 98.62 173 LYS A O 1
ATOM 1383 N N . LEU A 1 174 ? -7.016 1.454 9.564 1.00 98.56 174 LEU A N 1
ATOM 1384 C CA . LEU A 1 174 ? -7.503 1.855 8.240 1.00 98.56 174 LEU A CA 1
ATOM 1385 C C . LEU A 1 174 ? -6.757 3.081 7.695 1.00 98.56 174 LEU A C 1
ATOM 1387 O O . LEU A 1 174 ? -6.318 3.050 6.551 1.00 98.56 174 LEU A O 1
ATOM 1391 N N . LYS A 1 175 ? -6.541 4.125 8.511 1.00 98.62 175 LYS A N 1
ATOM 1392 C CA . LYS A 1 175 ? -5.750 5.301 8.099 1.00 98.62 175 LYS A CA 1
ATOM 1393 C C . LYS A 1 175 ? -4.318 4.931 7.718 1.00 98.62 175 LYS A C 1
ATOM 1395 O O . LYS A 1 175 ? -3.889 5.266 6.621 1.00 98.62 175 LYS A O 1
ATOM 1400 N N . SER A 1 176 ? -3.627 4.164 8.562 1.00 98.56 176 SER A N 1
ATOM 1401 C CA . SER A 1 176 ? -2.256 3.723 8.277 1.00 98.56 176 SER A CA 1
ATOM 1402 C C . SER A 1 176 ? -2.167 2.851 7.017 1.00 98.56 176 SER A C 1
ATOM 1404 O O . SER A 1 176 ? -1.202 2.956 6.263 1.00 98.56 176 SER A O 1
ATOM 1406 N N . LEU A 1 177 ? -3.190 2.034 6.737 1.00 98.50 177 LEU A N 1
ATOM 1407 C CA . LEU A 1 177 ? -3.272 1.258 5.500 1.00 98.50 177 LEU A CA 1
ATOM 1408 C C . LEU A 1 177 ? -3.459 2.163 4.268 1.00 98.50 177 LEU A C 1
ATOM 1410 O O . LEU A 1 177 ? -2.762 1.971 3.273 1.00 98.50 177 LEU A O 1
ATOM 1414 N N . CYS A 1 178 ? -4.332 3.175 4.333 1.00 98.44 178 CYS A N 1
ATOM 1415 C CA . CYS A 1 178 ? -4.474 4.173 3.264 1.00 98.44 178 CYS A CA 1
ATOM 1416 C C . CYS A 1 178 ? -3.164 4.939 3.024 1.00 98.44 178 CYS A C 1
ATOM 1418 O O . CYS A 1 178 ? -2.704 5.010 1.889 1.00 98.44 178 CYS A O 1
ATOM 1420 N N . GLU A 1 179 ? -2.512 5.422 4.086 1.00 98.56 179 GLU A N 1
ATOM 1421 C CA . GLU A 1 179 ? -1.215 6.113 4.022 1.00 98.56 179 GLU A CA 1
ATOM 1422 C C . GLU A 1 179 ? -0.129 5.240 3.359 1.00 98.56 179 GLU A C 1
ATOM 1424 O O . GLU A 1 179 ? 0.676 5.738 2.570 1.00 98.56 179 GLU A O 1
ATOM 1429 N N . GLN A 1 180 ? -0.117 3.927 3.626 1.00 98.25 180 GLN A N 1
ATOM 1430 C CA . GLN A 1 180 ? 0.778 2.973 2.958 1.00 98.25 180 GLN A CA 1
ATOM 1431 C C . GLN A 1 180 ? 0.427 2.775 1.476 1.00 98.25 180 GLN A C 1
ATOM 1433 O O . GLN A 1 180 ? 1.332 2.709 0.641 1.00 98.25 180 GLN A O 1
ATOM 1438 N N . TYR A 1 181 ? -0.858 2.699 1.113 1.00 98.56 181 TYR A N 1
ATOM 1439 C CA . TYR A 1 181 ? -1.276 2.618 -0.292 1.00 98.56 181 TYR A CA 1
ATOM 1440 C C . TYR A 1 181 ? -0.938 3.894 -1.074 1.00 98.56 181 TYR A C 1
ATOM 1442 O O . TYR A 1 181 ? -0.440 3.793 -2.194 1.00 98.56 181 TYR A O 1
ATOM 1450 N N . GLU A 1 182 ? -1.119 5.078 -0.488 1.00 98.38 182 GLU A N 1
ATOM 1451 C CA . GLU A 1 182 ? -0.736 6.363 -1.089 1.00 98.38 182 GLU A CA 1
ATOM 1452 C C . GLU A 1 182 ? 0.782 6.454 -1.322 1.00 98.38 182 GLU A C 1
ATOM 1454 O O . GLU A 1 182 ? 1.230 6.835 -2.409 1.00 98.38 182 GLU A O 1
ATOM 1459 N N . GLN A 1 183 ? 1.591 6.030 -0.343 1.00 98.25 183 GLN A N 1
ATOM 1460 C CA . GLN A 1 183 ? 3.052 5.959 -0.473 1.00 98.25 183 GLN A CA 1
ATOM 1461 C C . GLN A 1 183 ? 3.488 4.973 -1.567 1.00 98.25 183 GLN A C 1
ATOM 1463 O O . GLN A 1 183 ? 4.319 5.323 -2.410 1.00 98.25 183 GLN A O 1
ATOM 1468 N N . ASN A 1 184 ? 2.898 3.774 -1.601 1.00 98.44 184 ASN A N 1
ATOM 1469 C CA . ASN A 1 184 ? 3.173 2.771 -2.631 1.00 98.44 184 ASN A CA 1
ATOM 1470 C C . ASN A 1 184 ? 2.765 3.260 -4.028 1.00 98.44 184 ASN A C 1
ATOM 1472 O O . ASN A 1 184 ? 3.550 3.135 -4.966 1.00 98.44 184 ASN A O 1
ATOM 1476 N N . ASN A 1 185 ? 1.593 3.883 -4.177 1.00 98.19 185 ASN A N 1
ATOM 1477 C CA . ASN A 1 185 ? 1.150 4.433 -5.459 1.00 98.19 185 ASN A CA 1
ATOM 1478 C C . ASN A 1 185 ? 2.073 5.572 -5.929 1.00 98.19 185 ASN A C 1
ATOM 1480 O O . ASN A 1 185 ? 2.488 5.598 -7.086 1.00 98.19 185 ASN A O 1
ATOM 1484 N N . SER A 1 186 ? 2.503 6.450 -5.015 1.00 98.12 186 SER A N 1
ATOM 1485 C CA . SER A 1 186 ? 3.497 7.491 -5.306 1.00 98.12 186 SER A CA 1
ATOM 1486 C C . SER A 1 186 ? 4.857 6.920 -5.738 1.00 98.12 186 SER A C 1
ATOM 1488 O O . SER A 1 186 ? 5.551 7.533 -6.551 1.00 98.12 186 SER A O 1
ATOM 1490 N N . LEU A 1 187 ? 5.262 5.759 -5.211 1.00 98.31 187 LEU A N 1
ATOM 1491 C CA . LEU A 1 187 ? 6.479 5.056 -5.633 1.00 98.31 187 LEU A CA 1
ATOM 1492 C C . LEU A 1 187 ? 6.317 4.419 -7.022 1.00 98.31 187 LEU A C 1
ATOM 1494 O O . LEU A 1 187 ? 7.207 4.568 -7.860 1.00 98.31 187 LEU A O 1
ATOM 1498 N N . VAL A 1 188 ? 5.178 3.774 -7.293 1.00 98.56 188 VAL A N 1
ATOM 1499 C CA . VAL A 1 188 ? 4.852 3.202 -8.611 1.00 98.56 188 VAL A CA 1
ATOM 1500 C C . VAL A 1 188 ? 4.798 4.293 -9.682 1.00 98.56 188 VAL A C 1
ATOM 1502 O O . VAL A 1 188 ? 5.413 4.135 -10.732 1.00 98.56 188 VAL A O 1
ATOM 1505 N N . GLU A 1 189 ? 4.175 5.442 -9.408 1.00 98.56 189 GLU A N 1
ATOM 1506 C CA . GLU A 1 189 ? 4.197 6.597 -10.315 1.00 98.56 189 GLU A CA 1
ATOM 1507 C C . GLU A 1 189 ? 5.618 7.067 -10.649 1.00 98.56 189 GLU A C 1
ATOM 1509 O O . GLU A 1 189 ? 5.913 7.362 -11.807 1.00 98.56 189 GLU A O 1
ATOM 1514 N N . LYS A 1 190 ? 6.506 7.157 -9.649 1.00 98.62 190 LYS A N 1
ATOM 1515 C CA . LYS A 1 190 ? 7.909 7.557 -9.855 1.00 98.62 190 LYS A CA 1
ATOM 1516 C C . LYS A 1 190 ? 8.657 6.526 -10.701 1.00 98.62 190 LYS A C 1
ATOM 1518 O O . LYS A 1 190 ? 9.403 6.914 -11.595 1.00 98.62 190 LYS A O 1
ATOM 1523 N N . MET A 1 191 ? 8.413 5.236 -10.466 1.00 98.50 191 MET A N 1
ATOM 1524 C CA . MET A 1 191 ? 8.989 4.146 -11.256 1.00 98.50 191 MET A CA 1
ATOM 1525 C C . MET A 1 191 ? 8.496 4.170 -12.710 1.00 98.50 191 MET A C 1
ATOM 1527 O O . MET A 1 191 ? 9.308 4.034 -13.621 1.00 98.50 191 MET A O 1
ATOM 1531 N N . MET A 1 192 ? 7.200 4.409 -12.942 1.00 98.31 192 MET A N 1
ATOM 1532 C CA . MET A 1 192 ? 6.639 4.571 -14.289 1.00 98.31 192 MET A CA 1
ATOM 1533 C C . MET A 1 192 ? 7.255 5.774 -15.010 1.00 98.31 192 MET A C 1
ATOM 1535 O O . MET A 1 192 ? 7.755 5.622 -16.120 1.00 98.31 192 MET A O 1
ATOM 1539 N N . LYS A 1 193 ? 7.323 6.939 -14.351 1.00 98.62 193 LYS A N 1
ATOM 1540 C CA . LYS A 1 193 ? 7.955 8.156 -14.896 1.00 98.62 193 LYS A CA 1
ATOM 1541 C C . LYS A 1 193 ? 9.438 7.935 -15.224 1.00 98.62 193 LYS A C 1
ATOM 1543 O O . LYS A 1 193 ? 9.909 8.405 -16.255 1.00 98.62 193 LYS A O 1
ATOM 1548 N N . GLN A 1 194 ? 10.169 7.175 -14.403 1.00 98.50 194 GLN A N 1
ATOM 1549 C CA . GLN A 1 194 ? 11.539 6.757 -14.720 1.00 98.50 194 GLN A CA 1
ATOM 1550 C C . GLN A 1 194 ? 11.585 5.842 -15.956 1.00 98.50 194 GLN A C 1
ATOM 1552 O O . GLN A 1 194 ? 12.399 6.073 -16.846 1.00 98.50 194 GLN A O 1
ATOM 1557 N N . LYS A 1 195 ? 10.724 4.818 -16.034 1.00 98.50 195 LYS A N 1
ATOM 1558 C CA . LYS A 1 195 ? 10.712 3.858 -17.152 1.00 98.50 195 LYS A CA 1
ATOM 1559 C C . LYS A 1 195 ? 10.312 4.493 -18.480 1.00 98.50 195 LYS A C 1
ATOM 1561 O O . LYS A 1 195 ? 10.884 4.147 -19.508 1.00 98.50 195 LYS A O 1
ATOM 1566 N N . GLU A 1 196 ? 9.396 5.454 -18.457 1.00 98.56 196 GLU A N 1
ATOM 1567 C CA . GLU A 1 196 ? 9.012 6.226 -19.636 1.00 98.56 196 GLU A CA 1
ATOM 1568 C C . GLU A 1 196 ? 10.174 7.102 -20.139 1.00 98.56 196 GLU A C 1
ATOM 1570 O O . GLU A 1 196 ? 10.491 7.070 -21.327 1.00 98.56 196 GLU A O 1
ATOM 1575 N N . LEU A 1 197 ? 10.891 7.792 -19.242 1.00 98.50 197 LEU A N 1
ATOM 1576 C CA . LEU A 1 197 ? 12.101 8.549 -19.598 1.00 98.50 197 LEU A CA 1
ATOM 1577 C C . LEU A 1 197 ? 13.240 7.646 -20.108 1.00 98.50 197 LEU A C 1
ATOM 1579 O O . LEU A 1 197 ? 13.959 8.028 -21.030 1.00 98.50 197 LEU A O 1
ATOM 1583 N N . GLU A 1 198 ? 13.402 6.443 -19.547 1.00 98.25 198 GLU A N 1
ATOM 1584 C CA . GLU A 1 198 ? 14.346 5.437 -20.054 1.00 98.25 198 GLU A CA 1
ATOM 1585 C C . GLU A 1 198 ? 13.971 4.956 -21.470 1.00 98.25 198 GLU A C 1
ATOM 1587 O O . GLU A 1 198 ? 14.865 4.816 -22.309 1.00 98.25 198 GLU A O 1
ATOM 1592 N N . SER A 1 199 ? 12.676 4.765 -21.762 1.00 98.25 199 SER A N 1
ATOM 1593 C CA . SER A 1 199 ? 12.181 4.395 -23.099 1.00 98.25 199 SER A CA 1
ATOM 1594 C C . SER A 1 199 ? 12.422 5.511 -24.114 1.00 98.25 199 SER A C 1
ATOM 1596 O O . SER A 1 199 ? 13.114 5.292 -25.107 1.00 98.25 199 SER A O 1
ATOM 1598 N N . GLN A 1 200 ? 11.989 6.741 -23.813 1.00 98.50 200 GLN A N 1
ATOM 1599 C CA . GLN A 1 200 ? 12.197 7.915 -24.672 1.00 98.50 200 GLN A CA 1
ATOM 1600 C C . GLN A 1 200 ? 13.688 8.143 -24.987 1.00 98.50 200 GLN A C 1
ATOM 1602 O O . GLN A 1 200 ? 14.055 8.483 -26.112 1.00 98.50 200 GLN A O 1
ATOM 1607 N N . LEU A 1 201 ? 14.575 7.909 -24.013 1.00 98.44 201 LEU A N 1
ATOM 1608 C CA . LEU A 1 201 ? 16.026 7.989 -24.188 1.00 98.44 201 LEU A CA 1
ATOM 1609 C C . LEU A 1 201 ? 16.585 6.856 -25.069 1.00 98.44 201 LEU A C 1
ATOM 1611 O O . LEU A 1 201 ? 17.517 7.091 -25.844 1.00 98.44 201 LEU A O 1
ATOM 1615 N N . ALA A 1 202 ? 16.040 5.640 -24.980 1.00 98.12 202 ALA A N 1
ATOM 1616 C CA . ALA A 1 202 ? 16.405 4.528 -25.857 1.00 98.12 202 ALA A CA 1
ATOM 1617 C C . ALA A 1 202 ? 15.910 4.751 -27.299 1.00 98.12 202 ALA A C 1
ATOM 1619 O O . ALA A 1 202 ? 16.679 4.578 -28.246 1.00 98.12 202 ALA A O 1
ATOM 1620 N N . GLU A 1 203 ? 14.673 5.217 -27.463 1.00 98.56 203 GLU A N 1
ATOM 1621 C CA . GLU A 1 203 ? 14.058 5.584 -28.742 1.00 98.56 203 GLU A CA 1
ATOM 1622 C C . GLU A 1 203 ? 14.827 6.721 -29.432 1.00 98.56 203 GLU A C 1
ATOM 1624 O O . GLU A 1 203 ? 15.175 6.608 -30.607 1.00 98.56 203 GLU A O 1
ATOM 1629 N N . ALA A 1 204 ? 15.197 7.775 -28.696 1.00 98.44 204 ALA A N 1
ATOM 1630 C CA . ALA A 1 204 ? 16.008 8.873 -29.223 1.00 98.44 204 ALA A CA 1
ATOM 1631 C C . ALA A 1 204 ? 17.411 8.414 -29.670 1.00 98.44 204 ALA A C 1
ATOM 1633 O O . ALA A 1 204 ? 17.919 8.876 -30.695 1.00 98.44 204 ALA A O 1
ATOM 1634 N N . ARG A 1 205 ? 18.037 7.472 -28.946 1.00 98.38 205 ARG A N 1
ATOM 1635 C CA . ARG A 1 205 ? 19.311 6.853 -29.359 1.00 98.38 205 ARG A CA 1
ATOM 1636 C C . ARG A 1 205 ? 19.152 6.006 -30.621 1.00 98.38 205 ARG A C 1
ATOM 1638 O O . ARG A 1 205 ? 19.991 6.107 -31.513 1.00 98.38 205 ARG A O 1
ATOM 1645 N N . LEU A 1 206 ? 18.082 5.214 -30.717 1.00 98.44 206 LEU A N 1
ATOM 1646 C CA . LEU A 1 206 ? 17.766 4.418 -31.905 1.00 98.44 206 LEU A CA 1
ATOM 1647 C C . LEU A 1 206 ? 17.558 5.323 -33.129 1.00 98.44 206 LEU A C 1
ATOM 1649 O O . LEU A 1 206 ? 18.189 5.107 -34.162 1.00 98.44 206 LEU A O 1
ATOM 1653 N N . ALA A 1 207 ? 16.738 6.368 -32.993 1.00 98.31 207 ALA A N 1
ATOM 1654 C CA . ALA A 1 207 ? 16.465 7.335 -34.052 1.00 98.31 207 ALA A CA 1
ATOM 1655 C C . ALA A 1 207 ? 17.736 8.077 -34.506 1.00 98.31 207 ALA A C 1
ATOM 1657 O O . ALA A 1 207 ? 17.940 8.261 -35.706 1.00 98.31 207 ALA A O 1
ATOM 1658 N N . LYS A 1 208 ? 18.632 8.441 -33.572 1.00 98.06 208 LYS A N 1
ATOM 1659 C CA . LYS A 1 208 ? 19.940 9.029 -33.904 1.00 98.06 208 LYS A CA 1
ATOM 1660 C C . LYS A 1 208 ? 20.789 8.075 -34.752 1.00 98.06 208 LYS A C 1
ATOM 1662 O O . LYS A 1 208 ? 21.234 8.466 -35.826 1.00 98.06 208 LYS A O 1
ATOM 1667 N N . LEU A 1 209 ? 20.969 6.829 -34.308 1.00 98.00 209 LEU A N 1
ATOM 1668 C CA . LEU A 1 209 ? 21.776 5.834 -35.028 1.00 98.00 209 LEU A CA 1
ATOM 1669 C C . LEU A 1 209 ? 21.188 5.503 -36.410 1.00 98.00 209 LEU A C 1
ATOM 1671 O O . LEU A 1 209 ? 21.928 5.347 -37.378 1.00 98.00 209 LEU A O 1
ATOM 1675 N N . GLN A 1 210 ? 19.857 5.452 -36.528 1.00 98.12 210 GLN A N 1
ATOM 1676 C CA . GLN A 1 210 ? 19.175 5.301 -37.815 1.00 98.12 210 GLN A CA 1
ATOM 1677 C C . GLN A 1 210 ? 19.407 6.505 -38.740 1.00 98.12 210 GLN A C 1
ATOM 1679 O O . GLN A 1 210 ? 19.554 6.317 -39.948 1.00 98.12 210 GLN A O 1
ATOM 1684 N N . LEU A 1 211 ? 19.451 7.731 -38.210 1.00 98.12 211 LEU A N 1
ATOM 1685 C CA . LEU A 1 211 ? 19.752 8.927 -38.997 1.00 98.12 211 LEU A CA 1
ATOM 1686 C C . LEU A 1 211 ? 21.210 8.926 -39.480 1.00 98.12 211 LEU A C 1
ATOM 1688 O O . LEU A 1 211 ? 21.442 9.138 -40.668 1.00 98.12 211 LEU A O 1
ATOM 1692 N N . GLU A 1 212 ? 22.165 8.628 -38.596 1.00 97.75 212 GLU A N 1
ATOM 1693 C CA . GLU A 1 212 ? 23.598 8.545 -38.920 1.00 97.75 212 GLU A CA 1
ATOM 1694 C C . GLU A 1 212 ? 23.858 7.470 -39.993 1.00 97.75 212 GLU A C 1
ATOM 1696 O O . GLU A 1 212 ? 24.401 7.782 -41.053 1.00 97.75 212 GLU A O 1
ATOM 1701 N N . MET A 1 213 ? 23.328 6.253 -39.818 1.00 97.69 213 MET A N 1
ATOM 1702 C CA . MET A 1 213 ? 23.421 5.179 -40.821 1.00 97.69 213 MET A CA 1
ATOM 1703 C C . MET A 1 213 ? 22.792 5.571 -42.172 1.00 97.69 213 MET A C 1
ATOM 1705 O O . MET A 1 213 ? 23.287 5.182 -43.232 1.00 97.69 213 MET A O 1
ATOM 1709 N N . ASN A 1 214 ? 21.696 6.340 -42.178 1.00 97.50 214 ASN A N 1
ATOM 1710 C CA . ASN A 1 214 ? 21.086 6.811 -43.426 1.00 97.50 214 ASN A CA 1
ATOM 1711 C C . ASN A 1 214 ? 21.931 7.896 -44.112 1.00 97.50 214 ASN A C 1
ATOM 1713 O O . ASN A 1 214 ? 21.998 7.904 -45.342 1.00 97.50 214 ASN A O 1
ATOM 1717 N N . GLN A 1 215 ? 22.596 8.770 -43.352 1.00 97.44 215 GLN A N 1
ATOM 1718 C CA . GLN A 1 215 ? 23.521 9.774 -43.885 1.00 97.44 215 GLN A CA 1
ATOM 1719 C C . GLN A 1 215 ? 24.768 9.116 -44.493 1.00 97.44 215 GLN A C 1
ATOM 1721 O O . GLN A 1 215 ? 25.095 9.394 -45.646 1.00 97.44 215 GLN A O 1
ATOM 1726 N N . GLU A 1 216 ? 25.400 8.178 -43.781 1.00 97.19 216 GLU A N 1
ATOM 1727 C CA . GLU A 1 216 ? 26.534 7.386 -44.287 1.00 97.19 216 GLU A CA 1
ATOM 1728 C C . GLU A 1 216 ? 26.165 6.627 -45.569 1.00 97.19 216 GLU A C 1
ATOM 1730 O O . GLU A 1 216 ? 26.875 6.692 -46.575 1.00 97.19 216 GLU A O 1
ATOM 1735 N N . LYS A 1 217 ? 24.998 5.969 -45.579 1.00 97.44 217 LYS A N 1
ATOM 1736 C CA . LYS A 1 217 ? 24.478 5.254 -46.751 1.00 97.44 217 LYS A CA 1
ATOM 1737 C C . LYS A 1 217 ? 24.236 6.181 -47.946 1.00 97.44 217 LYS A C 1
ATOM 1739 O O . LYS A 1 217 ? 24.505 5.779 -49.077 1.00 97.44 217 LYS A O 1
ATOM 1744 N N . GLN A 1 218 ? 23.737 7.400 -47.730 1.00 97.56 218 GLN A N 1
ATOM 1745 C CA . GLN A 1 218 ? 23.569 8.388 -48.803 1.00 97.56 218 GLN A CA 1
ATOM 1746 C C . GLN A 1 218 ? 24.919 8.897 -49.325 1.00 97.56 218 GLN A C 1
ATOM 1748 O O . GLN A 1 218 ? 25.108 8.943 -50.540 1.00 97.56 218 GLN A O 1
ATOM 1753 N N . ALA A 1 219 ? 25.872 9.203 -48.439 1.00 98.00 219 ALA A N 1
ATOM 1754 C CA . ALA A 1 219 ? 27.219 9.624 -48.819 1.00 98.00 219 ALA A CA 1
ATOM 1755 C C . ALA A 1 219 ? 27.935 8.550 -49.659 1.00 98.00 219 ALA A C 1
ATOM 1757 O O . ALA A 1 219 ? 28.403 8.843 -50.759 1.00 98.00 219 ALA A O 1
ATOM 1758 N N . PHE A 1 220 ? 27.914 7.291 -49.208 1.00 98.12 220 PHE A N 1
ATOM 1759 C CA . PHE A 1 220 ? 28.469 6.151 -49.944 1.00 98.12 220 PHE A CA 1
ATOM 1760 C C . PHE A 1 220 ? 27.810 5.951 -51.319 1.00 98.12 220 PHE A C 1
ATOM 1762 O O . PHE A 1 220 ? 28.491 5.657 -52.301 1.00 98.12 220 PHE A O 1
ATOM 1769 N N . LEU A 1 221 ? 26.485 6.119 -51.426 1.00 98.19 221 LEU A N 1
ATOM 1770 C CA . LEU A 1 221 ? 25.786 6.006 -52.711 1.00 98.19 221 LEU A CA 1
ATOM 1771 C C . LEU A 1 221 ? 26.169 7.129 -53.687 1.00 98.19 221 LEU A C 1
ATOM 1773 O O . LEU A 1 221 ? 26.324 6.852 -54.877 1.00 98.19 221 LEU A O 1
ATOM 1777 N N . LEU A 1 222 ? 26.371 8.358 -53.199 1.00 98.31 222 LEU A N 1
ATOM 1778 C CA . LEU A 1 222 ? 26.843 9.489 -54.006 1.00 98.31 222 LEU A CA 1
ATOM 1779 C C . LEU A 1 222 ? 28.302 9.309 -54.451 1.00 98.31 222 LEU A C 1
ATOM 1781 O O . LEU A 1 222 ? 28.612 9.514 -55.624 1.00 98.31 222 LEU A O 1
ATOM 1785 N N . GLU A 1 223 ? 29.189 8.868 -53.557 1.00 97.81 223 GLU A N 1
ATOM 1786 C CA . GLU A 1 223 ? 30.586 8.564 -53.889 1.00 97.81 223 GLU A CA 1
ATOM 1787 C C . GLU A 1 223 ? 30.678 7.429 -54.918 1.00 97.81 223 GLU A C 1
ATOM 1789 O O . GLU A 1 223 ? 31.324 7.577 -55.956 1.00 97.81 223 GLU A O 1
ATOM 1794 N N . LYS A 1 224 ? 29.939 6.333 -54.705 1.00 98.19 224 LYS A N 1
ATOM 1795 C CA . LYS A 1 224 ? 29.817 5.236 -55.673 1.00 98.19 224 LYS A CA 1
ATOM 1796 C C . LYS A 1 224 ? 29.296 5.724 -57.028 1.00 98.19 224 LYS A C 1
ATOM 1798 O O . LYS A 1 224 ? 29.797 5.283 -58.061 1.00 98.19 224 LYS A O 1
ATOM 1803 N N . GLN A 1 225 ? 28.303 6.616 -57.051 1.00 98.06 225 GLN A N 1
ATOM 1804 C CA . GLN A 1 225 ? 27.780 7.182 -58.296 1.00 98.06 225 GLN A CA 1
ATOM 1805 C C . GLN A 1 225 ? 28.838 8.023 -59.023 1.00 98.06 225 GLN A C 1
ATOM 1807 O O . GLN A 1 225 ? 28.992 7.877 -60.236 1.00 98.06 225 GLN A O 1
ATOM 1812 N N . LYS A 1 226 ? 29.594 8.851 -58.292 1.00 97.81 226 LYS A N 1
ATOM 1813 C CA . LYS A 1 226 ? 30.700 9.648 -58.835 1.00 97.81 226 LYS A CA 1
ATOM 1814 C C . LYS A 1 226 ? 31.801 8.755 -59.422 1.00 97.81 226 LYS A C 1
ATOM 1816 O O . LYS A 1 226 ? 32.162 8.934 -60.581 1.00 97.81 226 LYS A O 1
ATOM 1821 N N . LEU A 1 227 ? 32.264 7.747 -58.681 1.00 98.12 227 LEU A N 1
ATOM 1822 C CA . LEU A 1 227 ? 33.287 6.804 -59.151 1.00 98.12 227 LEU A CA 1
ATOM 1823 C C . LEU A 1 227 ? 32.831 6.026 -60.398 1.00 98.12 227 LEU A C 1
ATOM 1825 O O . LEU A 1 227 ? 33.618 5.817 -61.317 1.00 98.12 227 LEU A O 1
ATOM 1829 N N . LEU A 1 228 ? 31.551 5.643 -60.485 1.00 98.19 228 LEU A N 1
ATOM 1830 C CA . LEU A 1 228 ? 30.992 5.014 -61.691 1.00 98.19 228 LEU A CA 1
ATOM 1831 C C . LEU A 1 228 ? 30.947 5.971 -62.897 1.00 98.19 228 LEU A C 1
ATOM 1833 O O . LEU A 1 228 ? 31.165 5.534 -64.028 1.00 98.19 228 LEU A O 1
ATOM 1837 N N . GLN A 1 229 ? 30.696 7.266 -62.679 1.00 98.00 229 GLN A N 1
ATOM 1838 C CA . GLN A 1 229 ? 30.770 8.281 -63.737 1.00 98.00 229 GLN A CA 1
ATOM 1839 C C . GLN A 1 229 ? 32.213 8.492 -64.211 1.00 98.00 229 GLN A C 1
ATOM 1841 O O . GLN A 1 229 ? 32.450 8.497 -65.418 1.00 98.00 229 GLN A O 1
ATOM 1846 N N . GLU A 1 230 ? 33.172 8.598 -63.288 1.00 97.75 230 GLU A N 1
ATOM 1847 C CA . GLU A 1 230 ? 34.602 8.748 -63.593 1.00 97.75 230 GLU A CA 1
ATOM 1848 C C . GLU A 1 230 ? 35.151 7.521 -64.337 1.00 97.75 230 GLU A C 1
ATOM 1850 O O . GLU A 1 230 ? 35.760 7.661 -65.396 1.00 97.75 230 GLU A O 1
ATOM 1855 N N . MET A 1 231 ? 34.844 6.301 -63.886 1.00 96.44 231 MET A N 1
ATOM 1856 C CA . MET A 1 231 ? 35.210 5.081 -64.619 1.00 96.44 231 MET A CA 1
ATOM 1857 C C . MET A 1 231 ? 34.588 5.034 -66.025 1.00 96.44 231 MET A C 1
ATOM 1859 O O . MET A 1 231 ? 35.246 4.595 -66.968 1.00 96.44 231 MET A O 1
ATOM 1863 N N . SER A 1 232 ? 33.359 5.535 -66.206 1.00 97.75 232 SER A N 1
ATOM 1864 C CA . SER A 1 232 ? 32.723 5.615 -67.529 1.00 97.75 232 SER A CA 1
ATOM 1865 C C . SER A 1 232 ? 33.376 6.655 -68.451 1.00 97.75 232 SER A C 1
ATOM 1867 O O . SER A 1 232 ? 33.463 6.420 -69.659 1.00 97.75 232 SER A O 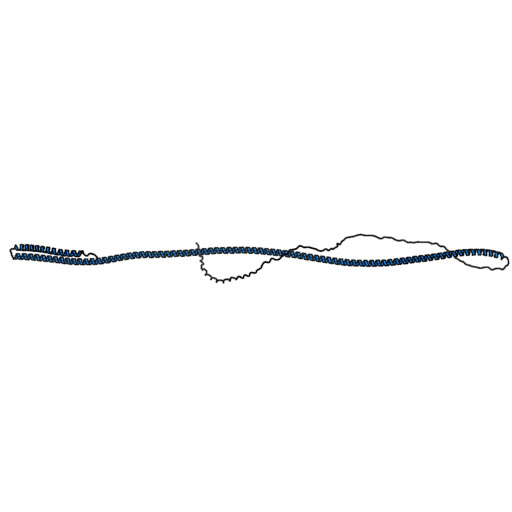1
ATOM 1869 N N . THR A 1 233 ? 33.858 7.791 -67.932 1.00 97.69 233 THR A N 1
ATOM 1870 C CA . THR A 1 233 ? 34.579 8.784 -68.750 1.00 97.69 233 THR A CA 1
ATOM 1871 C C . THR A 1 233 ? 36.002 8.336 -69.075 1.00 97.69 233 THR A C 1
ATOM 1873 O O . THR A 1 233 ? 36.428 8.515 -70.216 1.00 97.69 233 THR A O 1
ATOM 1876 N N . TYR A 1 234 ? 36.702 7.671 -68.148 1.00 96.75 234 TYR A N 1
ATOM 1877 C CA . TYR A 1 234 ? 37.978 7.011 -68.444 1.00 96.75 234 TYR A CA 1
ATOM 1878 C C . TYR A 1 234 ? 37.818 5.924 -69.512 1.00 96.75 234 TYR A C 1
ATOM 1880 O O . TYR A 1 234 ? 38.564 5.932 -70.486 1.00 96.75 234 TYR A O 1
ATOM 1888 N N . GLN A 1 235 ? 36.813 5.046 -69.394 1.00 98.12 235 GLN A N 1
ATOM 1889 C CA . GLN A 1 235 ? 36.553 4.000 -70.389 1.00 98.12 235 GLN A CA 1
ATOM 1890 C C . GLN A 1 235 ? 36.334 4.585 -71.793 1.00 98.12 235 GLN A C 1
ATOM 1892 O O . GLN A 1 235 ? 36.950 4.108 -72.744 1.00 98.12 235 GLN A O 1
ATOM 1897 N N . LYS A 1 236 ? 35.519 5.644 -71.916 1.00 98.00 236 LYS A N 1
ATOM 1898 C CA . LYS A 1 236 ? 35.296 6.352 -73.190 1.00 98.00 236 LYS A CA 1
ATOM 1899 C C . LYS A 1 236 ? 36.589 6.943 -73.745 1.00 98.00 236 LYS A C 1
ATOM 1901 O O . LYS A 1 236 ? 36.934 6.674 -74.888 1.00 98.00 236 LYS A O 1
ATOM 1906 N N . ARG A 1 237 ? 37.363 7.653 -72.917 1.00 97.75 237 ARG A N 1
ATOM 1907 C CA . ARG A 1 237 ? 38.653 8.221 -73.335 1.00 97.75 237 ARG A CA 1
ATOM 1908 C C . ARG A 1 237 ? 39.634 7.143 -73.806 1.00 97.75 237 ARG A C 1
ATOM 1910 O O . ARG A 1 237 ? 40.360 7.376 -74.767 1.00 97.75 237 ARG A O 1
ATOM 1917 N N . CYS A 1 238 ? 39.650 5.973 -73.168 1.00 97.00 238 CYS A N 1
ATOM 1918 C CA . CYS A 1 238 ? 40.455 4.838 -73.616 1.00 97.00 238 CYS A CA 1
ATOM 1919 C C . CYS A 1 238 ? 39.980 4.294 -74.971 1.00 97.00 238 CYS A C 1
ATOM 1921 O O . CYS A 1 238 ? 40.821 4.055 -75.833 1.00 97.00 238 CYS A O 1
ATOM 1923 N N . THR A 1 239 ? 38.668 4.155 -75.205 1.00 97.38 239 THR A N 1
ATOM 1924 C CA . THR A 1 239 ? 38.158 3.743 -76.526 1.00 97.38 239 THR A CA 1
ATOM 1925 C C . THR A 1 239 ? 38.420 4.793 -77.607 1.00 97.38 239 THR A C 1
ATOM 1927 O O . THR A 1 239 ? 38.820 4.429 -78.707 1.00 97.38 239 THR A O 1
ATOM 1930 N N . ASP A 1 240 ? 38.284 6.084 -77.299 1.00 97.00 240 ASP A N 1
ATOM 1931 C CA . ASP A 1 240 ? 38.543 7.177 -78.247 1.00 97.00 240 ASP A CA 1
ATOM 1932 C C . ASP A 1 240 ? 40.029 7.220 -78.648 1.00 97.00 240 ASP A C 1
ATOM 1934 O O . ASP A 1 240 ? 40.365 7.332 -79.830 1.00 97.00 240 ASP A O 1
ATOM 1938 N N . LEU A 1 241 ? 40.933 7.057 -77.672 1.00 96.88 241 LEU A N 1
ATOM 1939 C CA . LEU A 1 241 ? 42.370 6.929 -77.918 1.00 96.88 241 LEU A CA 1
ATOM 1940 C C . LEU A 1 241 ? 42.698 5.666 -78.722 1.00 96.88 241 LEU A C 1
ATOM 1942 O O . LEU A 1 241 ? 43.484 5.754 -79.657 1.00 96.88 241 LEU A O 1
ATOM 1946 N N . GLN A 1 242 ? 42.077 4.523 -78.419 1.00 97.75 242 GLN A N 1
ATOM 1947 C CA . GLN A 1 242 ? 42.281 3.277 -79.164 1.00 97.75 242 GLN A CA 1
ATOM 1948 C C . GLN A 1 242 ? 41.821 3.395 -80.627 1.00 97.75 242 GLN A C 1
ATOM 1950 O O . GLN A 1 242 ? 42.526 2.937 -81.523 1.00 97.75 242 GLN A O 1
ATOM 1955 N N . MET A 1 243 ? 40.687 4.051 -80.894 1.00 97.00 243 MET A N 1
ATOM 1956 C CA . MET A 1 243 ? 40.226 4.313 -82.265 1.00 97.00 243 MET A CA 1
ATOM 1957 C C . MET A 1 243 ? 41.161 5.273 -83.017 1.00 97.00 243 MET A C 1
ATOM 1959 O O . MET A 1 243 ? 41.428 5.070 -84.201 1.00 97.00 243 MET A O 1
ATOM 1963 N N . SER A 1 244 ? 41.700 6.288 -82.332 1.00 96.62 244 SER A N 1
ATOM 1964 C CA . SER A 1 244 ? 42.721 7.186 -82.890 1.00 96.62 244 SER A CA 1
ATOM 1965 C C . SER A 1 244 ? 44.028 6.444 -83.205 1.00 96.62 244 SER A C 1
ATOM 1967 O O . SER A 1 244 ? 44.610 6.632 -84.270 1.00 96.62 244 SER A O 1
ATOM 1969 N N . GLU A 1 245 ? 44.460 5.545 -82.318 1.00 97.06 245 GLU A N 1
ATOM 1970 C CA . GLU A 1 245 ? 45.670 4.728 -82.469 1.00 97.06 245 GLU A CA 1
ATOM 1971 C C . GLU A 1 245 ? 45.565 3.784 -83.677 1.00 97.06 245 GLU A C 1
ATOM 1973 O O . GLU A 1 245 ? 46.455 3.780 -84.528 1.00 97.06 245 GLU A O 1
ATOM 1978 N N . VAL A 1 246 ? 44.427 3.097 -83.832 1.00 97.56 246 VAL A N 1
ATOM 1979 C CA . VAL A 1 246 ? 44.116 2.291 -85.026 1.00 97.56 246 VAL A CA 1
ATOM 1980 C C . VAL A 1 246 ? 44.128 3.153 -86.291 1.00 97.56 246 VAL A C 1
ATOM 1982 O O . VAL A 1 246 ? 44.806 2.798 -87.253 1.00 97.56 246 VAL A O 1
ATOM 1985 N N . SER A 1 247 ? 43.472 4.319 -86.289 1.00 96.81 247 SER A N 1
ATOM 1986 C CA . SER A 1 247 ? 43.445 5.206 -87.462 1.00 96.81 247 SER A CA 1
ATOM 1987 C C . SER A 1 247 ? 44.831 5.755 -87.836 1.00 96.81 247 SER A C 1
ATOM 1989 O O . SER A 1 247 ? 45.135 5.936 -89.017 1.00 96.81 247 SER A O 1
ATOM 1991 N N . LEU A 1 248 ? 45.707 5.996 -86.855 1.00 96.88 248 LEU A N 1
ATOM 1992 C CA . LEU A 1 248 ? 47.096 6.391 -87.099 1.00 96.88 248 LEU A CA 1
ATOM 1993 C C . LEU A 1 248 ? 47.942 5.223 -87.627 1.00 96.88 248 LEU A C 1
ATOM 1995 O O . LEU A 1 248 ? 48.777 5.445 -88.505 1.00 96.88 248 LEU A O 1
ATOM 1999 N N . ARG A 1 249 ? 47.699 3.979 -87.183 1.00 96.75 249 ARG A N 1
ATOM 2000 C CA . ARG A 1 249 ? 48.312 2.779 -87.787 1.00 96.75 249 ARG A CA 1
ATOM 2001 C C . ARG A 1 249 ? 47.866 2.570 -89.231 1.00 96.75 249 ARG A C 1
ATOM 2003 O O . ARG A 1 249 ? 48.709 2.290 -90.075 1.00 96.75 249 ARG A O 1
ATOM 2010 N N . GLU A 1 250 ? 46.581 2.743 -89.534 1.00 97.00 250 GLU A N 1
ATOM 2011 C CA . GLU A 1 250 ? 46.042 2.661 -90.901 1.00 97.00 250 GLU A CA 1
ATOM 2012 C C . GLU A 1 250 ? 46.666 3.725 -91.817 1.00 97.00 250 GLU A C 1
ATOM 2014 O O . GLU A 1 250 ? 47.090 3.420 -92.936 1.00 97.00 250 GLU A O 1
ATOM 2019 N N . GLN A 1 251 ? 46.802 4.964 -91.330 1.00 96.19 251 GLN A N 1
ATOM 2020 C CA . GLN A 1 251 ? 47.508 6.031 -92.044 1.00 96.19 251 GLN A CA 1
ATOM 2021 C C . GLN A 1 251 ? 48.990 5.700 -92.255 1.00 96.19 251 GLN A C 1
ATOM 2023 O O . GLN A 1 251 ? 49.485 5.854 -93.370 1.00 96.19 251 GLN A O 1
ATOM 2028 N N . LEU A 1 252 ? 49.695 5.219 -91.226 1.00 95.81 252 LEU A N 1
ATOM 2029 C CA . LEU A 1 252 ? 51.105 4.835 -91.331 1.00 95.81 252 LEU A CA 1
ATOM 2030 C C . LEU A 1 252 ? 51.293 3.685 -92.326 1.00 95.81 252 LEU A C 1
ATOM 2032 O O . LEU A 1 252 ? 52.156 3.785 -93.191 1.00 95.81 252 LEU A O 1
ATOM 2036 N N . ASN A 1 253 ? 50.444 2.655 -92.283 1.00 96.38 253 ASN A N 1
ATOM 2037 C CA . ASN A 1 253 ? 50.437 1.570 -93.265 1.00 96.38 253 ASN A CA 1
ATOM 2038 C C . ASN A 1 253 ? 50.211 2.105 -94.690 1.00 96.38 253 ASN A C 1
ATOM 2040 O O . ASN A 1 253 ? 50.979 1.793 -95.593 1.00 96.38 253 ASN A O 1
ATOM 2044 N N . THR A 1 254 ? 49.243 3.009 -94.871 1.00 96.38 254 THR A N 1
ATOM 2045 C CA . THR A 1 254 ? 48.977 3.679 -96.157 1.00 96.38 254 THR A CA 1
ATOM 2046 C C . THR A 1 254 ? 50.183 4.496 -96.657 1.00 96.38 254 THR A C 1
ATOM 2048 O O . THR A 1 254 ? 50.393 4.623 -97.864 1.00 96.38 254 THR A O 1
ATOM 2051 N N . TYR A 1 255 ? 50.983 5.087 -95.761 1.00 96.62 255 TYR A N 1
ATOM 2052 C CA . TYR A 1 255 ? 52.230 5.768 -96.129 1.00 96.62 255 TYR A CA 1
ATOM 2053 C C . TYR A 1 255 ? 53.368 4.786 -96.439 1.00 96.62 255 TYR A C 1
ATOM 2055 O O . TYR A 1 255 ? 54.128 5.049 -97.371 1.00 96.62 255 TYR A O 1
ATOM 2063 N N . THR A 1 256 ? 53.460 3.657 -95.732 1.00 96.50 256 THR A N 1
ATOM 2064 C CA . THR A 1 256 ? 54.403 2.569 -96.036 1.00 96.50 256 THR A CA 1
ATOM 2065 C C . THR A 1 256 ? 54.126 1.975 -97.415 1.00 96.50 256 THR A C 1
ATOM 2067 O O . THR A 1 256 ? 55.034 1.943 -98.237 1.00 96.50 256 THR A O 1
ATOM 2070 N N . GLU A 1 257 ? 52.876 1.620 -97.725 1.00 95.06 257 GLU A N 1
ATOM 2071 C CA . GLU A 1 257 ? 52.458 1.124 -99.047 1.00 95.06 257 GLU A CA 1
ATOM 2072 C C . GLU A 1 257 ? 52.832 2.112 -100.163 1.00 95.06 257 GLU A C 1
ATOM 2074 O O . GLU A 1 257 ? 53.462 1.736 -101.151 1.00 95.06 257 GLU A O 1
ATOM 2079 N N . LYS A 1 258 ? 52.546 3.409 -99.977 1.00 95.75 258 LYS A N 1
ATOM 2080 C CA . LYS A 1 258 ? 52.961 4.464 -100.922 1.00 95.75 258 LYS A CA 1
ATOM 2081 C C . LYS A 1 258 ? 54.480 4.569 -101.057 1.00 95.75 258 LYS A C 1
ATOM 2083 O O . LYS A 1 258 ? 54.971 4.843 -102.150 1.00 95.75 258 LYS A O 1
ATOM 2088 N N . TYR A 1 259 ? 55.233 4.386 -99.974 1.00 94.69 259 TYR A N 1
ATOM 2089 C CA . TYR A 1 259 ? 56.695 4.416 -100.003 1.00 94.69 259 TYR A CA 1
ATOM 2090 C C . TYR A 1 259 ? 57.277 3.187 -100.716 1.00 94.69 259 TYR A C 1
ATOM 2092 O O . TYR A 1 259 ? 58.225 3.330 -101.487 1.00 94.69 259 TYR A O 1
ATOM 2100 N N . GLU A 1 260 ? 56.685 2.006 -100.533 1.00 94.44 260 GLU A N 1
ATOM 2101 C CA . GLU A 1 260 ? 57.018 0.793 -101.288 1.00 94.44 260 GLU A CA 1
ATOM 2102 C C . GLU A 1 260 ? 56.684 0.944 -102.778 1.00 94.44 260 GLU A C 1
ATOM 2104 O O . GLU A 1 260 ? 57.503 0.576 -103.622 1.00 94.44 260 GLU A O 1
ATOM 2109 N N . ASP A 1 261 ? 55.559 1.576 -103.124 1.00 93.75 261 ASP A N 1
ATOM 2110 C CA . ASP A 1 261 ? 55.219 1.934 -104.506 1.00 93.75 261 ASP A CA 1
ATOM 2111 C C . ASP A 1 261 ? 56.231 2.923 -105.108 1.00 93.75 261 ASP A C 1
ATOM 2113 O O . ASP A 1 261 ? 56.707 2.717 -106.230 1.00 93.75 261 ASP A O 1
ATOM 2117 N N . PHE A 1 262 ? 56.627 3.966 -104.365 1.00 93.62 262 PHE A N 1
ATOM 2118 C CA . PHE A 1 262 ? 57.659 4.914 -104.798 1.00 93.62 262 PHE A CA 1
ATOM 2119 C C . PHE A 1 262 ? 59.028 4.244 -104.961 1.00 93.62 262 PHE A C 1
ATOM 2121 O O . PHE A 1 262 ? 59.679 4.455 -105.985 1.00 93.62 262 PHE A O 1
ATOM 2128 N N . GLN A 1 263 ? 59.461 3.404 -104.017 1.00 93.31 263 GLN A N 1
ATOM 2129 C CA . GLN A 1 263 ? 60.699 2.624 -104.132 1.00 93.31 263 GLN A CA 1
ATOM 2130 C C . GLN A 1 263 ? 60.629 1.635 -105.299 1.00 93.31 263 GLN A C 1
ATOM 2132 O O . GLN A 1 263 ? 61.572 1.525 -106.081 1.00 93.31 263 GLN A O 1
ATOM 2137 N N . GLY A 1 264 ? 59.490 0.973 -105.497 1.00 92.75 264 GLY A N 1
ATOM 2138 C CA . GLY A 1 264 ? 59.235 0.097 -106.634 1.00 92.75 264 GLY A CA 1
ATOM 2139 C C . GLY A 1 264 ? 59.292 0.846 -107.966 1.00 92.75 264 GLY A C 1
ATOM 2140 O O . GLY A 1 264 ? 59.885 0.351 -108.925 1.00 92.75 264 GLY A O 1
ATOM 2141 N N . ALA A 1 265 ? 58.726 2.052 -108.044 1.00 92.31 265 ALA A N 1
ATOM 2142 C CA . ALA A 1 265 ? 58.808 2.934 -109.207 1.00 92.31 265 ALA A CA 1
ATOM 2143 C C . ALA A 1 265 ? 60.237 3.446 -109.452 1.00 92.31 265 ALA A C 1
ATOM 2145 O O . ALA A 1 265 ? 60.699 3.447 -110.594 1.00 92.31 265 ALA A O 1
ATOM 2146 N N . LEU A 1 266 ? 60.970 3.810 -108.398 1.00 92.56 266 LEU A N 1
ATOM 2147 C CA . LEU A 1 266 ? 62.348 4.297 -108.471 1.00 92.56 266 LEU A CA 1
ATOM 2148 C C . LEU A 1 266 ? 63.319 3.171 -108.860 1.00 92.56 266 LEU A C 1
ATOM 2150 O O . LEU A 1 266 ? 64.188 3.382 -109.702 1.00 92.56 266 LEU A O 1
ATOM 2154 N N . ALA A 1 267 ? 63.114 1.946 -108.371 1.00 92.12 267 ALA A N 1
ATOM 2155 C CA . ALA A 1 267 ? 63.845 0.754 -108.799 1.00 92.12 267 ALA A CA 1
ATOM 2156 C C . ALA A 1 267 ? 63.544 0.381 -110.264 1.00 92.12 267 ALA A C 1
ATOM 2158 O O . ALA A 1 267 ? 64.472 0.101 -111.029 1.00 92.12 267 ALA A O 1
ATOM 2159 N N . LYS A 1 268 ? 62.272 0.438 -110.697 1.00 92.38 268 LYS A N 1
ATOM 2160 C CA . LYS A 1 268 ? 61.881 0.280 -112.115 1.00 92.38 268 LYS A CA 1
ATOM 2161 C C . LYS A 1 268 ? 62.559 1.348 -112.989 1.00 92.38 268 LYS A C 1
ATOM 2163 O O . LYS A 1 268 ? 63.152 1.005 -114.009 1.00 92.38 268 LYS A O 1
ATOM 2168 N N . SER A 1 269 ? 62.538 2.610 -112.559 1.00 91.06 269 SER A N 1
ATOM 2169 C CA . SER A 1 269 ? 63.177 3.744 -113.240 1.00 91.06 269 SER A CA 1
ATOM 2170 C C . SER A 1 269 ? 64.697 3.574 -113.331 1.00 91.06 269 SER A C 1
ATOM 2172 O O . SER A 1 269 ? 65.256 3.611 -114.423 1.00 91.06 269 SER A O 1
ATOM 2174 N N . SER A 1 270 ? 65.370 3.261 -112.221 1.00 90.75 270 SER A N 1
ATOM 2175 C CA . SER A 1 270 ? 66.810 2.977 -112.174 1.00 90.75 270 SER A CA 1
ATOM 2176 C C . SER A 1 270 ? 67.199 1.812 -113.092 1.00 90.75 270 SER A C 1
ATOM 2178 O O . SER A 1 270 ? 68.193 1.895 -113.814 1.00 90.75 270 SER A O 1
ATOM 2180 N N . LYS A 1 271 ? 66.388 0.748 -113.157 1.00 91.94 271 LYS A N 1
ATOM 2181 C CA . LYS A 1 271 ? 66.587 -0.361 -114.105 1.00 91.94 271 LYS A CA 1
ATOM 2182 C C . LYS A 1 271 ? 66.465 0.100 -115.563 1.00 91.94 271 LYS A C 1
ATOM 2184 O O . LYS A 1 271 ? 67.275 -0.304 -116.393 1.00 91.94 271 LYS A O 1
ATOM 2189 N N . VAL A 1 272 ? 65.504 0.972 -115.875 1.00 92.38 272 VAL A N 1
ATOM 2190 C CA . VAL A 1 272 ? 65.343 1.576 -117.210 1.00 92.38 272 VAL A CA 1
ATOM 2191 C C . VAL A 1 272 ? 66.520 2.500 -117.557 1.00 92.38 272 VAL A C 1
ATOM 2193 O O . VAL A 1 272 ? 67.089 2.358 -118.637 1.00 92.38 272 VAL A O 1
ATOM 2196 N N . PHE A 1 273 ? 66.963 3.366 -116.641 1.00 90.25 273 PHE A N 1
ATOM 2197 C CA . PHE A 1 273 ? 68.144 4.221 -116.827 1.00 90.25 273 PHE A CA 1
ATOM 2198 C C . PHE A 1 273 ? 69.430 3.412 -117.037 1.00 90.25 273 PHE A C 1
ATOM 2200 O O . PHE A 1 273 ? 70.196 3.715 -117.950 1.00 90.25 273 PHE A O 1
ATOM 2207 N N . ASN A 1 274 ? 69.665 2.359 -116.249 1.00 90.62 274 ASN A N 1
ATOM 2208 C CA . ASN A 1 274 ? 70.836 1.494 -116.417 1.00 90.62 274 ASN A CA 1
ATOM 2209 C C . ASN A 1 274 ? 70.786 0.696 -117.732 1.00 90.62 274 ASN A C 1
ATOM 2211 O O . ASN A 1 274 ? 71.814 0.553 -118.396 1.00 90.62 274 ASN A O 1
ATOM 2215 N N . ASN A 1 275 ? 69.600 0.249 -118.164 1.00 89.62 275 ASN A N 1
ATOM 2216 C CA . ASN A 1 275 ? 69.417 -0.348 -119.488 1.00 89.62 275 ASN A CA 1
ATOM 2217 C C . ASN A 1 275 ? 69.742 0.657 -120.606 1.00 89.62 275 ASN A C 1
ATOM 2219 O O . ASN A 1 275 ? 70.550 0.342 -121.476 1.00 89.62 275 ASN A O 1
ATOM 2223 N N . PHE A 1 276 ? 69.186 1.876 -120.564 1.00 89.06 276 PHE A N 1
ATOM 2224 C CA . PHE A 1 276 ? 69.487 2.924 -121.548 1.00 89.06 276 PHE A CA 1
ATOM 2225 C C . PHE A 1 276 ? 70.966 3.320 -121.550 1.00 89.06 276 PHE A C 1
ATOM 2227 O O . PHE A 1 276 ? 71.544 3.482 -122.621 1.00 89.06 276 PHE A O 1
ATOM 2234 N N . LYS A 1 277 ? 71.612 3.412 -120.381 1.00 90.88 277 LYS A N 1
ATOM 2235 C CA . LYS A 1 277 ? 73.058 3.644 -120.276 1.00 90.88 277 LYS A CA 1
ATOM 2236 C C . LYS A 1 277 ? 73.850 2.515 -120.942 1.00 90.88 277 LYS A C 1
ATOM 2238 O O . LYS A 1 277 ? 74.753 2.795 -121.721 1.00 90.88 277 LYS A O 1
ATOM 2243 N N . SER A 1 278 ? 73.484 1.254 -120.705 1.00 88.94 278 SER A N 1
ATOM 2244 C CA . SER A 1 278 ? 74.125 0.102 -121.352 1.00 88.94 278 SER A CA 1
ATOM 2245 C C . SER A 1 278 ? 73.929 0.103 -122.875 1.00 88.94 278 SER A C 1
ATOM 2247 O O . SER A 1 278 ? 74.880 -0.138 -123.614 1.00 88.94 278 SER A O 1
ATOM 2249 N N . GLU A 1 279 ? 72.730 0.425 -123.367 1.00 88.38 279 GLU A N 1
ATOM 2250 C CA . GLU A 1 279 ? 72.444 0.586 -124.803 1.00 88.38 279 GLU A CA 1
ATOM 2251 C C . GLU A 1 279 ? 73.220 1.754 -125.434 1.00 88.38 279 GLU A C 1
ATOM 2253 O O . GLU A 1 279 ? 73.738 1.627 -126.548 1.00 88.38 279 GLU A O 1
ATOM 2258 N N . MET A 1 280 ? 73.351 2.873 -124.715 1.00 86.19 280 MET A N 1
ATOM 2259 C CA . MET A 1 280 ? 74.146 4.029 -125.132 1.00 86.19 280 MET A CA 1
ATOM 2260 C C . MET A 1 280 ? 75.635 3.667 -125.199 1.00 86.19 280 MET A C 1
ATOM 2262 O O . MET A 1 280 ? 76.269 3.898 -126.222 1.00 86.19 280 MET A O 1
ATOM 2266 N N . GLU A 1 281 ? 76.189 3.022 -124.168 1.00 87.50 281 GLU A N 1
ATOM 2267 C CA . GLU A 1 281 ? 77.582 2.558 -124.158 1.00 87.50 281 GLU A CA 1
ATOM 2268 C C . GLU A 1 281 ? 77.870 1.547 -125.277 1.00 87.50 281 GLU A C 1
ATOM 2270 O O . GLU A 1 281 ? 78.919 1.629 -125.917 1.00 87.50 281 GLU A O 1
ATOM 2275 N N . LYS A 1 282 ? 76.948 0.617 -125.568 1.00 88.56 282 LYS A N 1
ATOM 2276 C CA . LYS A 1 282 ? 77.065 -0.290 -126.726 1.00 88.56 282 LYS A CA 1
ATOM 2277 C C . LYS A 1 282 ? 77.086 0.485 -128.042 1.00 88.56 282 LYS A C 1
ATOM 2279 O O . LYS A 1 282 ? 77.902 0.169 -128.905 1.00 88.56 282 LYS A O 1
ATOM 2284 N N . ASN A 1 283 ? 76.218 1.487 -128.205 1.00 86.25 283 ASN A N 1
ATOM 2285 C CA . ASN A 1 283 ? 76.172 2.302 -129.419 1.00 86.25 283 ASN A CA 1
ATOM 2286 C C . ASN A 1 283 ? 77.399 3.204 -129.573 1.00 86.25 283 ASN A C 1
ATOM 2288 O O . ASN A 1 283 ? 77.925 3.283 -130.677 1.00 86.25 283 ASN A O 1
ATOM 2292 N N . ILE A 1 284 ? 77.916 3.796 -128.494 1.00 86.62 284 ILE A N 1
ATOM 2293 C CA . ILE A 1 284 ? 79.187 4.533 -128.504 1.00 86.62 284 ILE A CA 1
ATOM 2294 C C . ILE A 1 284 ? 80.317 3.589 -128.933 1.00 86.62 284 ILE A C 1
ATOM 2296 O O . ILE A 1 284 ? 80.958 3.841 -129.947 1.00 86.62 284 ILE A O 1
ATOM 2300 N N . ARG A 1 285 ? 80.472 2.425 -128.284 1.00 85.44 285 ARG A N 1
ATOM 2301 C CA . ARG A 1 285 ? 81.492 1.417 -128.650 1.00 85.44 285 ARG A CA 1
ATOM 2302 C C . ARG A 1 285 ? 81.321 0.842 -130.063 1.00 85.44 285 ARG A C 1
ATOM 2304 O O . ARG A 1 285 ? 82.281 0.326 -130.638 1.00 85.44 285 ARG A O 1
ATOM 2311 N N . ARG A 1 286 ? 80.113 0.892 -130.635 1.00 87.00 286 ARG A N 1
ATOM 2312 C CA . ARG A 1 286 ? 79.839 0.549 -132.040 1.00 87.00 286 ARG A CA 1
ATOM 2313 C C . ARG A 1 286 ? 80.297 1.674 -132.973 1.00 87.00 286 ARG A C 1
ATOM 2315 O O . ARG A 1 286 ? 81.078 1.411 -133.883 1.00 87.00 286 ARG A O 1
ATOM 2322 N N . LEU A 1 287 ? 79.886 2.913 -132.705 1.00 84.69 287 LEU A N 1
AT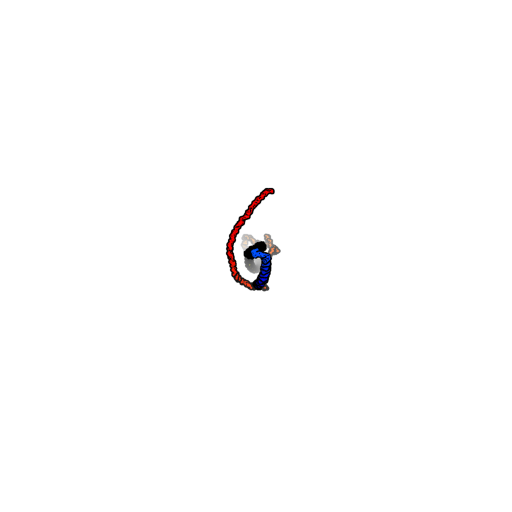OM 2323 C CA . LEU A 1 287 ? 80.277 4.102 -133.467 1.00 84.69 287 LEU A CA 1
ATOM 2324 C C . LEU A 1 287 ? 81.792 4.354 -133.410 1.00 84.69 287 LEU A C 1
ATOM 2326 O O . LEU A 1 287 ? 82.374 4.759 -134.409 1.00 84.69 287 LEU A O 1
ATOM 2330 N N . GLU A 1 288 ? 82.463 4.047 -132.299 1.00 85.75 288 GLU A N 1
ATOM 2331 C CA . GLU A 1 288 ? 83.927 4.080 -132.172 1.00 85.75 288 GLU A CA 1
ATOM 2332 C C . GLU A 1 288 ? 84.608 3.087 -133.127 1.00 85.75 288 GLU A C 1
ATOM 2334 O O . GLU A 1 288 ? 85.568 3.449 -133.809 1.00 85.75 288 GLU A O 1
ATOM 2339 N N . LYS A 1 289 ? 84.092 1.852 -133.236 1.00 87.19 289 LYS A N 1
ATOM 2340 C CA . LYS A 1 289 ? 84.596 0.826 -134.172 1.00 87.19 289 LYS A CA 1
ATOM 2341 C C . LYS A 1 289 ? 84.324 1.188 -135.632 1.00 87.19 289 LYS A C 1
ATOM 2343 O O . LYS A 1 289 ? 85.201 1.020 -136.481 1.00 87.19 289 LYS A O 1
ATOM 2348 N N . GLU A 1 290 ? 83.134 1.704 -135.924 1.00 84.81 290 GLU A N 1
ATOM 2349 C CA . GLU A 1 290 ? 82.765 2.207 -137.252 1.00 84.81 290 GLU A CA 1
ATOM 2350 C C . GLU A 1 290 ? 83.654 3.403 -137.636 1.00 84.81 290 GLU A C 1
ATOM 2352 O O . GLU A 1 290 ? 84.238 3.423 -138.715 1.00 84.81 290 GLU A O 1
ATOM 2357 N N . THR A 1 291 ? 83.887 4.345 -136.719 1.00 83.31 291 THR A N 1
ATOM 2358 C CA . THR A 1 291 ? 84.790 5.490 -136.932 1.00 83.31 291 THR A CA 1
ATOM 2359 C C . THR A 1 291 ? 86.244 5.045 -137.109 1.00 83.31 291 THR A C 1
ATOM 2361 O O . THR A 1 291 ? 86.946 5.574 -137.969 1.00 83.31 291 THR A O 1
ATOM 2364 N N . ALA A 1 292 ? 86.717 4.058 -136.342 1.00 83.88 292 ALA A N 1
ATOM 2365 C CA . ALA A 1 292 ? 88.068 3.516 -136.483 1.00 83.88 292 ALA A CA 1
ATOM 2366 C C . ALA A 1 292 ? 88.278 2.822 -137.840 1.00 83.88 292 ALA A C 1
ATOM 2368 O O . ALA A 1 292 ? 89.301 3.047 -138.486 1.00 83.88 292 ALA A O 1
ATOM 2369 N N . THR A 1 293 ? 87.299 2.042 -138.308 1.00 84.62 293 THR A N 1
ATOM 2370 C CA . THR A 1 293 ? 87.358 1.391 -139.629 1.00 84.62 293 THR A CA 1
ATOM 2371 C C . THR A 1 293 ? 87.213 2.390 -140.780 1.00 84.62 293 THR A C 1
ATOM 2373 O O . THR A 1 293 ? 87.943 2.275 -141.764 1.00 84.62 293 THR A O 1
ATOM 2376 N N . TRP A 1 294 ? 86.382 3.432 -140.648 1.00 82.31 294 TRP A N 1
ATOM 2377 C CA . TRP A 1 294 ? 86.367 4.555 -141.595 1.00 82.31 294 TRP A CA 1
ATOM 2378 C C . TRP A 1 294 ? 87.712 5.285 -141.649 1.00 82.31 294 TRP A C 1
ATOM 2380 O O . TRP A 1 294 ? 88.228 5.515 -142.741 1.00 82.31 294 TRP A O 1
ATOM 2390 N N . ARG A 1 295 ? 88.329 5.582 -140.497 1.00 83.56 295 ARG A N 1
ATOM 2391 C CA . ARG A 1 295 ? 89.650 6.229 -140.425 1.00 83.56 295 ARG A CA 1
ATOM 2392 C C . ARG A 1 295 ? 90.723 5.383 -141.116 1.00 83.56 295 ARG A C 1
ATOM 2394 O O . ARG A 1 295 ? 91.396 5.879 -142.015 1.00 83.56 295 ARG A O 1
ATOM 2401 N N . GLN A 1 296 ? 90.789 4.088 -140.800 1.00 83.44 296 GLN A N 1
ATOM 2402 C CA . GLN A 1 296 ? 91.688 3.126 -141.450 1.00 83.44 296 GLN A CA 1
ATOM 2403 C C . GLN A 1 296 ? 91.482 3.075 -142.976 1.00 83.44 296 GLN A C 1
ATOM 2405 O O . GLN A 1 296 ? 92.454 3.012 -143.733 1.00 83.44 296 GLN A O 1
ATOM 2410 N N . ARG A 1 297 ? 90.226 3.139 -143.443 1.00 83.19 297 ARG A N 1
ATOM 2411 C CA . ARG A 1 297 ? 89.874 3.148 -144.872 1.00 83.19 297 ARG A CA 1
ATOM 2412 C C . ARG A 1 297 ? 90.304 4.443 -145.566 1.00 83.19 297 ARG A C 1
ATOM 2414 O O . ARG A 1 297 ? 90.870 4.373 -146.655 1.00 83.19 297 ARG A O 1
ATOM 2421 N N . CYS A 1 298 ? 90.115 5.599 -144.929 1.00 78.56 298 CYS A N 1
ATOM 2422 C CA . CYS A 1 298 ? 90.597 6.890 -145.426 1.00 78.56 298 CYS A CA 1
ATOM 2423 C C . CYS A 1 298 ? 92.131 6.948 -145.477 1.00 78.56 298 CYS A C 1
ATOM 2425 O O . CYS A 1 298 ? 92.689 7.343 -146.495 1.00 78.56 298 CYS A O 1
ATOM 2427 N N . GLU A 1 299 ? 92.837 6.480 -144.444 1.00 85.44 299 GLU A N 1
ATOM 2428 C CA . GLU A 1 299 ? 94.303 6.393 -144.479 1.00 85.44 299 GLU A CA 1
ATOM 2429 C C . GLU A 1 299 ? 94.813 5.399 -145.541 1.00 85.44 299 GLU A C 1
ATOM 2431 O O . GLU A 1 299 ? 95.882 5.596 -146.117 1.00 85.44 299 GLU A O 1
ATOM 2436 N N . GLY A 1 300 ? 94.084 4.306 -145.794 1.00 81.31 300 GLY A N 1
ATOM 2437 C CA . GLY A 1 300 ? 94.373 3.366 -146.883 1.00 81.31 300 GLY A CA 1
ATOM 2438 C C . GLY A 1 300 ? 94.207 4.007 -148.262 1.00 81.31 300 GLY A C 1
ATOM 2439 O O . GLY A 1 300 ? 95.081 3.866 -149.119 1.00 81.31 300 GLY A O 1
ATOM 2440 N N . SER A 1 301 ? 93.129 4.776 -148.447 1.00 77.94 301 SER A N 1
ATOM 2441 C CA . SER A 1 301 ? 92.901 5.592 -149.644 1.00 77.94 301 SER A CA 1
ATOM 2442 C C . SER A 1 301 ? 94.024 6.615 -149.839 1.00 77.94 301 SER A C 1
ATOM 2444 O O . SER A 1 301 ? 94.683 6.604 -150.874 1.00 77.94 301 SER A O 1
ATOM 2446 N N . ASN A 1 302 ? 94.347 7.411 -148.814 1.00 80.38 302 ASN A N 1
ATOM 2447 C CA . ASN A 1 302 ? 95.402 8.425 -148.881 1.00 80.38 302 ASN A CA 1
ATOM 2448 C C . ASN A 1 302 ? 96.783 7.812 -149.166 1.00 80.38 302 ASN A C 1
ATOM 2450 O O . ASN A 1 302 ? 97.512 8.335 -150.001 1.00 80.38 302 ASN A O 1
ATOM 2454 N N . ARG A 1 303 ? 97.129 6.662 -148.564 1.00 83.94 303 ARG A N 1
ATOM 2455 C CA . ARG A 1 303 ? 98.366 5.920 -148.895 1.00 83.94 303 ARG A CA 1
ATOM 2456 C C . ARG A 1 303 ? 98.397 5.409 -150.340 1.00 83.94 303 ARG A C 1
ATOM 2458 O O . ARG A 1 303 ? 99.477 5.272 -150.906 1.00 83.94 303 ARG A O 1
ATOM 2465 N N . SER A 1 304 ? 97.240 5.141 -150.942 1.00 78.19 304 SER A N 1
ATOM 2466 C CA . SER A 1 304 ? 97.129 4.740 -152.352 1.00 78.19 304 SER A CA 1
ATOM 2467 C C . SER A 1 304 ? 97.209 5.950 -153.293 1.00 78.19 304 SER A C 1
ATOM 2469 O O . SER A 1 304 ? 97.820 5.873 -154.355 1.00 78.19 304 SER A O 1
ATOM 2471 N N . LEU A 1 305 ? 96.646 7.085 -152.873 1.00 80.62 305 LEU A N 1
ATOM 2472 C CA . LEU A 1 305 ? 96.650 8.359 -153.595 1.00 80.62 305 LEU A CA 1
ATOM 2473 C C . LEU A 1 305 ? 98.056 8.988 -153.615 1.00 80.62 305 LEU A C 1
ATOM 2475 O O . LEU A 1 305 ? 98.498 9.447 -154.663 1.00 80.62 305 LEU A O 1
ATOM 2479 N N . ILE A 1 306 ? 98.803 8.906 -152.506 1.00 81.69 306 ILE A N 1
ATOM 2480 C CA . ILE A 1 306 ? 100.225 9.291 -152.442 1.00 81.69 306 ILE A CA 1
ATOM 2481 C C . ILE A 1 306 ? 101.051 8.468 -153.440 1.00 81.69 306 ILE A C 1
ATOM 2483 O O . ILE A 1 306 ? 101.755 9.055 -154.252 1.00 81.69 306 ILE A O 1
ATOM 2487 N N . LYS A 1 307 ? 100.892 7.136 -153.474 1.00 81.62 307 LYS A N 1
ATOM 2488 C CA . LYS A 1 307 ? 101.583 6.283 -154.460 1.00 81.62 307 LYS A CA 1
ATOM 2489 C C . LYS A 1 307 ? 101.252 6.647 -155.908 1.00 81.62 307 LYS A C 1
ATOM 2491 O O . LYS A 1 307 ? 102.143 6.675 -156.748 1.00 81.62 307 LYS A O 1
ATOM 2496 N N . MET A 1 308 ? 99.989 6.960 -156.205 1.00 76.06 308 MET A N 1
ATOM 2497 C CA . MET A 1 308 ? 99.588 7.446 -157.532 1.00 76.06 308 MET A CA 1
ATOM 2498 C C . MET A 1 308 ? 100.245 8.793 -157.879 1.00 76.06 308 MET A C 1
ATOM 2500 O O . MET A 1 308 ? 100.630 9.000 -159.027 1.00 76.06 308 MET A O 1
ATOM 2504 N N . ALA A 1 309 ? 100.419 9.692 -156.905 1.00 76.94 309 ALA A N 1
ATOM 2505 C CA . ALA A 1 309 ? 101.110 10.966 -157.102 1.00 76.94 309 ALA A CA 1
ATOM 2506 C C . ALA A 1 309 ? 102.626 10.785 -157.321 1.00 76.94 309 ALA A C 1
ATOM 2508 O O . ALA A 1 309 ? 103.172 11.370 -158.254 1.00 76.94 309 ALA A O 1
ATOM 2509 N N . GLU A 1 310 ? 103.286 9.932 -156.528 1.00 81.31 310 GLU A N 1
ATOM 2510 C CA . GLU A 1 310 ? 104.694 9.537 -156.709 1.00 81.31 310 GLU A CA 1
ATOM 2511 C C . GLU A 1 310 ? 104.925 8.935 -158.106 1.00 81.31 310 GLU A C 1
ATOM 2513 O O . GLU A 1 310 ? 105.884 9.279 -158.799 1.00 81.31 310 GLU A O 1
ATOM 2518 N N . GLN A 1 311 ? 104.010 8.069 -158.553 1.00 77.88 311 GLN A N 1
ATOM 2519 C CA . GLN A 1 311 ? 104.102 7.398 -159.846 1.00 77.88 311 GLN A CA 1
ATOM 2520 C C . GLN A 1 311 ? 103.850 8.364 -161.018 1.00 77.88 311 GLN A C 1
ATOM 2522 O O . GLN A 1 311 ? 104.646 8.388 -161.957 1.00 77.88 311 GLN A O 1
ATOM 2527 N N . LYS A 1 312 ? 102.855 9.262 -160.917 1.00 80.56 312 LYS A N 1
ATOM 2528 C CA . LYS A 1 312 ? 102.668 10.368 -161.877 1.00 80.56 312 LYS A CA 1
ATOM 2529 C C . LYS A 1 312 ? 103.915 11.255 -161.968 1.00 80.56 312 LYS A C 1
ATOM 2531 O O . LYS A 1 312 ? 104.312 11.634 -163.065 1.00 80.56 312 LYS A O 1
ATOM 2536 N N . GLN A 1 313 ? 104.548 11.578 -160.838 1.00 78.12 313 GLN A N 1
ATOM 2537 C CA . GLN A 1 313 ? 105.743 12.425 -160.811 1.00 78.12 313 GLN A CA 1
ATOM 2538 C C . GLN A 1 313 ? 106.938 11.769 -161.530 1.00 78.12 313 GLN A C 1
ATOM 2540 O O . GLN A 1 313 ? 107.729 12.467 -162.168 1.00 78.12 313 GLN A O 1
ATOM 2545 N N . ALA A 1 314 ? 107.050 10.437 -161.482 1.00 77.81 314 ALA A N 1
ATOM 2546 C CA . ALA A 1 314 ? 108.036 9.689 -162.261 1.00 77.81 314 ALA A CA 1
ATOM 2547 C C . ALA A 1 314 ? 107.736 9.718 -163.775 1.00 77.81 314 ALA A C 1
ATOM 2549 O O . ALA A 1 314 ? 108.654 9.917 -164.577 1.00 77.81 314 ALA A O 1
ATOM 2550 N N . ASP A 1 315 ? 106.467 9.585 -164.169 1.00 75.31 315 ASP A N 1
ATOM 2551 C CA . ASP A 1 315 ? 106.045 9.635 -165.575 1.00 75.31 315 ASP A CA 1
ATOM 2552 C C . ASP A 1 315 ? 106.191 11.048 -166.177 1.00 75.31 315 ASP A C 1
ATOM 2554 O O . ASP A 1 315 ? 106.742 11.201 -167.271 1.00 75.31 315 ASP A O 1
ATOM 2558 N N . ASP A 1 316 ? 105.811 12.101 -165.442 1.00 79.12 316 ASP A N 1
ATOM 2559 C CA . ASP A 1 316 ? 106.038 13.505 -165.828 1.00 79.12 316 ASP A CA 1
ATOM 2560 C C . ASP A 1 316 ? 107.537 13.788 -166.055 1.00 79.12 316 ASP A C 1
ATOM 2562 O O . ASP A 1 316 ? 107.916 14.493 -166.998 1.00 79.12 316 ASP A O 1
ATOM 2566 N N . ALA A 1 317 ? 108.415 13.211 -165.223 1.00 77.50 317 ALA A N 1
ATOM 2567 C CA . ALA A 1 317 ? 109.863 13.335 -165.373 1.00 77.50 317 ALA A CA 1
ATOM 2568 C C . ALA A 1 317 ? 110.389 12.620 -166.634 1.00 77.50 317 ALA A C 1
ATOM 2570 O O . ALA A 1 317 ? 111.264 13.161 -167.321 1.00 77.50 317 ALA A O 1
ATOM 2571 N N . GLN A 1 318 ? 109.835 11.453 -166.995 1.00 75.56 318 GLN A N 1
ATOM 2572 C CA . GLN A 1 318 ? 110.142 10.808 -168.278 1.00 75.56 318 GLN A CA 1
ATOM 2573 C C . GLN A 1 318 ? 109.659 11.648 -169.466 1.00 75.56 318 GLN A C 1
ATOM 2575 O O . GLN A 1 318 ? 110.423 11.857 -170.412 1.00 75.56 318 GLN A O 1
ATOM 2580 N N . LEU A 1 319 ? 108.432 12.176 -169.415 1.00 74.88 319 LEU A N 1
ATOM 2581 C CA . LEU A 1 319 ? 107.856 13.013 -170.473 1.00 74.88 319 LEU A CA 1
ATOM 2582 C C . LEU A 1 319 ? 108.661 14.303 -170.692 1.00 74.88 319 LEU A C 1
ATOM 2584 O O . LEU A 1 319 ? 108.927 14.671 -171.837 1.00 74.88 319 LEU A O 1
ATOM 2588 N N . LEU A 1 320 ? 109.141 14.948 -169.623 1.00 76.88 320 LEU A N 1
ATOM 2589 C CA . LEU A 1 320 ? 110.083 16.073 -169.712 1.00 76.88 320 LEU A CA 1
ATOM 2590 C C . LEU A 1 320 ? 111.423 15.671 -170.349 1.00 76.88 320 LEU A C 1
ATOM 2592 O O . LEU A 1 320 ? 111.972 16.423 -171.158 1.00 76.88 320 LEU A O 1
ATOM 2596 N N . GLY A 1 321 ? 111.943 14.483 -170.027 1.00 73.56 321 GLY A N 1
ATOM 2597 C CA . GLY A 1 321 ? 113.139 13.926 -170.666 1.00 73.56 321 GLY A CA 1
ATOM 2598 C C . GLY A 1 321 ? 112.958 13.667 -172.167 1.00 73.56 321 GLY A C 1
ATOM 2599 O O . GLY A 1 321 ? 113.868 13.933 -172.956 1.00 73.56 321 GLY A O 1
ATOM 2600 N N . GLN A 1 322 ? 111.774 13.205 -172.579 1.00 72.94 322 GLN A N 1
ATOM 2601 C CA . GLN A 1 322 ? 111.427 12.987 -173.985 1.00 72.94 322 GLN A CA 1
ATOM 2602 C C . GLN A 1 322 ? 111.206 14.310 -174.736 1.00 72.94 322 GLN A C 1
ATOM 2604 O O . GLN A 1 322 ? 111.795 14.494 -175.801 1.00 72.94 322 GLN A O 1
ATOM 2609 N N . ARG A 1 323 ? 110.466 15.276 -174.168 1.00 74.19 323 ARG A N 1
ATOM 2610 C CA . ARG A 1 323 ? 110.272 16.609 -174.776 1.00 74.19 323 ARG A CA 1
ATOM 2611 C C . ARG A 1 323 ? 111.594 17.330 -175.038 1.00 74.19 323 ARG A C 1
ATOM 2613 O O . ARG A 1 323 ? 111.827 17.753 -176.162 1.00 74.19 323 ARG A O 1
ATOM 2620 N N . ARG A 1 324 ? 112.532 17.332 -174.083 1.00 74.00 324 ARG A N 1
ATOM 2621 C CA . ARG A 1 324 ? 113.872 17.929 -174.281 1.00 74.00 324 ARG A CA 1
ATOM 2622 C C . ARG A 1 324 ? 114.660 17.302 -175.444 1.00 74.00 324 ARG A C 1
ATOM 2624 O O . ARG A 1 324 ? 115.462 17.993 -176.080 1.00 74.00 324 ARG A O 1
ATOM 2631 N N . ARG A 1 325 ? 114.447 16.012 -175.744 1.00 68.81 325 ARG A N 1
ATOM 2632 C CA . ARG A 1 325 ? 115.009 15.359 -176.944 1.00 68.81 325 ARG A CA 1
ATOM 2633 C C . ARG A 1 325 ? 114.312 15.836 -178.221 1.00 68.81 325 ARG A C 1
ATOM 2635 O O . ARG A 1 325 ? 115.010 16.148 -179.182 1.00 68.81 325 ARG A O 1
ATOM 2642 N N . ILE A 1 326 ? 112.982 15.951 -178.213 1.00 69.88 326 ILE A N 1
ATOM 2643 C CA . ILE A 1 326 ? 112.189 16.468 -179.342 1.00 69.88 326 ILE A CA 1
ATOM 2644 C C . ILE A 1 326 ? 112.592 17.913 -179.672 1.00 69.88 326 ILE A C 1
ATOM 2646 O O . ILE A 1 326 ? 113.004 18.165 -180.800 1.00 69.88 326 ILE A O 1
ATOM 2650 N N . ASP A 1 327 ? 112.627 18.825 -178.692 1.00 69.50 327 ASP A N 1
ATOM 2651 C CA . ASP A 1 327 ? 113.011 20.234 -178.900 1.00 69.50 327 ASP A CA 1
ATOM 2652 C C . ASP A 1 327 ? 114.409 20.384 -179.537 1.00 69.50 327 ASP A C 1
ATOM 2654 O O . ASP A 1 327 ? 114.700 21.342 -180.257 1.00 69.50 327 ASP A O 1
ATOM 2658 N N . THR A 1 328 ? 115.309 19.444 -179.234 1.00 67.69 328 THR A N 1
ATOM 2659 C CA . THR A 1 328 ? 116.689 19.438 -179.735 1.00 67.69 328 THR A CA 1
ATOM 2660 C C . THR A 1 328 ? 116.774 18.893 -181.164 1.00 67.69 328 THR A C 1
ATOM 2662 O O . THR A 1 328 ? 117.580 19.387 -181.951 1.00 67.69 328 THR A O 1
ATOM 2665 N N . LEU A 1 329 ? 115.907 17.944 -181.532 1.00 63.19 329 LEU A N 1
ATOM 2666 C CA . LEU A 1 329 ? 115.746 17.477 -182.911 1.00 63.19 329 LEU A CA 1
ATOM 2667 C C . LEU A 1 329 ? 115.041 18.531 -183.782 1.00 63.19 329 LEU A C 1
ATOM 2669 O O . LEU A 1 329 ? 115.514 18.827 -184.876 1.00 63.19 329 LEU A O 1
ATOM 2673 N N . GLU A 1 330 ? 113.985 19.179 -183.281 1.00 63.75 330 GLU A N 1
ATOM 2674 C CA . GLU A 1 330 ? 113.288 20.257 -183.996 1.00 63.75 330 GLU A CA 1
ATOM 2675 C C . GLU A 1 330 ? 114.205 21.442 -184.327 1.00 63.75 330 GLU A C 1
ATOM 2677 O O . GLU A 1 330 ? 114.148 21.984 -185.436 1.00 63.75 330 GLU A O 1
ATOM 2682 N N . ARG A 1 331 ? 115.086 21.830 -183.392 1.00 61.84 331 ARG A N 1
ATOM 2683 C CA . ARG A 1 331 ? 116.096 22.876 -183.627 1.00 61.84 331 ARG A CA 1
ATOM 2684 C C . ARG A 1 331 ? 117.117 22.491 -184.705 1.00 61.84 331 ARG A C 1
ATOM 2686 O O . ARG A 1 331 ? 117.590 23.378 -185.410 1.00 61.84 331 ARG A O 1
ATOM 2693 N N . LEU A 1 332 ? 117.418 21.202 -184.884 1.00 56.59 332 LEU A N 1
ATOM 2694 C CA . LEU A 1 332 ? 118.284 20.717 -185.967 1.00 56.59 332 LEU A CA 1
ATOM 2695 C C . LEU A 1 332 ? 117.552 20.631 -187.317 1.00 56.59 332 LEU A C 1
ATOM 2697 O O . LEU A 1 332 ? 118.125 21.007 -188.338 1.00 56.59 332 LEU A O 1
ATOM 2701 N N . CYS A 1 333 ? 116.284 20.210 -187.344 1.00 57.66 333 CYS A N 1
ATOM 2702 C CA . CYS A 1 333 ? 115.497 20.148 -188.581 1.00 57.66 333 CYS A CA 1
ATOM 2703 C C . CYS A 1 333 ? 115.218 21.542 -189.170 1.00 57.66 333 CYS A C 1
ATOM 2705 O O . CYS A 1 333 ? 115.477 21.763 -190.357 1.00 57.66 333 CYS A O 1
ATOM 2707 N N . ARG A 1 334 ? 114.793 22.515 -188.342 1.00 59.66 334 ARG A N 1
ATOM 2708 C CA . ARG A 1 334 ? 114.574 23.908 -188.788 1.00 59.66 334 ARG A CA 1
ATOM 2709 C C . ARG A 1 334 ? 115.849 24.553 -189.361 1.00 59.66 334 ARG A C 1
ATOM 2711 O O . ARG A 1 334 ? 115.754 25.366 -190.274 1.00 59.66 334 ARG A O 1
ATOM 2718 N N . ALA A 1 335 ? 117.034 24.157 -188.888 1.00 52.19 335 ALA A N 1
ATOM 2719 C CA . ALA A 1 335 ? 118.318 24.677 -189.369 1.00 52.19 335 ALA A CA 1
ATOM 2720 C C . ALA A 1 335 ? 118.766 24.126 -190.742 1.00 52.19 335 ALA A C 1
ATOM 2722 O O . ALA A 1 335 ? 119.624 24.733 -191.382 1.00 52.19 335 ALA A O 1
ATOM 2723 N N . LEU A 1 336 ? 118.210 22.999 -191.209 1.00 50.75 336 LEU A N 1
ATOM 2724 C CA . LEU A 1 336 ? 118.636 22.337 -192.455 1.00 50.75 336 LEU A CA 1
ATOM 2725 C C . LEU A 1 336 ? 117.657 22.494 -193.628 1.00 50.75 336 LEU A C 1
ATOM 2727 O O . LEU A 1 336 ? 118.082 22.399 -194.778 1.00 50.75 336 LEU A O 1
ATOM 2731 N N . GLN A 1 337 ? 116.374 22.767 -193.376 1.00 50.91 337 GLN A N 1
ATOM 2732 C CA . GLN A 1 337 ? 115.365 22.870 -194.444 1.00 50.91 337 GLN A CA 1
ATOM 2733 C C . GLN A 1 337 ? 115.228 24.280 -195.056 1.00 50.91 337 GLN A C 1
ATOM 2735 O O . GLN A 1 337 ? 114.655 24.425 -196.130 1.00 50.91 337 GLN A O 1
ATOM 2740 N N . ALA A 1 338 ? 115.822 25.317 -194.456 1.00 44.53 338 ALA A N 1
ATOM 2741 C CA . ALA A 1 338 ? 115.668 26.713 -194.893 1.00 44.53 338 ALA A CA 1
ATOM 2742 C C . ALA A 1 338 ? 116.572 27.166 -196.072 1.00 44.53 338 ALA A C 1
ATOM 2744 O O . ALA A 1 338 ? 116.611 28.355 -196.384 1.00 44.53 338 ALA A O 1
ATOM 2745 N N . ARG A 1 339 ? 117.319 26.260 -196.732 1.00 38.84 339 ARG A N 1
ATOM 2746 C CA . ARG A 1 339 ? 118.239 26.601 -197.850 1.00 38.84 339 ARG A CA 1
ATOM 2747 C C . ARG A 1 339 ? 117.767 26.139 -199.243 1.00 38.84 339 ARG A C 1
ATOM 2749 O O . ARG A 1 339 ? 118.411 26.481 -200.233 1.00 38.84 339 ARG A O 1
ATOM 2756 N N . ALA A 1 340 ? 116.663 25.398 -199.360 1.00 41.25 340 ALA A N 1
ATOM 2757 C CA . ALA A 1 340 ? 116.202 24.846 -200.640 1.00 41.25 340 ALA A CA 1
ATOM 2758 C C . ALA A 1 340 ? 114.689 25.038 -200.852 1.00 41.25 340 ALA A C 1
ATOM 2760 O O . ALA A 1 340 ? 113.907 24.396 -200.168 1.00 41.25 340 ALA A O 1
ATOM 2761 N N . ALA A 1 341 ? 114.327 25.873 -201.840 1.00 31.83 341 ALA A N 1
ATOM 2762 C CA . ALA A 1 341 ? 112.969 26.189 -202.325 1.00 31.83 341 ALA A CA 1
ATOM 2763 C C . ALA A 1 341 ? 111.963 26.673 -201.244 1.00 31.83 341 ALA A C 1
ATOM 2765 O O . ALA A 1 341 ? 111.513 25.918 -200.397 1.00 31.83 341 ALA A O 1
ATOM 2766 N N . ALA A 1 342 ? 111.635 27.966 -201.150 1.00 30.84 342 ALA A N 1
ATOM 2767 C CA . ALA A 1 342 ? 110.812 28.749 -202.091 1.00 30.84 342 ALA A CA 1
ATOM 2768 C C . ALA A 1 342 ? 109.357 28.241 -202.202 1.00 30.84 342 ALA A C 1
ATOM 2770 O O . ALA A 1 342 ? 109.115 27.198 -202.802 1.00 30.84 342 ALA A O 1
ATOM 2771 N N . GLY A 1 343 ? 108.395 29.008 -201.664 1.00 28.58 343 GLY A N 1
ATOM 2772 C CA . GLY A 1 343 ? 106.964 28.656 -201.706 1.00 28.58 343 GLY A CA 1
ATOM 2773 C C . GLY A 1 343 ? 106.116 29.183 -200.537 1.00 28.58 343 GLY A C 1
ATOM 2774 O O . GLY A 1 343 ? 105.493 28.389 -199.846 1.00 28.58 343 GLY A O 1
ATOM 2775 N N . VAL A 1 344 ? 106.133 30.505 -200.318 1.00 32.31 344 VAL A N 1
ATOM 2776 C CA . VAL A 1 344 ? 105.160 31.344 -199.563 1.00 32.31 344 VAL A CA 1
ATOM 2777 C C . VAL A 1 344 ? 103.789 30.649 -199.338 1.00 32.31 344 VAL A C 1
ATOM 2779 O O . VAL A 1 344 ? 103.191 30.211 -200.315 1.00 32.31 344 VAL A O 1
ATOM 2782 N N . GLY A 1 345 ? 103.210 30.492 -198.133 1.00 28.19 345 GLY A N 1
ATOM 2783 C CA . GLY A 1 345 ? 103.277 31.302 -196.897 1.00 28.19 345 GLY A CA 1
ATOM 2784 C C . GLY A 1 345 ? 102.068 32.264 -196.841 1.00 28.19 345 GLY A C 1
ATOM 2785 O O . GLY A 1 345 ? 102.070 33.229 -197.587 1.00 28.19 345 GLY A O 1
ATOM 2786 N N . ALA A 1 346 ? 100.950 32.086 -196.126 1.00 29.09 346 ALA A N 1
ATOM 2787 C CA . ALA A 1 346 ? 100.597 31.348 -194.904 1.00 29.09 346 ALA A CA 1
ATOM 2788 C C . ALA A 1 346 ? 101.064 31.999 -193.583 1.00 29.09 346 ALA A C 1
ATOM 2790 O O . ALA A 1 346 ? 102.077 31.571 -193.046 1.00 29.09 346 ALA A O 1
ATOM 2791 N N . GLU A 1 347 ? 100.300 32.987 -193.075 1.00 27.64 347 GLU A N 1
ATOM 2792 C CA . GLU A 1 347 ? 100.064 33.292 -191.640 1.00 27.64 347 GLU A CA 1
ATOM 2793 C C . GLU A 1 347 ? 99.069 34.471 -191.430 1.00 27.64 347 GLU A C 1
ATOM 2795 O O . GLU A 1 347 ? 98.884 35.275 -192.344 1.00 27.64 347 GLU A O 1
ATOM 2800 N N . ASP A 1 348 ? 98.489 34.541 -190.214 1.00 27.38 348 ASP A N 1
ATOM 2801 C CA . ASP A 1 348 ? 97.960 35.709 -189.448 1.00 27.38 348 ASP A CA 1
ATOM 2802 C C . ASP A 1 348 ? 96.461 35.738 -189.008 1.00 27.38 348 ASP A C 1
ATOM 2804 O O . ASP A 1 348 ? 95.557 35.392 -189.765 1.00 27.38 348 ASP A O 1
ATOM 2808 N N . GLY A 1 349 ? 96.237 36.209 -187.762 1.00 27.98 349 GLY A N 1
ATOM 2809 C CA . GLY A 1 349 ? 94.962 36.600 -187.116 1.00 27.98 349 GLY A CA 1
ATOM 2810 C C . GLY A 1 349 ? 94.057 35.485 -186.535 1.00 27.98 349 GLY A C 1
ATOM 2811 O O . GLY A 1 349 ? 93.692 34.555 -187.244 1.00 27.98 349 GLY A O 1
ATOM 2812 N N . GLY A 1 350 ? 93.567 35.526 -185.279 1.00 27.41 350 GLY A N 1
ATOM 2813 C CA . GLY A 1 350 ? 93.849 36.420 -184.134 1.00 27.41 350 GLY A CA 1
ATOM 2814 C C . GLY A 1 350 ? 92.786 36.336 -183.000 1.00 27.41 350 GLY A C 1
ATOM 2815 O O . GLY A 1 350 ? 91.607 36.171 -183.296 1.00 27.41 350 GLY A O 1
ATOM 2816 N N . GLY A 1 351 ? 93.190 36.496 -181.723 1.00 28.42 351 GLY A N 1
ATOM 2817 C CA . GLY A 1 351 ? 92.325 36.497 -180.507 1.00 28.42 351 GLY A CA 1
ATOM 2818 C C . GLY A 1 351 ? 92.033 35.099 -179.913 1.00 28.42 351 GLY A C 1
ATOM 2819 O O . GLY A 1 351 ? 91.928 34.138 -180.667 1.00 28.42 351 GLY A O 1
ATOM 2820 N N . GLY A 1 352 ? 91.934 34.860 -178.593 1.00 29.41 352 GLY A N 1
ATOM 2821 C CA . GLY A 1 352 ? 91.785 35.740 -177.406 1.00 29.41 352 GLY A CA 1
ATOM 2822 C C . GLY A 1 352 ? 90.399 35.515 -176.763 1.00 29.41 352 GLY A C 1
ATOM 2823 O O . GLY A 1 352 ? 89.433 35.424 -177.513 1.00 29.41 352 GLY A O 1
ATOM 2824 N N . GLU A 1 353 ? 90.170 35.352 -175.453 1.00 28.23 353 GLU A N 1
ATOM 2825 C CA . GLU A 1 353 ? 90.925 35.505 -174.178 1.00 28.23 353 GLU A CA 1
ATOM 2826 C C . GLU A 1 353 ? 90.412 34.381 -173.208 1.00 28.23 353 GLU A C 1
ATOM 2828 O O . GLU A 1 353 ? 89.316 33.868 -173.434 1.00 28.23 353 GLU A O 1
ATOM 2833 N N . THR A 1 354 ? 91.146 33.746 -172.273 1.00 29.98 354 THR A N 1
ATOM 2834 C CA . THR A 1 354 ? 91.796 34.194 -171.006 1.00 29.98 354 THR A CA 1
ATOM 2835 C C . THR A 1 354 ? 90.870 34.959 -170.043 1.00 29.98 354 THR A C 1
ATOM 2837 O O . THR A 1 354 ? 90.159 35.850 -170.485 1.00 29.98 354 THR A O 1
ATOM 2840 N N . ASP A 1 355 ? 90.848 34.744 -168.721 1.00 27.58 355 ASP A N 1
ATOM 2841 C CA . ASP A 1 355 ? 91.287 33.600 -167.884 1.00 27.58 355 ASP A CA 1
ATOM 2842 C C . ASP A 1 355 ? 90.331 33.540 -166.642 1.00 27.58 355 ASP A C 1
ATOM 2844 O O . ASP A 1 355 ? 89.152 33.832 -166.837 1.00 27.58 355 ASP A O 1
ATOM 2848 N N . GLU A 1 356 ? 90.591 33.170 -165.377 1.00 26.42 356 GLU A N 1
ATOM 2849 C CA . GLU A 1 356 ? 91.769 32.813 -164.556 1.00 26.42 356 GLU A CA 1
ATOM 2850 C C . GLU A 1 356 ? 91.438 31.603 -163.646 1.00 26.42 356 GLU A C 1
ATOM 2852 O O . GLU A 1 356 ? 90.267 31.288 -163.413 1.00 26.42 356 GLU A O 1
ATOM 2857 N N . ALA A 1 357 ? 92.452 30.968 -163.039 1.00 25.58 357 ALA A N 1
ATOM 2858 C CA . ALA A 1 357 ? 92.272 30.044 -161.911 1.00 25.58 357 ALA A CA 1
ATOM 2859 C C . ALA A 1 357 ? 93.429 30.114 -160.887 1.00 25.58 357 ALA A C 1
ATOM 2861 O O . ALA A 1 357 ? 94.532 29.648 -161.161 1.00 25.58 357 ALA A O 1
ATOM 2862 N N . ALA A 1 358 ? 93.151 30.651 -159.694 1.00 26.56 358 ALA A N 1
ATOM 2863 C CA . ALA A 1 358 ? 93.985 30.687 -158.476 1.00 26.56 358 ALA A CA 1
ATOM 2864 C C . ALA A 1 358 ? 93.125 31.292 -157.341 1.00 26.56 358 ALA A C 1
ATOM 2866 O O . ALA A 1 358 ? 92.104 31.908 -157.632 1.00 26.56 358 ALA A O 1
ATOM 2867 N N . GLU A 1 359 ? 93.413 31.234 -156.041 1.00 24.25 359 GLU A N 1
ATOM 2868 C CA . GLU A 1 359 ? 94.133 30.324 -155.125 1.00 24.25 359 GLU A CA 1
ATOM 2869 C C . GLU A 1 359 ? 93.354 30.478 -153.778 1.00 24.25 359 GLU A C 1
ATOM 2871 O O . GLU A 1 359 ? 92.544 3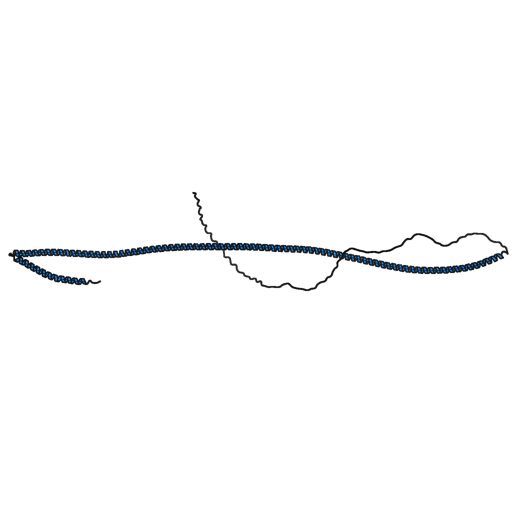1.391 -153.642 1.00 24.25 359 GLU A O 1
ATOM 2876 N N . GLY A 1 360 ? 93.395 29.648 -152.736 1.00 24.92 360 GLY A N 1
ATOM 2877 C CA . GLY A 1 360 ? 94.502 28.953 -152.088 1.00 24.92 360 GLY A CA 1
ATOM 2878 C C . GLY A 1 360 ? 94.419 29.218 -150.564 1.00 24.92 360 GLY A C 1
ATOM 2879 O O . GLY A 1 360 ? 93.745 30.138 -150.121 1.00 24.92 360 GLY A O 1
ATOM 2880 N N . ALA A 1 361 ? 95.080 28.380 -149.762 1.00 23.75 361 ALA A N 1
ATOM 2881 C CA . ALA A 1 361 ? 95.499 28.623 -148.368 1.00 23.75 361 ALA A CA 1
ATOM 2882 C C . ALA A 1 361 ? 94.568 29.347 -147.340 1.00 23.75 361 ALA A C 1
ATOM 2884 O O . ALA A 1 361 ? 94.712 30.535 -147.085 1.00 23.75 361 ALA A O 1
ATOM 2885 N N . ALA A 1 362 ? 93.866 28.528 -146.542 1.00 24.70 362 ALA A N 1
ATOM 2886 C CA . ALA A 1 362 ? 94.066 28.421 -145.079 1.00 24.70 362 ALA A CA 1
ATOM 2887 C C . ALA A 1 362 ? 93.750 29.604 -144.111 1.00 24.70 362 ALA A C 1
ATOM 2889 O O . ALA A 1 362 ? 93.357 30.699 -144.480 1.00 24.70 362 ALA A O 1
ATOM 2890 N N . ALA A 1 363 ? 93.978 29.304 -142.821 1.00 23.45 363 ALA A N 1
ATOM 2891 C CA . ALA A 1 363 ? 93.887 30.141 -141.618 1.00 23.45 363 ALA A CA 1
ATOM 2892 C C . ALA A 1 363 ? 92.486 30.461 -141.040 1.00 23.45 363 ALA A C 1
ATOM 2894 O O . ALA A 1 363 ? 91.535 30.835 -141.715 1.00 23.45 363 ALA A O 1
ATOM 2895 N N . ALA A 1 364 ? 92.415 30.304 -139.715 1.00 25.91 364 ALA A N 1
ATOM 2896 C CA . ALA A 1 364 ? 91.399 30.852 -138.810 1.00 25.91 364 ALA A CA 1
ATOM 2897 C C . ALA A 1 364 ? 91.634 32.391 -138.646 1.00 25.91 364 ALA A C 1
ATOM 2899 O O . ALA A 1 364 ? 92.644 32.848 -139.192 1.00 25.91 364 ALA A O 1
ATOM 2900 N N . PRO A 1 365 ? 90.855 33.202 -137.873 1.00 43.00 365 PRO A N 1
ATOM 2901 C CA . PRO A 1 365 ? 90.427 32.854 -136.502 1.00 43.00 365 PRO A CA 1
ATOM 2902 C C . PRO A 1 365 ? 89.190 33.600 -135.908 1.00 43.00 365 PRO A C 1
ATOM 2904 O O . PRO A 1 365 ? 88.518 34.354 -136.597 1.00 43.00 365 PRO A O 1
ATOM 2907 N N . GLU A 1 366 ? 88.990 33.438 -134.584 1.00 29.59 366 GLU A N 1
ATOM 2908 C CA . GLU A 1 366 ? 88.381 34.415 -133.639 1.00 29.59 366 GLU A CA 1
ATOM 2909 C C . GLU A 1 366 ? 86.867 34.773 -133.802 1.00 29.59 366 GLU A C 1
ATOM 2911 O O . GLU A 1 366 ? 86.286 34.623 -134.865 1.00 29.59 366 GLU A O 1
ATOM 2916 N N . ARG A 1 367 ? 86.107 35.214 -132.776 1.00 29.72 367 ARG A N 1
ATOM 2917 C CA . ARG A 1 367 ? 86.322 35.340 -131.309 1.00 29.72 367 ARG A CA 1
ATOM 2918 C C . ARG A 1 367 ? 84.980 35.477 -130.557 1.00 29.72 367 ARG A C 1
ATOM 2920 O O . ARG A 1 367 ? 84.031 35.968 -131.151 1.00 29.72 367 ARG A O 1
ATOM 2927 N N . THR A 1 368 ? 85.005 35.267 -129.224 1.00 29.33 368 THR A N 1
ATOM 2928 C CA . THR A 1 368 ? 84.137 35.905 -128.178 1.00 29.33 368 THR A CA 1
ATOM 2929 C C . THR A 1 368 ? 82.607 35.691 -128.261 1.00 29.33 368 THR A C 1
ATOM 2931 O O . THR A 1 368 ? 82.063 35.549 -129.340 1.00 29.33 368 THR A O 1
ATOM 2934 N N . LEU A 1 369 ? 81.783 35.714 -127.204 1.00 30.92 369 LEU A N 1
ATOM 2935 C CA . LEU A 1 369 ? 81.857 35.708 -125.722 1.00 30.92 369 LEU A CA 1
ATOM 2936 C C . LEU A 1 369 ? 80.421 35.309 -125.259 1.00 30.92 369 LEU A C 1
ATOM 2938 O O . LEU A 1 369 ? 79.476 35.530 -126.008 1.00 30.92 369 LEU A O 1
ATOM 2942 N N . ASN A 1 370 ? 80.131 34.759 -124.078 1.00 31.03 370 ASN A N 1
ATOM 2943 C CA . ASN A 1 370 ? 80.950 34.318 -122.949 1.00 31.03 370 ASN A CA 1
ATOM 2944 C C . ASN A 1 370 ? 80.255 33.112 -122.273 1.00 31.03 370 ASN A C 1
ATOM 2946 O O . ASN A 1 370 ? 79.057 32.916 -122.471 1.00 31.03 370 ASN A O 1
ATOM 2950 N N . GLY A 1 371 ? 80.960 32.354 -121.431 1.00 28.09 371 GLY A N 1
ATOM 2951 C CA . GLY A 1 371 ? 80.359 31.316 -120.582 1.00 28.09 371 GL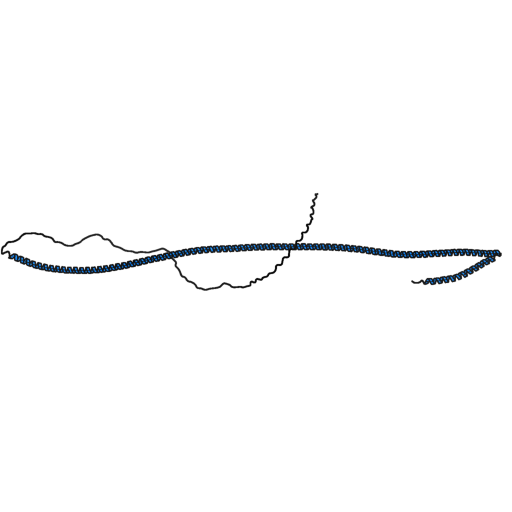Y A CA 1
ATOM 2952 C C . GLY A 1 371 ? 80.834 31.425 -119.133 1.00 28.09 371 GLY A C 1
ATOM 2953 O O . GLY A 1 371 ? 82.021 31.635 -118.906 1.00 28.09 371 GLY A O 1
ATOM 2954 N N . GLN A 1 372 ? 79.910 31.297 -118.176 1.00 32.28 372 GLN A N 1
ATOM 2955 C CA . GLN A 1 372 ? 80.130 31.176 -116.722 1.00 32.28 372 GLN A CA 1
ATOM 2956 C C . GLN A 1 372 ? 78.765 30.890 -116.055 1.00 32.28 372 GLN A C 1
ATOM 2958 O O . GLN A 1 372 ? 77.787 31.541 -116.411 1.00 32.28 372 GLN A O 1
ATOM 2963 N N . GLY A 1 373 ? 78.615 29.956 -115.112 1.00 29.48 373 GLY A N 1
ATOM 2964 C CA . GLY A 1 373 ? 79.559 28.945 -114.615 1.00 29.48 373 GLY A CA 1
ATOM 2965 C C . GLY A 1 373 ? 78.857 27.933 -113.685 1.00 29.48 373 GLY A C 1
ATOM 2966 O O . GLY A 1 373 ? 77.767 28.213 -113.190 1.00 29.48 373 GLY A O 1
ATOM 2967 N N . ASP A 1 374 ? 79.464 26.762 -113.485 1.00 26.88 374 ASP A N 1
ATOM 2968 C CA . ASP A 1 374 ? 78.927 25.631 -112.704 1.00 26.88 374 ASP A CA 1
ATOM 2969 C C . ASP A 1 374 ? 79.089 25.755 -111.170 1.00 26.88 374 ASP A C 1
ATOM 2971 O O . ASP A 1 374 ? 80.003 26.435 -110.721 1.00 26.88 374 ASP A O 1
ATOM 2975 N N . CYS A 1 375 ? 78.244 25.000 -110.434 1.00 27.91 375 CYS A N 1
ATOM 2976 C CA . CYS A 1 375 ? 78.437 24.282 -109.139 1.00 27.91 375 CYS A CA 1
ATOM 2977 C C . CYS A 1 375 ? 79.128 24.983 -107.921 1.00 27.91 375 CYS A C 1
ATOM 2979 O O . CYS A 1 375 ? 79.879 25.934 -108.061 1.00 27.91 375 CYS A O 1
ATOM 2981 N N . ALA A 1 376 ? 78.948 24.591 -106.645 1.00 29.05 376 ALA A N 1
ATOM 2982 C CA . ALA A 1 376 ? 78.410 23.385 -105.972 1.00 29.05 376 ALA A CA 1
ATOM 2983 C C . ALA A 1 376 ? 77.778 23.784 -104.580 1.00 29.05 376 ALA A C 1
ATOM 2985 O O . ALA A 1 376 ? 77.508 24.966 -104.393 1.00 29.05 376 ALA A O 1
ATOM 2986 N N . GLU A 1 377 ? 77.481 22.967 -103.544 1.00 27.02 377 GLU A N 1
ATOM 2987 C CA . GLU A 1 377 ? 77.634 21.511 -103.301 1.00 27.02 377 GLU A CA 1
ATOM 2988 C C . GLU A 1 377 ? 76.592 20.910 -102.302 1.00 27.02 377 GLU A C 1
ATOM 2990 O O . GLU A 1 377 ? 75.591 20.334 -102.723 1.00 27.02 377 GLU A O 1
ATOM 2995 N N . SER A 1 378 ? 76.845 21.010 -100.987 1.00 28.83 378 SER A N 1
ATOM 2996 C CA . SER A 1 378 ? 76.247 20.276 -99.845 1.00 28.83 378 SER A CA 1
ATOM 2997 C C . SER A 1 378 ? 75.200 21.094 -99.054 1.00 28.83 378 SER A C 1
ATOM 2999 O O . SER A 1 378 ? 75.350 22.309 -98.969 1.00 28.83 378 SER A O 1
ATOM 3001 N N . ALA A 1 379 ? 74.116 20.588 -98.439 1.00 28.98 379 ALA A N 1
ATOM 3002 C CA . ALA A 1 379 ? 73.751 19.291 -97.822 1.00 28.98 379 ALA A CA 1
ATOM 3003 C C . ALA A 1 379 ? 74.182 19.090 -96.343 1.00 28.98 379 ALA A C 1
ATOM 3005 O O . ALA A 1 379 ? 75.361 19.237 -96.048 1.00 28.98 379 ALA A O 1
ATOM 3006 N N . VAL A 1 380 ? 73.215 18.664 -95.493 1.00 31.28 380 VAL A N 1
ATOM 3007 C CA . VAL A 1 380 ? 73.278 18.194 -94.068 1.00 31.28 380 VAL A CA 1
ATOM 3008 C C . VAL A 1 380 ? 73.909 19.155 -93.027 1.00 31.28 380 VAL A C 1
ATOM 3010 O O . VAL A 1 380 ? 74.826 19.893 -93.350 1.00 31.28 380 VAL A O 1
ATOM 3013 N N . SER A 1 381 ? 73.519 19.250 -91.743 1.00 30.69 381 SER A N 1
ATOM 3014 C CA . SER A 1 381 ? 72.425 18.712 -90.883 1.00 30.69 381 SER A CA 1
ATOM 3015 C C . SER A 1 381 ? 72.329 19.631 -89.612 1.00 30.69 381 SER A C 1
ATOM 3017 O O . SER A 1 381 ? 72.965 20.680 -89.628 1.00 30.69 381 SER A O 1
ATOM 3019 N N . SER A 1 382 ? 71.610 19.425 -88.488 1.00 29.05 382 SER A N 1
ATOM 3020 C CA . SER A 1 382 ? 70.864 18.295 -87.883 1.00 29.05 382 SER A CA 1
ATOM 3021 C C . SER A 1 382 ? 69.871 18.781 -86.785 1.00 29.05 382 SER A C 1
ATOM 3023 O O . SER A 1 382 ? 69.817 19.974 -86.504 1.00 29.05 382 SER A O 1
ATOM 3025 N N . SER A 1 383 ? 69.120 17.844 -86.179 1.00 30.81 383 SER A N 1
ATOM 3026 C CA . SER A 1 383 ? 68.972 17.539 -84.722 1.00 30.81 383 SER A CA 1
ATOM 3027 C C . SER A 1 383 ? 69.361 18.581 -83.649 1.00 30.81 383 SER A C 1
ATOM 3029 O O . SER A 1 383 ? 70.373 19.254 -83.805 1.00 30.81 383 SER A O 1
ATOM 3031 N N . GLU A 1 384 ? 68.780 18.660 -82.439 1.00 33.75 384 GLU A N 1
ATOM 3032 C CA . GLU A 1 384 ? 67.583 18.125 -81.719 1.00 33.75 384 GLU A CA 1
ATOM 3033 C C . GLU A 1 384 ? 67.601 18.811 -80.312 1.00 33.75 384 GLU A C 1
ATOM 3035 O O . GLU A 1 384 ? 68.602 19.444 -79.978 1.00 33.75 384 GLU A O 1
ATOM 3040 N N . GLU A 1 385 ? 66.626 18.813 -79.391 1.00 32.97 385 GLU A N 1
ATOM 3041 C CA . GLU A 1 385 ? 65.257 18.261 -79.207 1.00 32.97 385 GLU A CA 1
ATOM 3042 C C . GLU A 1 385 ? 64.437 19.412 -78.498 1.00 32.97 385 GLU A C 1
ATOM 3044 O O . GLU A 1 385 ? 64.800 20.564 -78.724 1.00 32.97 385 GLU A O 1
ATOM 3049 N N . ARG A 1 386 ? 63.384 19.390 -77.647 1.00 36.12 386 ARG A N 1
ATOM 3050 C CA . ARG A 1 386 ? 62.343 18.511 -77.025 1.00 36.12 386 ARG A CA 1
ATOM 3051 C C . ARG A 1 386 ? 61.159 19.458 -76.593 1.00 36.12 386 ARG A C 1
ATOM 3053 O O . ARG A 1 386 ? 61.343 20.666 -76.770 1.00 36.12 386 ARG A O 1
ATOM 3060 N N . PRO A 1 387 ? 59.984 19.041 -76.035 1.00 45.09 387 PRO A N 1
ATOM 3061 C CA . PRO A 1 387 ? 59.899 18.544 -74.641 1.00 45.09 387 PRO A CA 1
ATOM 3062 C C . PRO A 1 387 ? 58.789 17.498 -74.302 1.00 45.09 387 PRO A C 1
ATOM 3064 O O . PRO A 1 387 ? 57.734 17.445 -74.920 1.00 45.09 387 PRO A O 1
ATOM 3067 N N . ASP A 1 388 ? 59.036 16.779 -73.197 1.00 30.84 388 ASP A N 1
ATOM 3068 C CA . ASP A 1 388 ? 58.074 16.261 -72.190 1.00 30.84 388 ASP A CA 1
ATOM 3069 C C . ASP A 1 388 ? 57.086 15.083 -72.453 1.00 30.84 388 ASP A C 1
ATOM 3071 O O . ASP A 1 388 ? 56.724 14.719 -73.568 1.00 30.84 388 ASP A O 1
ATOM 3075 N N . THR A 1 389 ? 56.607 14.548 -71.321 1.00 31.39 389 THR A N 1
ATOM 3076 C CA . THR A 1 389 ? 55.540 13.568 -71.029 1.00 31.39 389 THR A CA 1
ATOM 3077 C C . THR A 1 389 ? 55.824 12.062 -71.144 1.00 31.39 389 THR A C 1
ATOM 3079 O O . THR A 1 389 ? 56.660 11.585 -71.908 1.00 31.39 389 THR A O 1
ATOM 3082 N N . THR A 1 390 ? 55.140 11.324 -70.260 1.00 41.44 390 THR A N 1
ATOM 3083 C CA . THR A 1 390 ? 55.270 9.886 -69.967 1.00 41.44 390 THR A CA 1
ATOM 3084 C C . THR A 1 390 ? 54.291 9.033 -70.785 1.00 41.44 390 THR A C 1
ATOM 3086 O O . THR A 1 390 ? 53.384 9.557 -71.433 1.00 41.44 390 THR A O 1
ATOM 3089 N N . PRO A 1 391 ? 54.423 7.698 -70.713 1.00 42.16 391 PRO A N 1
ATOM 3090 C CA . PRO A 1 391 ? 53.394 6.967 -69.960 1.00 42.16 391 PRO A CA 1
ATOM 3091 C C . PRO A 1 391 ? 53.960 5.906 -68.997 1.00 42.16 391 PRO A C 1
ATOM 3093 O O . PRO A 1 391 ? 55.143 5.578 -69.021 1.00 42.16 391 PRO A O 1
ATOM 3096 N N . ALA A 1 392 ? 53.086 5.377 -68.137 1.00 31.62 392 ALA A N 1
ATOM 3097 C CA . ALA A 1 392 ? 53.332 4.182 -67.328 1.00 31.62 392 ALA A CA 1
ATOM 3098 C C . ALA A 1 392 ? 52.630 2.968 -67.959 1.00 31.62 392 ALA A C 1
ATOM 3100 O O . ALA A 1 392 ? 51.625 3.141 -68.649 1.00 31.62 392 ALA A O 1
ATOM 3101 N N . ASP A 1 393 ? 53.133 1.763 -67.688 1.00 31.89 393 ASP A N 1
ATOM 3102 C CA . ASP A 1 393 ? 52.647 0.517 -68.292 1.00 31.89 393 ASP A CA 1
ATOM 3103 C C . ASP A 1 393 ? 52.322 -0.566 -67.240 1.00 31.89 393 ASP A C 1
ATOM 3105 O O . ASP A 1 393 ? 52.684 -0.458 -66.065 1.00 31.89 393 ASP A O 1
ATOM 3109 N N . SER A 1 394 ? 51.582 -1.599 -67.643 1.00 36.47 394 SER A N 1
ATOM 3110 C CA . SER A 1 394 ? 51.105 -2.743 -66.836 1.00 36.47 394 SER A CA 1
ATOM 3111 C C . SER A 1 394 ? 50.661 -3.874 -67.793 1.00 36.47 394 SER A C 1
ATOM 3113 O O . SER A 1 394 ? 50.440 -3.563 -68.960 1.00 36.47 394 SER A O 1
ATOM 3115 N N . PRO A 1 395 ? 50.441 -5.153 -67.387 1.00 51.78 395 PRO A N 1
ATOM 3116 C CA . PRO A 1 395 ? 50.354 -5.703 -66.023 1.00 51.78 395 PRO A CA 1
ATOM 3117 C C . PRO A 1 395 ? 51.080 -7.065 -65.791 1.00 51.78 395 PRO A C 1
ATOM 3119 O O . PRO A 1 395 ? 51.532 -7.723 -66.722 1.00 51.78 395 PRO A O 1
ATOM 3122 N N . ALA A 1 396 ? 51.056 -7.558 -64.545 1.00 31.52 396 ALA A N 1
ATOM 3123 C CA . ALA A 1 396 ? 51.048 -8.990 -64.172 1.00 31.52 396 ALA A CA 1
ATOM 3124 C C . ALA A 1 396 ? 50.536 -9.086 -62.714 1.00 31.52 396 ALA A C 1
ATOM 3126 O O . ALA A 1 396 ? 51.131 -8.483 -61.830 1.00 31.52 396 ALA A O 1
ATOM 3127 N N . VAL A 1 397 ? 49.359 -9.627 -62.377 1.00 36.38 397 VAL A N 1
ATOM 3128 C CA . VAL A 1 397 ? 48.832 -10.997 -62.562 1.00 36.38 397 VAL A CA 1
ATOM 3129 C C . VAL A 1 397 ? 49.676 -12.065 -61.852 1.00 36.38 397 VAL A C 1
ATOM 3131 O O . VAL A 1 397 ? 50.612 -12.620 -62.416 1.00 36.38 397 VAL A O 1
ATOM 3134 N N . SER A 1 398 ? 49.277 -12.392 -60.621 1.00 36.12 398 SER A N 1
ATOM 3135 C CA . SER A 1 398 ? 49.572 -13.653 -59.927 1.00 36.12 398 SER A CA 1
ATOM 3136 C C . SER A 1 398 ? 48.436 -13.942 -58.937 1.00 36.12 398 SER A C 1
ATOM 3138 O O . SER A 1 398 ? 47.825 -13.004 -58.423 1.00 36.12 398 SER A O 1
ATOM 3140 N N . CYS A 1 399 ? 48.105 -15.215 -58.702 1.00 32.38 399 CYS A N 1
ATOM 3141 C CA . CYS A 1 399 ? 46.952 -15.620 -57.895 1.00 32.38 399 CYS A CA 1
ATOM 3142 C C . CYS A 1 399 ? 47.240 -16.877 -57.066 1.00 32.38 399 CYS A C 1
ATOM 3144 O O . CYS A 1 399 ? 47.597 -17.914 -57.610 1.00 32.38 399 CYS A O 1
ATOM 3146 N N . CYS A 1 400 ? 46.951 -16.734 -55.769 1.00 32.22 400 CYS A N 1
ATOM 3147 C CA . CYS A 1 400 ? 46.243 -17.701 -54.926 1.00 32.22 400 CYS A CA 1
ATOM 3148 C C . CYS A 1 400 ? 46.915 -19.043 -54.573 1.00 32.22 400 CYS A C 1
ATOM 3150 O O . CYS A 1 400 ? 47.092 -19.894 -55.436 1.00 32.22 400 CYS A O 1
ATOM 3152 N N . GLN A 1 401 ? 47.140 -19.236 -53.263 1.00 36.56 401 GLN A N 1
ATOM 3153 C CA . GLN A 1 401 ? 46.972 -20.453 -52.429 1.00 36.56 401 GLN A CA 1
ATOM 3154 C C . GLN A 1 401 ? 47.828 -20.292 -51.149 1.00 36.56 401 GLN A C 1
ATOM 3156 O O . GLN A 1 401 ? 48.907 -19.712 -51.222 1.00 36.56 401 GLN A O 1
ATOM 3161 N N . ASP A 1 402 ? 47.473 -20.780 -49.956 1.00 32.53 402 ASP A N 1
ATOM 3162 C CA . ASP A 1 402 ? 46.172 -21.130 -49.353 1.00 32.53 402 ASP A CA 1
ATOM 3163 C C . ASP A 1 402 ? 46.386 -21.357 -47.826 1.00 32.53 402 ASP A C 1
ATOM 3165 O O . ASP A 1 402 ? 47.518 -21.229 -47.358 1.00 32.53 402 ASP A O 1
ATOM 3169 N N . ALA A 1 403 ? 45.339 -21.784 -47.101 1.00 33.00 403 ALA A N 1
ATOM 3170 C CA . ALA A 1 403 ? 45.340 -22.442 -45.770 1.00 33.00 403 ALA A CA 1
ATOM 3171 C C . ALA A 1 403 ? 44.949 -21.629 -44.504 1.00 33.00 403 ALA A C 1
ATOM 3173 O O . ALA A 1 403 ? 45.767 -21.006 -43.837 1.00 33.00 403 ALA A O 1
ATOM 3174 N N . ALA A 1 404 ? 43.669 -21.791 -44.138 1.00 34.00 404 ALA A N 1
ATOM 3175 C CA . ALA A 1 404 ? 43.120 -22.141 -42.814 1.00 34.00 404 ALA A CA 1
ATOM 3176 C C . ALA A 1 404 ? 43.682 -21.538 -41.499 1.00 34.00 404 ALA A C 1
ATOM 3178 O O . ALA A 1 404 ? 44.808 -21.813 -41.097 1.00 34.00 404 ALA A O 1
ATOM 3179 N N . VAL A 1 405 ? 42.763 -20.998 -40.681 1.00 37.62 405 VAL A N 1
ATOM 3180 C CA . VAL A 1 405 ? 42.232 -21.748 -39.515 1.00 37.62 405 VAL A CA 1
ATOM 3181 C C . VAL A 1 405 ? 40.761 -21.395 -39.225 1.00 37.62 405 VAL A C 1
ATOM 3183 O O . VAL A 1 405 ? 40.293 -20.303 -39.532 1.00 37.62 405 VAL A O 1
ATOM 3186 N N . ASP A 1 406 ? 40.062 -22.372 -38.653 1.00 34.25 406 ASP A N 1
ATOM 3187 C CA . ASP A 1 406 ? 38.650 -22.424 -38.223 1.00 34.25 406 ASP A CA 1
ATOM 3188 C C . ASP A 1 406 ? 38.612 -22.314 -36.663 1.00 34.25 406 ASP A C 1
ATOM 3190 O O . ASP A 1 406 ? 39.676 -22.379 -36.046 1.00 34.25 406 ASP A O 1
ATOM 3194 N N . SER A 1 407 ? 37.525 -22.128 -35.897 1.00 35.19 407 SER A N 1
ATOM 3195 C CA . SER A 1 407 ? 36.069 -22.078 -36.142 1.00 35.19 407 SER A CA 1
ATOM 3196 C C . SER A 1 407 ? 35.378 -21.222 -35.063 1.00 35.19 407 SER A C 1
ATOM 3198 O O . SER A 1 407 ? 35.817 -21.230 -33.914 1.00 35.19 407 SER A O 1
ATOM 3200 N N . THR A 1 408 ? 34.209 -20.629 -35.352 1.00 34.69 408 THR A N 1
ATOM 3201 C CA . THR A 1 408 ? 33.207 -20.282 -34.313 1.00 34.69 408 THR A CA 1
ATOM 3202 C C . THR A 1 408 ? 31.754 -20.371 -34.805 1.00 34.69 408 THR A C 1
ATOM 3204 O O . THR A 1 408 ? 31.222 -19.461 -35.433 1.00 34.69 408 THR A O 1
ATOM 3207 N N . SER A 1 409 ? 31.049 -21.439 -34.424 1.00 39.75 409 SER A N 1
ATOM 3208 C CA . SER A 1 409 ? 29.587 -21.435 -34.242 1.00 39.75 409 SER A CA 1
ATOM 3209 C C . SER A 1 409 ? 29.191 -22.539 -33.251 1.00 39.75 409 SER A C 1
ATOM 3211 O O . SER A 1 409 ? 29.866 -23.562 -33.164 1.00 39.75 409 SER A O 1
ATOM 3213 N N . GLY A 1 410 ? 28.163 -22.299 -32.430 1.00 38.09 410 GLY A N 1
ATOM 3214 C CA . GLY A 1 410 ? 27.723 -23.227 -31.377 1.00 38.09 410 GLY A CA 1
ATOM 3215 C C . GLY A 1 410 ? 26.474 -24.022 -31.762 1.00 38.09 410 GLY A C 1
ATOM 3216 O O . GLY A 1 410 ? 25.818 -23.707 -32.754 1.00 38.09 410 GLY A O 1
ATOM 3217 N N . VAL A 1 411 ? 26.104 -25.024 -30.954 1.00 35.38 411 VAL A N 1
ATOM 3218 C CA . VAL A 1 411 ? 24.874 -25.803 -31.171 1.00 35.38 411 VAL A CA 1
ATOM 3219 C C . VAL A 1 411 ? 24.255 -26.310 -29.856 1.00 35.38 411 VAL A C 1
ATOM 3221 O O . VAL A 1 411 ? 24.965 -26.709 -28.941 1.00 35.38 411 VAL A O 1
ATOM 3224 N N . THR A 1 412 ? 22.918 -26.252 -29.802 1.00 37.12 412 THR A N 1
ATOM 3225 C CA . THR A 1 412 ? 21.964 -26.901 -28.869 1.00 37.12 412 THR A CA 1
ATOM 3226 C C . THR A 1 412 ? 22.254 -26.955 -27.359 1.00 37.12 412 THR A C 1
ATOM 3228 O O . THR A 1 412 ? 23.073 -27.739 -26.889 1.00 37.12 412 THR A O 1
ATOM 3231 N N . GLY A 1 413 ? 21.383 -26.298 -26.585 1.00 31.81 413 GLY A N 1
ATOM 3232 C CA . GLY A 1 413 ? 20.977 -26.744 -25.248 1.00 31.81 413 GLY A CA 1
ATOM 3233 C C . GLY A 1 413 ? 19.449 -26.847 -25.194 1.00 31.81 413 GLY A C 1
ATOM 3234 O O . GLY A 1 413 ? 18.770 -25.830 -25.304 1.00 31.81 413 GLY A O 1
ATOM 3235 N N . SER A 1 414 ? 18.906 -28.062 -25.090 1.00 40.12 414 SER A N 1
ATOM 3236 C CA . SER A 1 414 ? 17.458 -28.320 -25.022 1.00 40.12 414 SER A CA 1
ATOM 3237 C C . SER A 1 414 ? 16.972 -28.341 -23.568 1.00 40.12 414 SER A C 1
ATOM 3239 O O . SER A 1 414 ? 17.662 -28.886 -22.710 1.00 40.12 414 SER A O 1
ATOM 3241 N N . GLY A 1 415 ? 15.784 -27.795 -23.291 1.00 33.62 415 GLY A N 1
ATOM 3242 C CA . GLY A 1 415 ? 15.175 -27.803 -21.955 1.00 33.62 415 GLY A CA 1
ATOM 3243 C C . GLY A 1 415 ? 13.700 -27.399 -21.995 1.00 33.62 415 GLY A C 1
ATOM 3244 O O . GLY A 1 415 ? 13.356 -26.381 -22.587 1.00 33.62 415 GLY A O 1
ATOM 3245 N N . ASP A 1 416 ? 12.854 -28.237 -21.406 1.00 34.44 416 ASP A N 1
ATOM 3246 C CA . ASP A 1 416 ? 11.397 -28.320 -21.558 1.00 34.44 416 ASP A CA 1
ATOM 3247 C C . ASP A 1 416 ? 10.572 -27.021 -21.484 1.00 34.44 416 ASP A C 1
ATOM 3249 O O . ASP A 1 416 ? 10.717 -26.195 -20.583 1.00 34.44 416 ASP A O 1
ATOM 3253 N N . THR A 1 417 ? 9.555 -26.947 -22.350 1.00 39.44 417 THR A N 1
ATOM 3254 C CA . THR A 1 417 ? 8.323 -26.185 -22.104 1.00 39.44 417 THR A CA 1
ATOM 3255 C C . THR A 1 417 ? 7.170 -27.151 -21.821 1.00 39.44 417 THR A C 1
ATOM 3257 O O . THR A 1 417 ? 6.917 -28.079 -22.584 1.00 39.44 417 THR A O 1
ATOM 3260 N N . SER A 1 418 ? 6.440 -26.930 -20.725 1.00 43.44 418 SER A N 1
ATOM 3261 C CA . SER A 1 418 ? 5.213 -27.669 -20.388 1.00 43.44 418 SER A CA 1
ATOM 3262 C C . SER A 1 418 ? 4.074 -26.693 -20.072 1.00 43.44 418 SER A C 1
ATOM 3264 O O . SER A 1 418 ? 4.208 -25.908 -19.131 1.00 43.44 418 SER A O 1
ATOM 3266 N N . PRO A 1 419 ? 2.954 -26.719 -20.819 1.00 48.69 419 PRO A N 1
ATOM 3267 C CA . PRO A 1 419 ? 1.768 -25.936 -20.497 1.00 48.69 419 PRO A CA 1
ATOM 3268 C C . PRO A 1 419 ? 0.915 -26.681 -19.459 1.00 48.69 419 PRO A C 1
ATOM 3270 O O . PRO A 1 419 ? 0.204 -27.628 -19.783 1.00 48.69 419 PRO A O 1
ATOM 3273 N N . GLY A 1 420 ? 0.989 -26.260 -18.196 1.00 36.22 420 GLY A N 1
ATOM 3274 C CA . GLY A 1 420 ? 0.109 -26.766 -17.142 1.00 36.22 420 GLY A CA 1
ATOM 3275 C C . GLY A 1 420 ? -1.235 -26.040 -17.138 1.00 36.22 420 GLY A C 1
ATOM 3276 O O . GLY A 1 420 ? -1.327 -24.933 -16.609 1.00 36.22 420 GLY A O 1
ATOM 3277 N N . GLU A 1 421 ? -2.283 -26.654 -17.690 1.00 47.31 421 GLU A N 1
ATOM 3278 C CA . GLU A 1 421 ? -3.656 -26.183 -17.476 1.00 47.31 421 GLU A CA 1
ATOM 3279 C C . GLU A 1 421 ? -4.049 -26.332 -15.997 1.00 47.31 421 GLU A C 1
ATOM 3281 O O . GLU A 1 421 ? -3.890 -27.393 -15.396 1.00 47.31 421 GLU A O 1
ATOM 3286 N N . SER A 1 422 ? -4.591 -25.264 -15.408 1.00 36.22 422 SER A N 1
ATOM 3287 C CA . SER A 1 422 ? -5.115 -25.261 -14.038 1.00 36.22 422 SER A CA 1
ATOM 3288 C C . SER A 1 422 ? -6.347 -24.362 -13.944 1.00 36.22 422 SER A C 1
ATOM 3290 O O . SER A 1 422 ? -6.310 -23.276 -13.363 1.00 36.22 422 SER A O 1
ATOM 3292 N N . THR A 1 423 ? -7.463 -24.815 -14.509 1.00 48.03 423 THR A N 1
ATOM 3293 C CA . THR A 1 423 ? -8.775 -24.201 -14.276 1.00 48.03 423 THR A CA 1
ATOM 3294 C C . THR A 1 423 ? -9.227 -24.435 -12.831 1.00 48.03 423 THR A C 1
ATOM 3296 O O . THR A 1 423 ? -9.681 -25.529 -12.491 1.00 48.03 423 THR A O 1
ATOM 3299 N N . THR A 1 424 ? -9.150 -23.409 -11.985 1.00 41.97 424 THR A N 1
ATOM 3300 C CA . THR A 1 424 ? -9.859 -23.357 -10.696 1.00 41.97 424 THR A CA 1
ATOM 3301 C C . THR A 1 424 ? -11.094 -22.453 -10.808 1.00 41.97 424 THR A C 1
ATOM 3303 O O . THR A 1 424 ? -11.037 -21.430 -11.491 1.00 41.97 424 THR A O 1
ATOM 3306 N N . PRO A 1 425 ? -12.237 -22.828 -10.200 1.00 54.62 425 PRO A N 1
ATOM 3307 C CA . PRO A 1 425 ? -13.502 -22.140 -10.431 1.00 54.62 425 PRO A CA 1
ATOM 3308 C C . PRO A 1 425 ? -13.634 -20.824 -9.654 1.00 54.62 425 PRO A C 1
ATOM 3310 O O . PRO A 1 425 ? -13.170 -20.679 -8.524 1.00 54.62 425 PRO A O 1
ATOM 3313 N N . GLU A 1 426 ? -14.356 -19.899 -10.277 1.00 51.12 426 GLU A N 1
ATOM 3314 C CA . GLU A 1 426 ? -14.842 -18.639 -9.721 1.00 51.12 426 GLU A CA 1
ATOM 3315 C C . GLU A 1 426 ? -15.744 -18.869 -8.484 1.00 51.12 426 GLU A C 1
ATOM 3317 O O . GLU A 1 426 ? -16.711 -19.632 -8.567 1.00 51.12 426 GLU A O 1
ATOM 3322 N N . PRO A 1 427 ? -15.480 -18.222 -7.330 1.00 54.66 427 PRO A N 1
ATOM 3323 C CA . PRO A 1 427 ? -16.394 -18.245 -6.194 1.00 54.66 427 PRO A CA 1
ATOM 3324 C C . PRO A 1 427 ? -17.539 -17.246 -6.420 1.00 54.66 427 PRO A C 1
ATOM 3326 O O . PRO A 1 427 ? -17.337 -16.033 -6.373 1.00 54.66 427 PRO A O 1
ATOM 3329 N N . SER A 1 428 ? -18.751 -17.758 -6.647 1.00 57.62 428 SER A N 1
ATOM 3330 C CA . SER A 1 428 ? -19.943 -16.955 -6.946 1.00 57.62 428 SER A CA 1
ATOM 3331 C C . SER A 1 428 ? -20.206 -15.851 -5.915 1.00 57.62 428 SER A C 1
ATOM 3333 O O . SER A 1 428 ? -20.248 -16.105 -4.709 1.00 57.62 428 SER A O 1
ATOM 3335 N N . ALA A 1 429 ? -20.466 -14.631 -6.392 1.00 60.19 429 ALA A N 1
ATOM 3336 C CA . ALA A 1 429 ? -20.799 -13.501 -5.530 1.00 60.19 429 ALA A CA 1
ATOM 3337 C C . ALA A 1 429 ? -22.115 -13.737 -4.749 1.00 60.19 429 ALA A C 1
ATOM 3339 O O . ALA A 1 429 ? -23.120 -14.130 -5.352 1.00 60.19 429 ALA A O 1
ATOM 3340 N N . PRO A 1 430 ? -22.163 -13.464 -3.430 1.00 65.06 430 PRO A N 1
ATOM 3341 C CA . PRO A 1 430 ? -23.410 -13.478 -2.675 1.00 65.06 430 PRO A CA 1
ATOM 3342 C C . PRO A 1 430 ? -24.302 -12.294 -3.081 1.00 65.06 430 PRO A C 1
ATOM 3344 O O . PRO A 1 430 ? -23.823 -11.181 -3.304 1.00 65.06 430 PRO A O 1
ATOM 3347 N N . ALA A 1 431 ? -25.613 -12.529 -3.159 1.00 66.75 431 ALA A N 1
ATOM 3348 C CA . ALA A 1 431 ? -26.587 -11.506 -3.535 1.00 66.75 431 ALA A CA 1
ATOM 3349 C C . ALA A 1 431 ? -26.645 -10.347 -2.510 1.00 66.75 431 ALA A C 1
ATOM 3351 O O . ALA A 1 431 ? -26.466 -10.581 -1.311 1.00 66.75 431 ALA A O 1
ATOM 3352 N N . PRO A 1 432 ? -26.930 -9.102 -2.945 1.00 64.62 432 PRO A N 1
ATOM 3353 C CA . PRO A 1 432 ? -26.999 -7.954 -2.048 1.00 64.62 432 PRO A CA 1
ATOM 3354 C C . PRO A 1 432 ? -28.168 -8.077 -1.061 1.00 64.62 432 PRO A C 1
ATOM 3356 O O . PRO A 1 432 ? -29.312 -8.318 -1.451 1.00 64.62 432 PRO A O 1
ATOM 3359 N N . ALA A 1 433 ? -27.884 -7.865 0.224 1.00 67.31 433 ALA A N 1
ATOM 3360 C CA . ALA A 1 433 ? -28.908 -7.777 1.260 1.00 67.31 433 ALA A CA 1
ATOM 3361 C C . ALA A 1 433 ? -29.772 -6.505 1.082 1.00 67.31 433 ALA A C 1
ATOM 3363 O O . ALA A 1 433 ? -29.254 -5.474 0.641 1.00 67.31 433 ALA A O 1
ATOM 3364 N N . PRO A 1 434 ? -31.073 -6.539 1.431 1.00 69.94 434 PRO A N 1
ATOM 3365 C CA . PRO A 1 434 ? -31.945 -5.373 1.322 1.00 69.94 434 PRO A CA 1
ATOM 3366 C C . PRO A 1 434 ? -31.515 -4.258 2.286 1.00 69.94 434 PRO A C 1
ATOM 3368 O O . PRO A 1 434 ? -31.119 -4.517 3.423 1.00 69.94 434 PRO A O 1
ATOM 3371 N N . ALA A 1 435 ? -31.617 -3.007 1.832 1.00 71.25 435 ALA A N 1
ATOM 3372 C CA . ALA A 1 435 ? -31.219 -1.843 2.618 1.00 71.25 435 ALA A CA 1
ATOM 3373 C C . ALA A 1 435 ? -32.094 -1.665 3.881 1.00 71.25 435 ALA A C 1
ATOM 3375 O O . ALA A 1 435 ? -33.313 -1.851 3.808 1.00 71.25 435 ALA A O 1
ATOM 3376 N N . PRO A 1 436 ? -31.512 -1.265 5.029 1.00 70.38 436 PRO A N 1
ATOM 3377 C CA . PRO A 1 436 ? -32.282 -0.946 6.226 1.00 70.38 436 PRO A CA 1
ATOM 3378 C C . PRO A 1 436 ? -33.134 0.314 6.012 1.00 70.38 436 PRO A C 1
ATOM 3380 O O . PRO A 1 436 ? -32.693 1.285 5.395 1.00 70.38 436 PRO A O 1
ATOM 3383 N N . ALA A 1 437 ? -34.356 0.307 6.546 1.00 71.81 437 ALA A N 1
ATOM 3384 C CA . ALA A 1 437 ? -35.257 1.455 6.480 1.00 71.81 437 ALA A CA 1
ATOM 3385 C C . ALA A 1 437 ? -34.707 2.657 7.283 1.00 71.81 437 ALA A C 1
ATOM 3387 O O . ALA A 1 437 ? -34.079 2.455 8.327 1.00 71.81 437 ALA A O 1
ATOM 3388 N N . PRO A 1 438 ? -34.951 3.907 6.842 1.00 71.00 438 PRO A N 1
ATOM 3389 C CA . PRO A 1 438 ? -34.470 5.093 7.543 1.00 71.00 438 PRO A CA 1
ATOM 3390 C C . PRO A 1 438 ? -35.145 5.252 8.912 1.00 71.00 438 PRO A C 1
ATOM 3392 O O . PRO A 1 438 ? -36.370 5.193 9.029 1.00 71.00 438 PRO A O 1
ATOM 3395 N N . ALA A 1 439 ? -34.340 5.497 9.946 1.00 66.50 439 ALA A N 1
ATOM 3396 C CA . ALA A 1 439 ? -34.833 5.840 11.277 1.00 66.50 439 ALA A CA 1
ATOM 3397 C C . ALA A 1 439 ? -35.498 7.237 11.283 1.00 66.50 439 ALA A C 1
ATOM 3399 O O . ALA A 1 439 ? -35.068 8.120 10.533 1.00 66.50 439 ALA A O 1
ATOM 3400 N N . PRO A 1 440 ? -36.529 7.472 12.118 1.00 66.81 440 PRO A N 1
ATOM 3401 C CA . PRO A 1 440 ? -37.212 8.762 12.181 1.00 66.81 440 PRO A CA 1
ATOM 3402 C C . PRO A 1 440 ? -36.300 9.862 12.741 1.00 66.81 440 PRO A C 1
ATOM 3404 O O . PRO A 1 440 ? -35.536 9.642 13.681 1.00 66.81 440 PRO A O 1
ATOM 3407 N N . ALA A 1 441 ? -36.404 11.067 12.176 1.00 67.81 441 ALA A N 1
ATOM 3408 C CA . ALA A 1 441 ? -35.596 12.210 12.589 1.00 67.81 441 ALA A CA 1
ATOM 3409 C C . ALA A 1 441 ? -35.958 12.696 14.013 1.00 67.81 441 ALA A C 1
ATOM 3411 O O . ALA A 1 441 ? -37.144 12.765 14.352 1.00 67.81 441 ALA A O 1
ATOM 3412 N N . PRO A 1 442 ? -34.971 13.090 14.842 1.00 61.31 442 PRO A N 1
ATOM 3413 C CA . PRO A 1 442 ? -35.230 13.627 16.172 1.00 61.31 442 PRO A CA 1
ATOM 3414 C C . PRO A 1 442 ? -35.818 15.045 16.090 1.00 61.31 442 PRO A C 1
ATOM 3416 O O . PRO A 1 442 ? -35.111 16.026 15.866 1.00 61.31 442 PRO A O 1
ATOM 3419 N N . SER A 1 443 ? -37.125 15.162 16.324 1.00 62.88 443 SER A N 1
ATOM 3420 C CA . SER A 1 443 ? -37.773 16.448 16.604 1.00 62.88 443 SER A CA 1
ATOM 3421 C C . SER A 1 443 ? -37.308 16.968 17.968 1.00 62.88 443 SER A C 1
ATOM 3423 O O . SER A 1 443 ? -37.728 16.440 18.996 1.00 62.88 443 SER A O 1
ATOM 3425 N N . GLY A 1 444 ? -36.453 17.994 17.991 1.00 53.19 444 GLY A N 1
ATOM 3426 C CA . GLY A 1 444 ? -35.855 18.471 19.243 1.00 53.19 444 GLY A CA 1
ATOM 3427 C C . GLY A 1 444 ? -34.960 19.703 19.115 1.00 53.19 444 GLY A C 1
ATOM 3428 O O . GLY A 1 444 ? -33.826 19.673 19.579 1.00 53.19 444 GLY A O 1
ATOM 3429 N N . ALA A 1 445 ? -35.451 20.784 18.504 1.00 57.78 445 ALA A N 1
ATOM 3430 C CA . ALA A 1 445 ? -34.781 22.084 18.573 1.00 57.78 445 ALA A CA 1
ATOM 3431 C C . ALA A 1 445 ? -35.178 22.818 19.875 1.00 57.78 445 ALA A C 1
ATOM 3433 O O . ALA A 1 445 ? -36.361 23.131 20.037 1.00 57.78 445 ALA A O 1
ATOM 3434 N N . PRO A 1 446 ? -34.248 23.108 20.805 1.00 57.62 446 PRO A N 1
ATOM 3435 C CA . PRO A 1 446 ? -34.514 24.033 21.901 1.00 57.62 446 PRO A CA 1
ATOM 3436 C C . PRO A 1 446 ? -34.536 25.469 21.359 1.00 57.62 446 PRO A C 1
ATOM 3438 O O . PRO A 1 446 ? -33.660 25.859 20.591 1.00 57.62 446 PRO A O 1
ATOM 3441 N N . ALA A 1 447 ? -35.535 26.260 21.748 1.00 56.31 447 ALA A N 1
ATOM 3442 C CA . ALA A 1 447 ? -35.613 27.663 21.350 1.00 56.31 447 ALA A CA 1
ATOM 3443 C C . ALA A 1 447 ? -34.560 28.504 22.093 1.00 56.31 447 ALA A C 1
ATOM 3445 O O . ALA A 1 447 ? -34.426 28.392 23.313 1.00 56.31 447 ALA A O 1
ATOM 3446 N N . GLU A 1 448 ? -33.849 29.374 21.373 1.00 54.31 448 GLU A N 1
ATOM 3447 C CA . GLU A 1 448 ? -32.957 30.359 21.989 1.00 54.31 448 GLU A CA 1
ATOM 3448 C C . GLU A 1 448 ? -33.767 31.368 22.816 1.00 54.31 448 GLU A C 1
ATOM 3450 O O . GLU A 1 448 ? -34.670 32.040 22.311 1.00 54.31 448 GLU A O 1
ATOM 3455 N N . ALA A 1 449 ? -33.434 31.487 24.101 1.00 59.56 449 ALA A N 1
ATOM 3456 C CA . ALA A 1 449 ? -33.992 32.515 24.967 1.00 59.56 449 ALA A CA 1
ATOM 3457 C C . ALA A 1 449 ? -33.275 33.852 24.724 1.00 59.56 449 ALA A C 1
ATOM 3459 O O . ALA A 1 449 ? -32.046 33.924 24.752 1.00 59.56 449 ALA A O 1
ATOM 3460 N N . GLN A 1 450 ? -34.045 34.921 24.518 1.00 58.81 450 GLN A N 1
ATOM 3461 C CA . GLN A 1 450 ? -33.500 36.272 24.374 1.00 58.81 450 GLN A CA 1
ATOM 3462 C C . GLN A 1 450 ? -32.845 36.740 25.689 1.00 58.81 450 GLN A C 1
ATOM 3464 O O . GLN A 1 450 ? -33.434 36.541 26.756 1.00 58.81 450 GLN A O 1
ATOM 3469 N N . PRO A 1 451 ? -31.678 37.411 25.648 1.00 65.31 451 PRO A N 1
ATOM 3470 C CA . PRO A 1 451 ? -31.109 38.043 26.831 1.00 65.31 451 PRO A CA 1
ATOM 3471 C C . PRO A 1 451 ? -31.931 39.283 27.210 1.00 65.31 451 PRO A C 1
ATOM 3473 O O . PRO A 1 451 ? -31.929 40.289 26.501 1.00 65.31 451 PRO A O 1
ATOM 3476 N N . VAL A 1 452 ? -32.625 39.221 28.348 1.00 62.56 452 VAL A N 1
ATOM 3477 C CA . VAL A 1 452 ? -33.267 40.395 28.959 1.00 62.56 452 VAL A CA 1
ATOM 3478 C C . VAL A 1 452 ? -32.189 41.259 29.615 1.00 62.56 452 VAL A C 1
ATOM 3480 O O . VAL A 1 452 ? -31.354 40.752 30.361 1.00 62.56 452 VAL A O 1
ATOM 3483 N N . SER A 1 453 ? -32.200 42.559 29.323 1.00 62.78 453 SER A N 1
ATOM 3484 C CA . SER A 1 453 ? -31.202 43.518 29.806 1.00 62.78 453 SER A CA 1
ATOM 3485 C C . SER A 1 453 ? -31.322 43.816 31.303 1.00 62.78 453 SER A C 1
ATOM 3487 O O . SER A 1 453 ? -32.432 44.009 31.802 1.00 62.78 453 SER A O 1
ATOM 3489 N N . LEU A 1 454 ? -30.170 43.978 31.962 1.00 50.78 454 LEU A N 1
ATOM 3490 C CA . LEU A 1 454 ? -29.961 44.815 33.149 1.00 50.78 454 LEU A CA 1
ATOM 3491 C C . LEU A 1 454 ? -28.502 45.294 33.183 1.00 50.78 454 LEU A C 1
ATOM 3493 O O . LEU A 1 454 ? -27.624 44.457 32.878 1.00 50.78 454 LEU A O 1
#

InterPro domains:
  IPR026183 Taxilin family [PF09728] (35-338)
  IPR026183 Taxilin family [PTHR16127] (10-365)